Protein AF-A0A922LJK1-F1 (afdb_monomer_lite)

Sequence (500 aa):
MPRSARNVKSKTPRASIGVSDWESKLCDLNLNDEVWKMSLSILSPSLLAENEIISILAASIVNGQRQRFTVITYEDVLNQIFTQCKAKSQKDAPEFFEICNVAKNAIETVDELNPQTLSKVLKFMLNSIKTLDIKQQSLRKSIPKTNHMEDTKKKENPKDKKSGAKVIISQEPPVNKEKSKLYKRGEEALEEKYLGDEPDNGISRYILLVNFEKCGLLEELCRLKIDIHSIIRLHVNDQKQLQILITKQKAEKMWGSKGSEQDLEQMRSEEEALLLAEEQLRQYWRTTSILMRDHVYDRLGNIATLDYNVKTELLPDDLNGAENRASFGATMFNEISTILYDLIDFRRQWKNYLEHIKVIHLPICPPSLNENDPVSSNQLLKMSKLAIGLHPDNLDKPAIKSEDCGDILAEDFVDMRFYNEILQGLPIESTSVELILHAVLEQVIANENEILPQAALIDEKAKNEGYDPHISRNIANEVDKLFLTEEERASLSTTLVNFN

Organism: Schistosoma haematobium (NCBI:txid6185)

Radius of gyration: 35.89 Å; chains: 1; bounding box: 120×86×104 Å

Structure (mmCIF, N/CA/C/O backbone):
data_AF-A0A922LJK1-F1
#
_entry.id   AF-A0A922LJK1-F1
#
loop_
_atom_site.group_PDB
_atom_site.id
_atom_site.type_symbol
_atom_site.label_atom_id
_atom_site.label_alt_id
_atom_site.label_comp_id
_atom_site.label_asym_id
_atom_site.label_entity_id
_atom_site.label_seq_id
_atom_site.pdbx_PDB_ins_code
_atom_site.Cartn_x
_atom_site.Cartn_y
_atom_site.Cartn_z
_atom_site.occupancy
_atom_site.B_iso_or_equiv
_atom_site.auth_seq_id
_atom_site.auth_comp_id
_atom_site.auth_asym_id
_atom_site.auth_atom_id
_atom_site.pdbx_PDB_model_num
ATOM 1 N N . MET A 1 1 ? 43.404 -0.367 63.605 1.00 32.62 1 MET A N 1
ATOM 2 C CA . MET A 1 1 ? 43.866 -1.191 62.460 1.00 32.62 1 MET A CA 1
ATOM 3 C C . MET A 1 1 ? 44.202 -2.582 62.990 1.00 32.62 1 MET A C 1
ATOM 5 O O . MET A 1 1 ? 44.830 -2.587 64.042 1.00 32.62 1 MET A O 1
ATOM 9 N N . PRO A 1 2 ? 43.882 -3.722 62.336 1.00 39.09 2 PRO A N 1
ATOM 10 C CA . PRO A 1 2 ? 42.965 -4.009 61.210 1.00 39.09 2 PRO A CA 1
ATOM 11 C C . PRO A 1 2 ? 41.857 -5.057 61.569 1.00 39.09 2 PRO A C 1
ATOM 13 O O . PRO A 1 2 ? 42.003 -5.837 62.499 1.00 39.09 2 PRO A O 1
ATOM 16 N N . ARG A 1 3 ? 40.623 -4.916 61.051 1.00 31.98 3 ARG A N 1
ATOM 17 C CA . ARG A 1 3 ? 39.932 -5.687 59.975 1.00 31.98 3 ARG A CA 1
ATOM 18 C C . ARG A 1 3 ? 39.851 -7.225 60.115 1.00 31.98 3 ARG A C 1
ATOM 20 O O . ARG A 1 3 ? 40.804 -7.923 59.801 1.00 31.98 3 ARG A O 1
ATOM 27 N N . SER A 1 4 ? 38.634 -7.732 60.352 1.00 31.02 4 SER A N 1
ATOM 28 C CA . SER A 1 4 ? 38.062 -8.855 59.585 1.00 31.02 4 SER A CA 1
ATOM 29 C C . SER A 1 4 ? 36.528 -8.768 59.585 1.00 31.02 4 SER A C 1
ATOM 31 O O . SER A 1 4 ? 35.905 -8.586 60.630 1.00 31.02 4 SER A O 1
ATOM 33 N N . ALA A 1 5 ? 35.937 -8.797 58.392 1.00 32.31 5 ALA A N 1
ATOM 34 C CA . ALA A 1 5 ? 34.537 -8.496 58.109 1.00 32.31 5 ALA A CA 1
ATOM 35 C C . ALA A 1 5 ? 33.645 -9.747 58.215 1.00 32.31 5 ALA A C 1
ATOM 37 O O . ALA A 1 5 ? 33.977 -10.796 57.667 1.00 32.31 5 ALA A O 1
ATOM 38 N N . ARG A 1 6 ? 32.474 -9.626 58.859 1.00 33.56 6 ARG A N 1
ATOM 39 C CA . ARG A 1 6 ? 31.362 -10.583 58.718 1.00 33.56 6 ARG A CA 1
ATOM 40 C C . ARG A 1 6 ? 30.315 -10.009 57.770 1.00 33.56 6 ARG A C 1
ATOM 42 O O . ARG A 1 6 ? 29.841 -8.894 57.962 1.00 33.56 6 ARG A O 1
ATOM 49 N N . ASN A 1 7 ? 29.982 -10.808 56.760 1.00 29.25 7 ASN A N 1
ATOM 50 C CA . ASN A 1 7 ? 29.010 -10.525 55.711 1.00 29.25 7 ASN A CA 1
ATOM 51 C C . ASN A 1 7 ? 27.620 -10.185 56.268 1.00 29.25 7 ASN A C 1
ATOM 53 O O . ASN A 1 7 ? 27.007 -10.970 56.993 1.00 29.25 7 ASN A O 1
ATOM 57 N N . VAL A 1 8 ? 27.123 -9.024 55.852 1.00 31.61 8 VAL A N 1
ATOM 58 C CA . VAL A 1 8 ? 25.754 -8.546 56.028 1.00 31.61 8 VAL A CA 1
ATOM 59 C C . VAL A 1 8 ? 24.891 -9.198 54.946 1.00 31.61 8 VAL A C 1
ATOM 61 O O . VAL A 1 8 ? 25.096 -8.950 53.762 1.00 31.61 8 VAL A O 1
ATOM 64 N N . LYS A 1 9 ? 23.911 -10.025 55.330 1.00 32.22 9 LYS A N 1
ATOM 65 C CA . LYS A 1 9 ? 22.809 -10.395 54.428 1.00 32.22 9 LYS A CA 1
ATOM 66 C C . LYS A 1 9 ? 21.852 -9.206 54.349 1.00 32.22 9 LYS A C 1
ATOM 68 O O . LYS A 1 9 ? 20.960 -9.066 55.183 1.00 32.22 9 LYS A O 1
ATOM 73 N N . SER A 1 10 ? 22.068 -8.334 53.370 1.00 29.72 10 SER A N 1
ATOM 74 C CA . SER A 1 10 ? 21.082 -7.343 52.955 1.00 29.72 10 SER A CA 1
ATOM 75 C C . SER A 1 10 ? 19.898 -8.073 52.321 1.00 29.72 10 SER A C 1
ATOM 77 O O . SER A 1 10 ? 20.051 -8.894 51.418 1.00 29.72 10 SER A O 1
ATOM 79 N N . LYS A 1 11 ? 18.695 -7.798 52.832 1.00 33.03 11 LYS A N 1
ATOM 80 C CA . LYS A 1 11 ? 17.447 -8.143 52.152 1.00 33.03 11 LYS A CA 1
ATOM 81 C C . LYS A 1 11 ? 17.445 -7.393 50.823 1.00 33.03 11 LYS A C 1
ATOM 83 O O . LYS A 1 11 ? 17.335 -6.170 50.812 1.00 33.03 11 LYS A O 1
ATOM 88 N N . THR A 1 12 ? 17.595 -8.120 49.726 1.00 30.64 12 THR A N 1
ATOM 89 C CA . THR A 1 12 ? 17.305 -7.607 48.392 1.00 30.64 12 THR A CA 1
ATOM 90 C C . THR A 1 12 ? 15.842 -7.157 48.354 1.00 30.64 12 THR A C 1
ATOM 92 O O . THR A 1 12 ? 14.966 -7.891 48.831 1.00 30.64 12 THR A O 1
ATOM 95 N N . PRO A 1 13 ? 15.542 -5.959 47.825 1.00 31.19 13 PRO A N 1
ATOM 96 C CA . PRO A 1 13 ? 14.173 -5.583 47.530 1.00 31.19 13 PRO A CA 1
ATOM 97 C C . PRO A 1 13 ? 13.635 -6.603 46.535 1.00 31.19 13 PRO A C 1
ATOM 99 O O . PRO A 1 13 ? 14.263 -6.889 45.516 1.00 31.19 13 PRO A O 1
ATOM 102 N N . ARG A 1 14 ? 12.481 -7.180 46.862 1.00 28.55 14 ARG A N 1
ATOM 103 C CA . ARG A 1 14 ? 11.683 -7.972 45.936 1.00 28.55 14 ARG A CA 1
ATOM 104 C C . ARG A 1 14 ? 11.439 -7.090 44.713 1.00 28.55 14 ARG A C 1
ATOM 106 O O . ARG A 1 14 ? 10.716 -6.102 44.822 1.00 28.55 14 ARG A O 1
ATOM 113 N N . ALA A 1 15 ? 12.105 -7.416 43.605 1.00 33.34 15 ALA A N 1
ATOM 114 C CA . ALA A 1 15 ? 11.871 -6.780 42.323 1.00 33.34 15 ALA A CA 1
ATOM 115 C C . ALA A 1 15 ? 10.363 -6.786 42.060 1.00 33.34 15 ALA A C 1
ATOM 117 O O . ALA A 1 15 ? 9.672 -7.788 42.275 1.00 33.34 15 ALA A O 1
ATOM 118 N N . SER A 1 16 ? 9.873 -5.611 41.702 1.00 32.94 16 SER A N 1
ATOM 119 C CA . SER A 1 16 ? 8.497 -5.311 41.365 1.00 32.94 16 SER A CA 1
ATOM 120 C C . SER A 1 16 ? 7.923 -6.349 40.405 1.00 32.94 16 SER A C 1
ATOM 122 O O . SER A 1 16 ? 8.484 -6.650 39.355 1.00 32.94 16 SER A O 1
ATOM 124 N N . ILE A 1 17 ? 6.772 -6.878 40.797 1.00 36.59 17 ILE A N 1
ATOM 125 C CA . ILE A 1 17 ? 5.879 -7.666 39.962 1.00 36.59 17 ILE A CA 1
ATOM 126 C C . ILE A 1 17 ? 5.422 -6.784 38.787 1.00 36.59 17 ILE A C 1
ATOM 128 O O . ILE A 1 17 ? 4.757 -5.778 39.006 1.00 36.59 17 ILE A O 1
ATOM 132 N N . GLY A 1 18 ? 5.792 -7.193 37.569 1.00 39.88 18 GLY A N 1
ATOM 133 C CA . GLY A 1 18 ? 5.042 -6.982 36.328 1.00 39.88 18 GLY A CA 1
ATOM 134 C C . GLY A 1 18 ? 5.038 -5.580 35.719 1.00 39.88 18 GLY A C 1
ATOM 135 O O . GLY A 1 18 ? 4.002 -4.923 35.726 1.00 39.88 18 GLY A O 1
ATOM 136 N N . VAL A 1 19 ? 6.126 -5.176 35.055 1.00 49.06 19 VAL A N 1
ATOM 137 C CA . VAL A 1 19 ? 5.942 -4.368 33.838 1.00 49.06 19 VAL A CA 1
ATOM 138 C C . VAL A 1 19 ? 5.323 -5.323 32.821 1.00 49.06 19 VAL A C 1
ATOM 140 O O . VAL A 1 19 ? 5.896 -6.376 32.547 1.00 49.06 19 VAL A O 1
ATOM 143 N N . SER A 1 20 ? 4.099 -5.036 32.379 1.00 66.44 20 SER A N 1
ATOM 144 C CA . SER A 1 20 ? 3.395 -5.875 31.409 1.00 66.44 20 SER A CA 1
ATOM 145 C C . SER A 1 20 ? 4.253 -5.988 30.144 1.00 66.44 20 SER A C 1
ATOM 147 O O . SER A 1 20 ? 4.499 -4.994 29.471 1.00 66.44 20 SER A O 1
ATOM 149 N N . ASP A 1 21 ? 4.729 -7.197 29.843 1.00 87.38 21 ASP A N 1
ATOM 150 C CA . ASP A 1 21 ? 5.600 -7.527 28.702 1.00 87.38 21 ASP A CA 1
ATOM 151 C C . ASP A 1 21 ? 4.827 -7.570 27.364 1.00 87.38 21 ASP A C 1
ATOM 153 O O . ASP A 1 21 ? 5.158 -8.307 26.438 1.00 87.38 21 ASP A O 1
ATOM 157 N N . TRP A 1 22 ? 3.714 -6.835 27.281 1.00 91.88 22 TRP A N 1
ATOM 158 C CA . TRP A 1 22 ? 2.830 -6.816 26.116 1.00 91.88 22 TRP A CA 1
ATOM 159 C C . TRP A 1 22 ? 3.551 -6.279 24.877 1.00 91.88 22 TRP A C 1
ATOM 161 O O . TRP A 1 22 ? 3.305 -6.761 23.776 1.00 91.88 22 TRP A O 1
ATOM 171 N N . GLU A 1 23 ? 4.457 -5.315 25.054 1.00 92.44 23 GLU A N 1
ATOM 172 C CA . GLU A 1 23 ? 5.156 -4.660 23.952 1.00 92.44 23 GLU A CA 1
ATOM 173 C C . GLU A 1 23 ? 6.135 -5.614 23.264 1.00 92.44 23 GLU A C 1
ATOM 175 O O . GLU A 1 23 ? 6.090 -5.755 22.042 1.00 92.44 23 GLU A O 1
ATOM 180 N N . SER A 1 24 ? 6.963 -6.330 24.032 1.00 92.19 24 SER A N 1
ATOM 181 C CA . SER A 1 24 ? 7.873 -7.345 23.487 1.00 92.19 24 SER A CA 1
ATOM 182 C C . SER A 1 24 ? 7.086 -8.440 22.768 1.00 92.19 24 SER A C 1
ATOM 184 O O . SER A 1 24 ? 7.408 -8.800 21.639 1.00 92.19 24 SER A O 1
ATOM 186 N N . LYS A 1 25 ? 5.984 -8.903 23.373 1.00 94.25 25 LYS A N 1
ATOM 187 C CA . LYS A 1 25 ? 5.102 -9.913 22.771 1.00 94.25 25 LYS A CA 1
ATOM 188 C C . LYS A 1 25 ? 4.450 -9.440 21.474 1.00 94.25 25 LYS A C 1
ATOM 190 O O . LYS A 1 25 ? 4.375 -10.219 20.531 1.00 94.25 25 LYS A O 1
ATOM 195 N N . LEU A 1 26 ? 4.007 -8.184 21.398 1.00 94.25 26 LEU A N 1
ATOM 196 C CA . LEU A 1 26 ? 3.465 -7.605 20.168 1.00 94.25 26 LEU A CA 1
ATOM 197 C C . LEU A 1 26 ? 4.548 -7.514 19.083 1.00 94.25 26 LEU A C 1
ATOM 199 O O . LEU A 1 26 ? 4.294 -7.837 17.921 1.00 94.25 26 LEU A O 1
ATOM 203 N N . CYS A 1 27 ? 5.766 -7.115 19.449 1.00 92.88 27 CYS A N 1
ATOM 204 C CA . CYS A 1 27 ? 6.902 -7.077 18.531 1.00 92.88 27 CYS A CA 1
ATOM 205 C C . CYS A 1 27 ? 7.248 -8.476 17.993 1.00 92.88 27 CYS A C 1
ATOM 207 O O . CYS A 1 27 ? 7.445 -8.620 16.786 1.00 92.88 27 CYS A O 1
ATOM 209 N N . ASP A 1 28 ? 7.220 -9.506 18.839 1.00 93.00 28 ASP A N 1
ATOM 210 C CA . ASP A 1 28 ? 7.522 -10.894 18.464 1.00 93.00 28 ASP A CA 1
ATOM 211 C C . ASP A 1 28 ? 6.353 -11.643 17.809 1.00 93.00 28 ASP A C 1
ATOM 213 O O . ASP A 1 28 ? 6.555 -12.701 17.207 1.00 93.00 28 ASP A O 1
ATOM 217 N N . LEU A 1 29 ? 5.136 -11.096 17.876 1.00 93.75 29 LEU A N 1
ATOM 218 C CA . LEU A 1 29 ? 3.943 -11.700 17.293 1.00 93.75 29 LEU A CA 1
ATOM 219 C C . LEU A 1 29 ? 4.134 -11.946 15.791 1.00 93.75 29 LEU A C 1
ATOM 221 O O . LEU A 1 29 ? 4.374 -11.014 15.017 1.00 93.75 29 LEU A O 1
ATOM 225 N N . ASN A 1 30 ? 3.954 -13.196 15.369 1.00 92.62 30 ASN A N 1
ATOM 226 C CA . ASN A 1 30 ? 3.886 -13.546 13.959 1.00 92.62 30 ASN A CA 1
ATOM 227 C C . ASN A 1 30 ? 2.428 -13.512 13.476 1.00 92.62 30 ASN A C 1
ATOM 229 O O . ASN A 1 30 ? 1.572 -14.260 13.956 1.00 92.62 30 ASN A O 1
ATOM 233 N N . LEU A 1 31 ? 2.145 -12.633 12.516 1.00 92.56 31 LEU A N 1
ATOM 234 C CA . LEU A 1 31 ? 0.800 -12.469 11.971 1.00 92.56 31 LEU A CA 1
ATOM 235 C C . LEU A 1 31 ? 0.441 -13.606 11.004 1.00 92.56 31 LEU A C 1
ATOM 237 O O . LEU A 1 31 ? -0.699 -14.062 11.017 1.00 92.56 31 LEU A O 1
ATOM 241 N N . ASN A 1 32 ? 1.404 -14.108 10.228 1.00 90.31 32 ASN A N 1
ATOM 242 C CA . ASN A 1 32 ? 1.180 -15.158 9.235 1.00 90.31 32 ASN A CA 1
ATOM 243 C C . ASN A 1 32 ? 1.521 -16.541 9.808 1.00 90.31 32 ASN A C 1
ATOM 245 O O . ASN A 1 32 ? 2.634 -16.762 10.283 1.00 90.31 32 ASN A O 1
ATOM 249 N N . ASP A 1 33 ? 0.591 -17.489 9.720 1.00 88.62 33 ASP A N 1
ATOM 250 C CA . ASP A 1 33 ? 0.800 -18.889 10.105 1.00 88.62 33 ASP A CA 1
ATOM 251 C C . ASP A 1 33 ? 0.217 -19.861 9.059 1.00 88.62 33 ASP A C 1
ATOM 253 O O . ASP A 1 33 ? -0.078 -19.478 7.925 1.00 88.62 33 ASP A O 1
ATOM 257 N N . GLU A 1 34 ? 0.132 -21.151 9.389 1.00 85.25 34 GLU A N 1
ATOM 258 C CA . GLU A 1 34 ? -0.415 -22.170 8.484 1.00 85.25 34 GLU A CA 1
ATOM 259 C C . GLU A 1 34 ? -1.928 -22.032 8.265 1.00 85.25 34 GLU A C 1
ATOM 261 O O . GLU A 1 34 ? -2.438 -22.470 7.235 1.00 85.25 34 GLU A O 1
ATOM 266 N N . VAL A 1 35 ? -2.644 -21.423 9.214 1.00 87.12 35 VAL A N 1
ATOM 267 C CA . VAL A 1 35 ? -4.109 -21.327 9.228 1.00 87.12 35 VAL A CA 1
ATOM 268 C C . VAL A 1 35 ? -4.586 -20.003 8.638 1.00 87.12 35 VAL A C 1
ATOM 270 O O . VAL A 1 35 ? -5.621 -19.969 7.974 1.00 87.12 35 VAL A O 1
ATOM 273 N N . TRP A 1 36 ? -3.851 -18.918 8.877 1.00 93.25 36 TRP A N 1
ATOM 274 C CA . TRP A 1 36 ? -4.214 -17.575 8.457 1.00 93.25 36 TRP A CA 1
ATOM 275 C C . TRP A 1 36 ? -3.006 -16.819 7.901 1.00 93.25 36 TRP A C 1
ATOM 277 O O . TRP A 1 36 ? -1.965 -16.691 8.550 1.00 93.25 36 TRP A O 1
ATOM 287 N N . LYS A 1 37 ? -3.166 -16.286 6.688 1.00 94.25 37 LYS A N 1
ATOM 288 C CA . LYS A 1 37 ? -2.143 -15.505 5.979 1.00 94.25 37 LYS A CA 1
ATOM 289 C C . LYS A 1 37 ? -2.752 -14.248 5.383 1.00 94.25 37 LYS A C 1
ATOM 291 O O . LYS A 1 37 ? -3.834 -14.314 4.793 1.00 94.25 37 LYS A O 1
ATOM 296 N N . MET A 1 38 ? -2.038 -13.132 5.480 1.00 95.25 38 MET A N 1
ATOM 297 C CA . MET A 1 38 ? -2.411 -11.883 4.820 1.00 95.25 38 MET A CA 1
ATOM 298 C C . MET A 1 38 ? -1.538 -11.590 3.599 1.00 95.25 38 MET A C 1
ATOM 300 O O . MET A 1 38 ? -0.350 -11.908 3.588 1.00 95.25 38 MET A O 1
ATOM 304 N N . SER A 1 39 ? -2.120 -10.895 2.626 1.00 95.69 39 SER A N 1
ATOM 305 C CA . SER A 1 39 ? -1.394 -10.115 1.626 1.00 95.69 39 SER A CA 1
ATOM 306 C C . SER A 1 39 ? -1.524 -8.643 1.993 1.00 95.69 39 SER A C 1
ATOM 308 O O . SER A 1 39 ? -2.639 -8.128 2.011 1.00 95.69 39 SER A O 1
ATOM 310 N N . LEU A 1 40 ? -0.411 -7.980 2.295 1.00 97.06 40 LEU A N 1
ATOM 311 C CA . LEU A 1 40 ? -0.386 -6.562 2.655 1.00 97.06 40 LEU A CA 1
ATOM 312 C C . LEU A 1 40 ? 0.204 -5.742 1.509 1.00 97.06 40 LEU A C 1
ATOM 314 O O . LEU A 1 40 ? 1.344 -5.989 1.112 1.00 97.06 40 LEU A O 1
ATOM 318 N N . SER A 1 41 ? -0.541 -4.753 1.032 1.00 97.38 41 SER A N 1
ATOM 319 C CA . SER A 1 41 ? -0.114 -3.846 -0.031 1.00 97.38 41 SER A CA 1
ATOM 320 C C . SER A 1 41 ? -0.303 -2.397 0.395 1.00 97.38 41 SER A C 1
ATOM 322 O O . SER A 1 41 ? -1.281 -2.072 1.064 1.00 97.38 41 SER A O 1
ATOM 324 N N . ILE A 1 42 ? 0.627 -1.527 0.016 1.00 96.56 42 ILE A N 1
ATOM 325 C CA . ILE A 1 42 ? 0.504 -0.077 0.200 1.00 96.56 42 ILE A CA 1
ATOM 326 C C . ILE A 1 42 ? 0.080 0.514 -1.138 1.00 96.56 42 ILE A C 1
ATOM 328 O O . ILE A 1 42 ? 0.699 0.207 -2.150 1.00 96.56 42 ILE A O 1
ATOM 332 N N . LEU A 1 43 ? -0.966 1.329 -1.155 1.00 96.75 43 LEU A N 1
ATOM 333 C CA . LEU A 1 43 ? -1.415 2.052 -2.338 1.00 96.75 43 LEU A CA 1
ATOM 334 C C . LEU A 1 43 ? -1.259 3.549 -2.080 1.00 96.75 43 LEU A C 1
ATOM 336 O O . LEU A 1 43 ? -1.884 4.084 -1.164 1.00 96.75 43 LEU A O 1
ATOM 340 N N . SER A 1 44 ? -0.454 4.199 -2.914 1.00 95.56 44 SER A N 1
ATOM 341 C CA . SER A 1 44 ? -0.138 5.623 -2.804 1.00 95.56 44 SER A CA 1
ATOM 342 C C . SER A 1 44 ? -0.274 6.315 -4.160 1.00 95.56 44 SER A C 1
ATOM 344 O O . SER A 1 44 ? -0.033 5.689 -5.199 1.00 95.56 44 SER A O 1
ATOM 346 N N . PRO A 1 45 ? -0.667 7.597 -4.186 1.00 95.69 45 PRO A N 1
ATOM 347 C CA . PRO A 1 45 ? -0.822 8.339 -5.430 1.00 95.69 45 PRO A CA 1
ATOM 348 C C . PRO A 1 45 ? 0.540 8.716 -6.023 1.00 95.69 45 PRO A C 1
ATOM 350 O O . PRO A 1 45 ? 1.513 8.918 -5.296 1.00 95.69 45 PRO A O 1
ATOM 353 N N . SER A 1 46 ? 0.615 8.883 -7.338 1.00 93.56 46 SER A N 1
ATOM 354 C CA . SER A 1 46 ? 1.760 9.515 -7.998 1.00 93.56 46 SER A CA 1
ATOM 355 C C . SER A 1 46 ? 1.710 11.043 -7.874 1.00 93.56 46 SER A C 1
ATOM 357 O O . SER A 1 46 ? 2.750 11.688 -7.747 1.00 93.56 46 SER A O 1
ATOM 359 N N . LEU A 1 47 ? 0.500 11.612 -7.846 1.00 92.94 47 LEU A N 1
ATOM 360 C CA . LEU A 1 47 ? 0.215 13.040 -7.718 1.00 92.94 47 LEU A CA 1
ATOM 361 C C . LEU A 1 47 ? -0.885 13.291 -6.686 1.00 92.94 47 LEU A C 1
ATOM 363 O O . LEU A 1 47 ? -1.849 12.539 -6.588 1.00 92.94 47 LEU A O 1
ATOM 367 N N . LEU A 1 48 ? -0.806 14.407 -5.958 1.00 91.25 48 LEU A N 1
ATOM 368 C CA . LEU A 1 48 ? -1.710 14.689 -4.835 1.00 91.25 48 LEU A CA 1
ATOM 369 C C . LEU A 1 48 ? -3.205 14.678 -5.220 1.00 91.25 48 LEU A C 1
ATOM 371 O O . LEU A 1 48 ? -4.045 14.252 -4.427 1.00 91.25 48 LEU A O 1
ATOM 375 N N . ALA A 1 49 ? -3.529 15.099 -6.446 1.00 90.88 49 ALA A N 1
ATOM 376 C CA . ALA A 1 49 ? -4.884 15.091 -7.004 1.00 90.88 49 ALA A CA 1
ATOM 377 C C . ALA A 1 49 ? -5.526 13.690 -7.034 1.00 90.88 49 ALA A C 1
ATOM 379 O O . ALA A 1 49 ? -6.744 13.547 -6.932 1.00 90.88 49 ALA A O 1
ATOM 380 N N . GLU A 1 50 ? -4.714 12.642 -7.133 1.00 94.25 50 GLU A N 1
ATOM 381 C CA . GLU A 1 50 ? -5.166 11.262 -7.292 1.00 94.25 50 GLU A CA 1
ATOM 382 C C . GLU A 1 50 ? -5.659 10.635 -5.981 1.00 94.25 50 GLU A C 1
ATOM 384 O O . GLU A 1 50 ? -6.295 9.580 -6.001 1.00 94.25 50 GLU A O 1
ATOM 389 N N . ASN A 1 51 ? -5.462 11.308 -4.843 1.00 93.44 51 ASN A N 1
ATOM 390 C CA . ASN A 1 51 ? -6.053 10.904 -3.566 1.00 93.44 51 ASN A CA 1
ATOM 391 C C . ASN A 1 51 ? -7.582 10.802 -3.628 1.00 93.44 51 ASN A C 1
ATOM 393 O O . ASN A 1 51 ? -8.172 9.949 -2.966 1.00 93.44 51 ASN A O 1
ATOM 397 N N . GLU A 1 52 ? -8.237 11.627 -4.452 1.00 92.31 52 GLU A N 1
ATOM 398 C CA . GLU A 1 52 ? -9.687 11.537 -4.644 1.00 92.31 52 GLU A CA 1
ATOM 399 C C . GLU A 1 52 ? -10.090 10.233 -5.349 1.00 92.31 52 GLU A C 1
ATOM 401 O O . GLU A 1 52 ? -11.148 9.671 -5.078 1.00 92.31 52 GLU A O 1
ATOM 406 N N . ILE A 1 53 ? -9.227 9.697 -6.211 1.00 94.88 53 ILE A N 1
ATOM 407 C CA . ILE A 1 53 ? -9.450 8.412 -6.878 1.00 94.88 53 ILE A CA 1
ATOM 408 C C . ILE A 1 53 ? -9.229 7.260 -5.894 1.00 94.88 53 ILE A C 1
ATOM 410 O O . ILE A 1 53 ? -10.050 6.343 -5.814 1.00 94.88 53 ILE A O 1
ATOM 414 N N . ILE A 1 54 ? -8.177 7.342 -5.074 1.00 95.50 54 ILE A N 1
ATOM 415 C CA . ILE A 1 54 ? -7.920 6.377 -3.996 1.00 95.50 54 ILE A CA 1
ATOM 416 C C . ILE A 1 54 ? -9.090 6.345 -3.002 1.00 95.50 54 ILE A C 1
ATOM 418 O O . ILE A 1 54 ? -9.488 5.262 -2.569 1.00 95.50 54 ILE A O 1
ATOM 422 N N . SER A 1 55 ? -9.702 7.492 -2.684 1.00 94.44 55 SER A N 1
ATOM 423 C CA . SER A 1 55 ? -10.860 7.549 -1.781 1.00 94.44 55 SER A CA 1
ATOM 424 C C . SER A 1 55 ? -12.085 6.817 -2.351 1.00 94.44 55 SER A C 1
ATOM 426 O O . SER A 1 55 ? -12.772 6.095 -1.622 1.00 94.44 55 SER A O 1
ATOM 428 N N . ILE A 1 56 ? -12.329 6.919 -3.664 1.00 94.62 56 ILE A N 1
ATOM 429 C CA . ILE A 1 56 ? -13.399 6.182 -4.359 1.00 94.62 56 ILE A CA 1
ATOM 430 C C . ILE A 1 56 ? -13.140 4.670 -4.331 1.00 94.62 56 ILE A C 1
ATOM 432 O O . ILE A 1 56 ? -14.057 3.882 -4.064 1.00 94.62 56 ILE A O 1
ATOM 436 N N . LEU A 1 57 ? -11.896 4.253 -4.571 1.00 95.38 57 LEU A N 1
ATOM 437 C CA . LEU A 1 57 ? -11.507 2.849 -4.471 1.00 95.38 57 LEU A CA 1
ATOM 438 C C . LEU A 1 57 ? -11.702 2.317 -3.045 1.00 95.38 57 LEU A C 1
ATOM 440 O O . LEU A 1 57 ? -12.307 1.260 -2.864 1.00 95.38 57 LEU A O 1
ATOM 444 N N . ALA A 1 58 ? -11.218 3.045 -2.036 1.00 95.62 58 ALA A N 1
ATOM 445 C CA . ALA A 1 58 ? -11.346 2.659 -0.635 1.00 95.62 58 ALA A CA 1
ATOM 446 C C . ALA A 1 58 ? -12.821 2.470 -0.249 1.00 95.62 58 ALA A C 1
ATOM 448 O O . ALA A 1 58 ? -13.181 1.440 0.321 1.00 95.62 58 ALA A O 1
ATOM 449 N N . ALA A 1 59 ? -13.696 3.399 -0.652 1.00 93.94 59 ALA A N 1
ATOM 450 C CA . ALA A 1 59 ? -15.139 3.271 -0.456 1.00 93.94 59 ALA A CA 1
ATOM 451 C C . ALA A 1 59 ? -15.713 2.013 -1.135 1.00 93.94 59 ALA A C 1
ATOM 453 O O . ALA A 1 59 ? -16.550 1.322 -0.560 1.00 93.94 59 ALA A O 1
ATOM 454 N N . SER A 1 60 ? -15.227 1.665 -2.327 1.00 93.50 60 SER A N 1
ATOM 455 C CA . SER A 1 60 ? -15.677 0.475 -3.065 1.00 93.50 60 SER A CA 1
ATOM 456 C C . SER A 1 60 ? -15.259 -0.836 -2.397 1.00 93.50 60 SER A C 1
ATOM 458 O O . SER A 1 60 ? -16.028 -1.797 -2.392 1.00 93.50 60 SER A O 1
ATOM 460 N N . ILE A 1 61 ? -14.082 -0.863 -1.767 1.00 94.00 61 ILE A N 1
ATOM 461 C CA . ILE A 1 61 ? -13.636 -1.992 -0.941 1.00 94.00 61 ILE A CA 1
ATOM 462 C C . ILE A 1 61 ? -14.527 -2.126 0.301 1.00 94.00 61 ILE A C 1
ATOM 464 O O . ILE A 1 61 ? -14.967 -3.229 0.624 1.00 94.00 61 ILE A O 1
ATOM 468 N N . VAL A 1 62 ? -14.833 -1.010 0.973 1.00 91.81 62 VAL A N 1
ATOM 469 C CA . VAL A 1 62 ? -15.703 -0.981 2.164 1.00 91.81 62 VAL A CA 1
ATOM 470 C C . VAL A 1 62 ? -17.135 -1.412 1.840 1.00 91.81 62 VAL A C 1
ATOM 472 O O . VAL A 1 62 ? -17.750 -2.111 2.643 1.00 91.81 62 VAL A O 1
ATOM 475 N N . ASN A 1 63 ? -17.642 -1.079 0.648 1.00 88.38 63 ASN A N 1
ATOM 476 C CA . ASN A 1 63 ? -18.948 -1.541 0.165 1.00 88.38 63 ASN A CA 1
ATOM 477 C C . ASN A 1 63 ? -19.036 -3.076 0.052 1.00 88.38 63 ASN A C 1
ATOM 479 O O . ASN A 1 63 ? -20.134 -3.621 -0.002 1.00 88.38 63 ASN A O 1
ATOM 483 N N . GLY A 1 64 ? -17.903 -3.788 0.071 1.00 80.94 64 GLY A N 1
ATOM 484 C CA . GLY A 1 64 ? -17.878 -5.206 0.418 1.00 80.94 64 GLY A CA 1
ATOM 485 C C . GLY A 1 64 ? -18.244 -6.165 -0.712 1.00 80.94 64 GLY A C 1
ATOM 486 O O . GLY A 1 64 ? -18.737 -7.252 -0.433 1.00 80.94 64 GLY A O 1
ATOM 487 N N . GLN A 1 65 ? -17.959 -5.832 -1.976 1.00 83.19 65 GLN A N 1
ATOM 488 C CA . GLN A 1 65 ? -18.189 -6.748 -3.113 1.00 83.19 65 GLN A CA 1
ATOM 489 C C . GLN A 1 65 ? -17.387 -8.067 -3.014 1.00 83.19 65 GLN A C 1
ATOM 491 O O . GLN A 1 65 ? -17.772 -9.083 -3.601 1.00 83.19 65 GLN A O 1
ATOM 496 N N . ARG A 1 66 ? -16.288 -8.073 -2.243 1.00 88.00 66 ARG A N 1
ATOM 497 C CA . ARG A 1 66 ? -15.417 -9.231 -1.974 1.00 88.00 66 ARG A CA 1
ATOM 498 C C . ARG A 1 66 ? -15.195 -9.402 -0.470 1.00 88.00 66 ARG A C 1
ATOM 500 O O . ARG A 1 66 ? -15.056 -8.421 0.256 1.00 88.00 66 ARG A O 1
ATOM 507 N N . GLN A 1 67 ? -15.165 -10.645 0.012 1.00 87.06 67 GLN A N 1
ATOM 508 C CA . GLN A 1 67 ? -15.135 -10.955 1.450 1.00 87.06 67 GLN A CA 1
ATOM 509 C C . GLN A 1 67 ? -13.775 -10.744 2.091 1.00 87.06 67 GLN A C 1
ATOM 511 O O . GLN A 1 67 ? -13.713 -10.442 3.281 1.00 87.06 67 GLN A O 1
ATOM 516 N N . ARG A 1 68 ? -12.698 -10.990 1.344 1.00 91.19 68 ARG A N 1
ATOM 517 C CA . ARG A 1 68 ? -11.329 -11.080 1.854 1.00 91.19 68 ARG A CA 1
ATOM 518 C C . ARG A 1 68 ? -10.569 -9.771 1.743 1.00 91.19 68 ARG A C 1
ATOM 520 O O . ARG A 1 68 ? -9.409 -9.751 2.125 1.00 91.19 68 ARG A O 1
ATOM 527 N N . PHE A 1 69 ? -11.179 -8.691 1.272 1.00 95.38 69 PHE A N 1
ATOM 528 C CA . PHE A 1 69 ? -10.511 -7.395 1.191 1.00 95.38 69 PHE A CA 1
ATOM 529 C C . PHE A 1 69 ? -10.791 -6.541 2.417 1.00 95.38 69 PHE A C 1
ATOM 531 O O . PHE A 1 69 ? -11.858 -6.600 3.029 1.00 95.38 69 PHE A O 1
ATOM 538 N N . THR A 1 70 ? -9.799 -5.758 2.807 1.00 95.81 70 THR A N 1
ATOM 539 C CA . THR A 1 70 ? -9.915 -4.743 3.847 1.00 95.81 70 THR A CA 1
ATOM 540 C C . THR A 1 70 ? -9.009 -3.590 3.464 1.00 95.81 70 THR A C 1
ATOM 542 O O . THR A 1 70 ? -7.856 -3.799 3.097 1.00 95.81 70 THR A O 1
ATOM 545 N N . VAL A 1 71 ? -9.533 -2.375 3.538 1.00 97.12 71 VAL A N 1
ATOM 546 C CA . VAL A 1 71 ? -8.735 -1.158 3.426 1.00 97.12 71 VAL A CA 1
ATOM 547 C C . VAL A 1 71 ? -8.519 -0.603 4.829 1.00 97.12 71 VAL A C 1
ATOM 549 O O . VAL A 1 71 ? -9.410 -0.697 5.671 1.00 97.12 71 VAL A O 1
ATOM 552 N N . ILE A 1 72 ? -7.324 -0.090 5.093 1.00 97.25 72 ILE A N 1
ATOM 553 C CA . ILE A 1 72 ? -6.993 0.619 6.326 1.00 97.25 72 ILE A CA 1
ATOM 554 C C . ILE A 1 72 ? -6.464 1.984 5.909 1.00 97.25 72 ILE A C 1
ATOM 556 O O . ILE A 1 72 ? -5.475 2.070 5.181 1.00 97.25 72 ILE A O 1
ATOM 560 N N . THR A 1 73 ? -7.129 3.036 6.366 1.00 95.25 73 THR A N 1
ATOM 561 C CA . THR A 1 73 ? -6.686 4.427 6.232 1.00 95.25 73 THR A CA 1
ATOM 562 C C . THR A 1 73 ? -5.993 4.886 7.520 1.00 95.25 73 THR A C 1
ATOM 564 O O . THR A 1 73 ? -6.170 4.284 8.584 1.00 95.25 73 THR A O 1
ATOM 567 N N . TYR A 1 74 ? -5.237 5.985 7.471 1.00 91.56 74 TYR A N 1
ATOM 568 C CA . TYR A 1 74 ? -4.728 6.618 8.695 1.00 91.56 74 TYR A CA 1
ATOM 569 C C . TYR A 1 74 ? -5.866 7.047 9.645 1.00 91.56 74 TYR A C 1
ATOM 571 O O . TYR A 1 74 ? -5.752 6.906 10.862 1.00 91.56 74 TYR A O 1
ATOM 579 N N . GLU A 1 75 ? -7.006 7.484 9.103 1.00 91.88 75 GLU A N 1
ATOM 580 C CA . GLU A 1 75 ? -8.195 7.824 9.895 1.00 91.88 75 GLU A CA 1
ATOM 581 C C . GLU A 1 75 ? -8.756 6.610 10.646 1.00 91.88 75 GLU A C 1
ATOM 583 O O . GLU A 1 75 ? -9.123 6.727 11.816 1.00 91.88 75 GLU A O 1
ATOM 588 N N . ASP A 1 76 ? -8.759 5.423 10.031 1.00 94.12 76 ASP A N 1
ATOM 589 C CA . ASP A 1 76 ? -9.172 4.181 10.695 1.00 94.12 76 ASP A CA 1
ATOM 590 C C . ASP A 1 76 ? -8.259 3.840 11.874 1.00 94.12 76 ASP A C 1
ATOM 592 O O . ASP A 1 76 ? -8.734 3.380 12.915 1.00 94.12 76 ASP A O 1
ATOM 596 N N . VAL A 1 77 ? -6.955 4.105 11.744 1.00 94.31 77 VAL A N 1
ATOM 597 C CA . VAL A 1 77 ? -5.988 3.926 12.835 1.00 94.31 77 VAL A CA 1
ATOM 598 C C . VAL A 1 77 ? -6.323 4.849 14.004 1.00 94.31 77 VAL A C 1
ATOM 600 O O . VAL A 1 77 ? -6.415 4.391 15.147 1.00 94.31 77 VAL A O 1
ATOM 603 N N . LEU A 1 78 ? -6.560 6.134 13.731 1.00 92.56 78 LEU A N 1
ATOM 604 C CA . LEU A 1 78 ? -6.952 7.102 14.757 1.00 92.56 78 LEU A CA 1
ATOM 605 C C . LEU A 1 78 ? -8.276 6.699 15.420 1.00 92.56 78 LEU A C 1
ATOM 607 O O . LEU A 1 78 ? -8.367 6.629 16.650 1.00 92.56 78 LEU A O 1
ATOM 611 N N . ASN A 1 79 ? -9.287 6.361 14.621 1.00 92.69 79 ASN A N 1
ATOM 612 C CA . ASN A 1 79 ? -10.590 5.911 15.102 1.00 92.69 79 ASN A CA 1
ATOM 613 C C . ASN A 1 79 ? -10.468 4.671 15.991 1.00 92.69 79 ASN A C 1
ATOM 615 O O . ASN A 1 79 ? -11.102 4.605 17.051 1.00 92.69 79 ASN A O 1
ATOM 619 N N . GLN A 1 80 ? -9.619 3.715 15.610 1.00 91.44 80 GLN A N 1
ATOM 620 C CA . GLN A 1 80 ? -9.345 2.530 16.410 1.00 91.44 80 GLN A CA 1
ATOM 621 C C . GLN A 1 80 ? -8.707 2.901 17.753 1.00 91.44 80 GLN A C 1
ATOM 623 O O . GLN A 1 80 ? -9.185 2.440 18.790 1.00 91.44 80 GLN A O 1
ATOM 628 N N . ILE A 1 81 ? -7.685 3.764 17.764 1.00 92.31 81 ILE A N 1
ATOM 629 C CA . ILE A 1 81 ? -7.025 4.228 18.995 1.00 92.31 81 ILE A CA 1
ATOM 630 C C . ILE A 1 81 ? -8.056 4.826 19.961 1.00 92.31 81 ILE A C 1
ATOM 632 O O . ILE A 1 81 ? -8.184 4.380 21.105 1.00 92.31 81 ILE A O 1
ATOM 636 N N . PHE A 1 82 ? -8.853 5.790 19.494 1.00 90.12 82 PHE A N 1
ATOM 637 C CA . PHE A 1 82 ? -9.828 6.467 20.347 1.00 90.12 82 PHE A CA 1
ATOM 638 C C . PHE A 1 82 ? -10.979 5.557 20.788 1.00 90.12 82 PHE A C 1
ATOM 640 O O . PHE A 1 82 ? -11.498 5.730 21.894 1.00 90.12 82 PHE A O 1
ATOM 647 N N . THR A 1 83 ? -11.384 4.590 19.963 1.00 89.25 83 THR A N 1
ATOM 648 C CA . THR A 1 83 ? -12.444 3.631 20.307 1.00 89.25 83 THR A CA 1
ATOM 649 C C . THR A 1 83 ? -11.991 2.681 21.411 1.00 89.25 83 THR A C 1
ATOM 651 O O . THR A 1 83 ? -12.710 2.509 22.398 1.00 89.25 83 THR A O 1
ATOM 654 N N . GLN A 1 84 ? -10.779 2.127 21.305 1.00 86.19 84 GLN A N 1
ATOM 655 C CA . GLN A 1 84 ? -10.241 1.211 22.315 1.00 86.19 84 GLN A CA 1
ATOM 656 C C . GLN A 1 84 ? -10.001 1.912 23.659 1.00 86.19 84 GLN A C 1
ATOM 658 O O . GLN A 1 84 ? -10.320 1.357 24.708 1.00 86.19 84 GLN A O 1
ATOM 663 N N . CYS A 1 85 ? -9.555 3.172 23.652 1.00 83.00 85 CYS A N 1
ATOM 664 C CA . CYS A 1 85 ? -9.380 3.952 24.882 1.00 83.00 85 CYS A CA 1
ATOM 665 C C . CYS A 1 85 ? -10.702 4.343 25.576 1.00 83.00 85 CYS A C 1
ATOM 667 O O . CYS A 1 85 ? -10.691 4.694 26.756 1.00 83.00 85 CYS A O 1
ATOM 669 N N . LYS A 1 86 ? -11.844 4.322 24.870 1.00 80.00 86 LYS A N 1
ATOM 670 C CA . LYS A 1 86 ? -13.174 4.630 25.438 1.00 80.00 86 LYS A CA 1
ATOM 671 C C . LYS A 1 86 ? -13.867 3.406 26.050 1.00 80.00 86 LYS A C 1
ATOM 673 O O . LYS A 1 86 ? -14.831 3.573 26.805 1.00 80.00 86 LYS A O 1
ATOM 678 N N . ALA A 1 87 ? -13.421 2.190 25.733 1.00 72.25 87 ALA A N 1
ATOM 679 C CA . ALA A 1 87 ? -14.036 0.961 26.220 1.00 72.25 87 ALA A CA 1
ATOM 680 C C . ALA A 1 87 ? -13.847 0.816 27.743 1.00 72.25 87 ALA A C 1
ATOM 682 O O . ALA A 1 87 ? -12.735 0.734 28.255 1.00 72.25 87 ALA A O 1
ATOM 683 N N . LYS A 1 88 ? -14.958 0.792 28.493 1.00 54.81 88 LYS A N 1
ATOM 684 C CA . LYS A 1 88 ? -14.952 0.839 29.970 1.00 54.81 88 LYS A CA 1
ATOM 685 C C . LYS A 1 88 ? -14.567 -0.482 30.651 1.00 54.81 88 LYS A C 1
ATOM 687 O O . LYS A 1 88 ? -14.323 -0.483 31.855 1.00 54.81 88 LYS A O 1
ATOM 692 N N . SER A 1 89 ? -14.536 -1.603 29.929 1.00 59.84 89 SER A N 1
ATOM 693 C CA . SER A 1 89 ? -14.261 -2.931 30.492 1.00 59.84 89 SER A CA 1
ATOM 694 C C . SER A 1 89 ? -13.009 -3.562 29.886 1.00 59.84 89 SER A C 1
ATOM 696 O O . SER A 1 89 ? -13.038 -4.055 28.764 1.00 59.84 89 SER A O 1
ATOM 698 N N . GLN A 1 90 ? -11.941 -3.657 30.680 1.00 63.78 90 GLN A N 1
ATOM 699 C CA . GLN A 1 90 ? -10.704 -4.363 30.310 1.00 63.78 90 GLN A CA 1
ATOM 700 C C . GLN A 1 90 ? -10.885 -5.882 30.116 1.00 63.78 90 GLN A C 1
ATOM 702 O O . GLN A 1 90 ? -9.997 -6.536 29.587 1.00 63.78 90 GLN A O 1
ATOM 707 N N . LYS A 1 91 ? -12.018 -6.462 30.546 1.00 62.06 91 LYS A N 1
ATOM 708 C CA . LYS A 1 91 ? -12.271 -7.911 30.449 1.00 62.06 91 LYS A CA 1
ATOM 709 C C . LYS A 1 91 ? -12.509 -8.418 29.024 1.00 62.06 91 LYS A C 1
ATOM 711 O O . LYS A 1 91 ? -12.212 -9.577 28.772 1.00 62.06 91 LYS A O 1
ATOM 716 N N . ASP A 1 92 ? -13.008 -7.563 28.134 1.00 69.25 92 ASP A N 1
ATOM 717 C CA . ASP A 1 92 ? -13.298 -7.906 26.733 1.00 69.25 92 ASP A CA 1
ATOM 718 C C . ASP A 1 92 ? -12.383 -7.145 25.757 1.00 69.25 92 ASP A C 1
ATOM 720 O O . ASP A 1 92 ? -12.666 -7.062 24.562 1.00 69.25 92 ASP A O 1
ATOM 724 N N . ALA A 1 93 ? -11.302 -6.543 26.265 1.00 77.19 93 ALA A N 1
ATOM 725 C CA . ALA A 1 93 ? -10.380 -5.777 25.442 1.00 77.19 93 ALA A CA 1
ATOM 726 C C . ALA A 1 93 ? -9.567 -6.714 24.525 1.00 77.19 93 ALA A C 1
ATOM 728 O O . ALA A 1 93 ? -9.137 -7.781 24.979 1.00 77.19 93 ALA A O 1
ATOM 729 N N . PRO A 1 94 ? -9.339 -6.339 23.252 1.00 85.69 94 PRO A N 1
ATOM 730 C CA . PRO A 1 94 ? -8.475 -7.103 22.360 1.00 85.69 94 PRO A CA 1
ATOM 731 C C . PRO A 1 94 ? -7.052 -7.235 22.917 1.00 85.69 94 PRO A C 1
ATOM 733 O O . PRO A 1 94 ? -6.568 -6.371 23.649 1.00 85.69 94 PRO A O 1
ATOM 736 N N . GLU A 1 95 ? -6.364 -8.313 22.548 1.00 88.56 95 GLU A N 1
ATOM 737 C CA . GLU A 1 95 ? -4.974 -8.530 22.952 1.00 88.56 95 GLU A CA 1
ATOM 738 C C . GLU A 1 95 ? -4.080 -7.373 22.470 1.00 88.56 95 GLU A C 1
ATOM 740 O O . GLU A 1 95 ? -4.170 -6.969 21.311 1.00 88.56 95 GLU A O 1
ATOM 745 N N . PHE A 1 96 ? -3.216 -6.862 23.354 1.00 92.44 96 PHE A N 1
ATOM 746 C CA . PHE A 1 96 ? -2.306 -5.729 23.124 1.00 92.44 96 PHE A CA 1
ATOM 747 C C . PHE A 1 96 ? -2.968 -4.345 22.992 1.00 92.44 96 PHE A C 1
ATOM 749 O O . PHE A 1 96 ? -2.332 -3.421 22.483 1.00 92.44 96 PHE A O 1
ATOM 756 N N . PHE A 1 97 ? -4.210 -4.155 23.459 1.00 90.94 97 PHE A N 1
ATOM 757 C CA . PHE A 1 97 ? -4.895 -2.850 23.419 1.00 90.94 97 PHE A CA 1
ATOM 758 C C . PHE A 1 97 ? -4.133 -1.716 24.135 1.00 90.94 97 PHE A C 1
ATOM 760 O O . PHE A 1 97 ? -4.411 -0.539 23.902 1.00 90.94 97 PHE A O 1
ATOM 767 N N . GLU A 1 98 ? -3.167 -2.039 25.001 1.00 92.31 98 GLU A N 1
ATOM 768 C CA . GLU A 1 98 ? -2.323 -1.077 25.707 1.00 92.31 98 GLU A CA 1
ATOM 769 C C . GLU A 1 98 ? -1.584 -0.123 24.757 1.00 92.31 98 GLU A C 1
ATOM 771 O O . GLU A 1 98 ? -1.405 1.047 25.107 1.00 92.31 98 GLU A O 1
ATOM 776 N N . ILE A 1 99 ? -1.239 -0.568 23.538 1.00 94.00 99 ILE A N 1
ATOM 777 C CA . ILE A 1 99 ? -0.618 0.293 22.520 1.00 94.00 99 ILE A CA 1
ATOM 778 C C . ILE A 1 99 ? -1.500 1.491 22.160 1.00 94.00 99 ILE A C 1
ATOM 780 O O . ILE A 1 99 ? -0.979 2.578 21.921 1.00 94.00 99 ILE A O 1
ATOM 784 N N . CYS A 1 100 ? -2.829 1.337 22.181 1.00 92.38 100 CYS A N 1
ATOM 785 C CA . CYS A 1 100 ? -3.751 2.436 21.903 1.00 92.38 100 CYS A CA 1
ATOM 786 C C . CYS A 1 100 ? -3.652 3.526 22.974 1.00 92.38 100 CYS A C 1
ATOM 788 O O . CYS A 1 100 ? -3.712 4.704 22.642 1.00 92.38 100 CYS A O 1
ATOM 790 N N . ASN A 1 101 ? -3.426 3.170 24.243 1.00 90.94 101 ASN A N 1
ATOM 791 C CA . ASN A 1 101 ? -3.235 4.168 25.301 1.00 90.94 101 ASN A CA 1
ATOM 792 C C . ASN A 1 101 ? -1.919 4.935 25.118 1.00 90.94 101 ASN A C 1
ATOM 794 O O . ASN A 1 101 ? -1.890 6.150 25.293 1.00 90.94 101 ASN A O 1
ATOM 798 N N . VAL A 1 102 ? -0.843 4.239 24.730 1.00 91.94 102 VAL A N 1
ATOM 799 C CA . VAL A 1 102 ? 0.451 4.871 24.418 1.00 91.94 102 VAL A CA 1
ATOM 800 C C . VAL A 1 102 ? 0.308 5.823 23.230 1.00 91.94 102 VAL A C 1
ATOM 802 O O . VAL A 1 102 ? 0.717 6.978 23.316 1.00 91.94 102 VAL A O 1
ATOM 805 N N . ALA A 1 103 ? -0.331 5.362 22.153 1.00 93.25 103 ALA A N 1
ATOM 806 C CA . ALA A 1 103 ? -0.565 6.148 20.948 1.00 93.25 103 ALA A CA 1
ATOM 807 C C . ALA A 1 103 ? -1.452 7.370 21.221 1.00 93.25 103 ALA A C 1
ATOM 809 O O . ALA A 1 103 ? -1.129 8.471 20.788 1.00 93.25 103 ALA A O 1
ATOM 810 N N . LYS A 1 104 ? -2.523 7.208 22.004 1.00 92.56 104 LYS A N 1
ATOM 811 C CA . LYS A 1 104 ? -3.394 8.314 22.409 1.00 92.56 104 LYS A CA 1
ATOM 812 C C . LYS A 1 104 ? -2.622 9.391 23.173 1.00 92.56 104 LYS A C 1
ATOM 814 O O . LYS A 1 104 ? -2.758 10.566 22.855 1.00 92.56 104 LYS A O 1
ATOM 819 N N . ASN A 1 105 ? -1.791 8.997 24.137 1.00 90.06 105 ASN A N 1
ATOM 820 C CA . ASN A 1 105 ? -0.978 9.951 24.893 1.00 90.06 105 ASN A CA 1
ATOM 821 C C . ASN A 1 105 ? 0.031 10.681 23.989 1.00 90.06 105 ASN A C 1
ATOM 823 O O . ASN A 1 105 ? 0.292 11.863 24.197 1.00 90.06 105 ASN A O 1
ATOM 827 N N . ALA A 1 106 ? 0.592 9.999 22.985 1.00 90.44 106 ALA A N 1
ATOM 828 C CA . ALA A 1 106 ? 1.488 10.623 22.011 1.00 90.44 106 ALA A CA 1
ATOM 829 C C . ALA A 1 106 ? 0.750 11.673 21.165 1.00 90.44 106 ALA A C 1
ATOM 831 O O . ALA A 1 106 ? 1.239 12.791 21.029 1.00 90.44 106 ALA A O 1
ATOM 832 N N . ILE A 1 107 ? -0.462 11.357 20.697 1.00 90.50 107 ILE A N 1
ATOM 833 C CA . ILE A 1 107 ? -1.308 12.303 19.953 1.00 90.50 107 ILE A CA 1
ATOM 834 C C . ILE A 1 107 ? -1.657 13.514 20.829 1.00 90.50 107 ILE A C 1
ATOM 836 O O . ILE A 1 107 ? -1.482 14.645 20.403 1.00 90.50 107 ILE A O 1
ATOM 840 N N . GLU A 1 108 ? -2.078 13.309 22.082 1.00 89.19 108 GLU A N 1
ATOM 841 C CA . GLU A 1 108 ? -2.456 14.412 22.985 1.00 89.19 108 GLU A CA 1
ATOM 842 C C . GLU A 1 108 ? -1.275 15.317 23.399 1.00 89.19 108 GLU A C 1
ATOM 844 O O . GLU A 1 108 ? -1.503 16.421 23.890 1.00 89.19 108 GLU A O 1
ATOM 849 N N . THR A 1 109 ? -0.025 14.864 23.234 1.00 87.31 109 THR A N 1
ATOM 850 C CA . THR A 1 109 ? 1.181 15.617 23.639 1.00 87.31 109 THR A CA 1
ATOM 851 C C . THR A 1 109 ? 1.939 16.252 22.477 1.00 87.31 109 THR A C 1
ATOM 853 O O . THR A 1 109 ? 2.430 17.368 22.633 1.00 87.31 109 THR A O 1
ATOM 856 N N . VAL A 1 110 ? 2.066 15.550 21.347 1.00 82.12 110 VAL A N 1
ATOM 857 C CA . VAL A 1 110 ? 2.909 15.938 20.198 1.00 82.12 110 VAL A CA 1
ATOM 858 C C . VAL A 1 110 ? 2.079 16.207 18.934 1.00 82.12 110 VAL A C 1
ATOM 860 O O . VAL A 1 110 ? 2.624 16.704 17.959 1.00 82.12 110 VAL A O 1
ATOM 863 N N . ASP A 1 111 ? 0.774 15.913 18.944 1.00 80.44 111 ASP A N 1
ATOM 864 C CA . ASP A 1 111 ? -0.150 16.037 17.797 1.00 80.44 111 ASP A CA 1
ATOM 865 C C . ASP A 1 111 ? 0.234 15.194 16.561 1.00 80.44 111 ASP A C 1
ATOM 867 O O . ASP A 1 111 ? -0.366 15.300 15.496 1.00 80.44 111 ASP A O 1
ATOM 871 N N . GLU A 1 112 ? 1.203 14.282 16.704 1.00 81.44 112 GLU A N 1
ATOM 872 C CA . GLU A 1 112 ? 1.650 13.395 15.632 1.00 81.44 112 GLU A CA 1
ATOM 873 C C . GLU A 1 112 ? 2.094 12.026 16.171 1.00 81.44 112 GLU A C 1
ATOM 875 O O . GLU A 1 112 ? 2.731 11.903 17.223 1.00 81.44 112 GLU A O 1
ATOM 880 N N . LEU A 1 113 ? 1.758 10.963 15.433 1.00 87.38 113 LEU A N 1
ATOM 881 C CA . LEU A 1 113 ? 2.219 9.610 15.730 1.00 87.38 113 LEU A CA 1
ATOM 882 C C . LEU A 1 113 ? 3.563 9.353 15.061 1.00 87.38 113 LEU A C 1
ATOM 884 O O . LEU A 1 113 ? 3.660 9.295 13.838 1.00 87.38 113 LEU A O 1
ATOM 888 N N . ASN A 1 114 ? 4.589 9.085 15.869 1.00 90.50 114 ASN A N 1
ATOM 889 C CA . ASN A 1 114 ? 5.865 8.649 15.317 1.00 90.50 114 ASN A CA 1
ATOM 890 C C . ASN A 1 114 ? 5.731 7.290 14.579 1.00 90.50 114 ASN A C 1
ATOM 892 O O . ASN A 1 114 ? 4.891 6.455 14.953 1.00 90.50 114 ASN A O 1
ATOM 896 N N . PRO A 1 115 ? 6.594 7.015 13.580 1.00 92.12 115 PRO A N 1
ATOM 897 C CA . PRO A 1 115 ? 6.515 5.799 12.758 1.00 92.12 115 PRO A CA 1
ATOM 898 C C . PRO A 1 115 ? 6.563 4.491 13.571 1.00 92.12 115 PRO A C 1
ATOM 900 O O . PRO A 1 115 ? 5.916 3.493 13.244 1.00 92.12 115 PRO A O 1
ATOM 903 N N . GLN A 1 116 ? 7.292 4.498 14.691 1.00 93.06 116 GLN A N 1
ATOM 904 C CA . GLN A 1 116 ? 7.459 3.336 15.571 1.00 93.06 116 GLN A CA 1
ATOM 905 C C . GLN A 1 116 ? 6.182 2.976 16.330 1.00 93.06 116 GLN A C 1
ATOM 907 O O . GLN A 1 116 ? 5.861 1.804 16.511 1.00 93.06 116 GLN A O 1
ATOM 912 N N . THR A 1 117 ? 5.455 3.980 16.810 1.00 93.62 117 THR A N 1
ATOM 913 C CA . THR A 1 117 ? 4.190 3.780 17.519 1.00 93.62 117 THR A CA 1
ATOM 914 C C . THR A 1 117 ? 3.111 3.405 16.518 1.00 93.62 117 THR A C 1
ATOM 916 O O . THR A 1 117 ? 2.369 2.453 16.753 1.00 93.62 117 THR A O 1
ATOM 919 N N . LEU A 1 118 ? 3.078 4.078 15.366 1.00 94.94 118 LEU A N 1
ATOM 920 C CA . LEU A 1 118 ? 2.128 3.790 14.299 1.00 94.94 118 LEU A CA 1
ATOM 921 C C . LEU A 1 118 ? 2.239 2.347 13.790 1.00 94.94 118 LEU A C 1
ATOM 923 O O . LEU A 1 118 ? 1.233 1.646 13.707 1.00 94.94 118 LEU A O 1
ATOM 927 N N . SER A 1 119 ? 3.453 1.872 13.506 1.00 95.44 119 SER A N 1
ATOM 928 C CA . SER A 1 119 ? 3.685 0.495 13.048 1.00 95.44 119 SER A CA 1
ATOM 929 C C . SER A 1 119 ? 3.244 -0.553 14.080 1.00 95.44 119 SER A C 1
ATOM 931 O O . SER A 1 119 ? 2.652 -1.569 13.710 1.00 95.44 119 SER A O 1
ATOM 933 N N . LYS A 1 120 ? 3.431 -0.291 15.383 1.00 95.88 120 LYS A N 1
ATOM 934 C CA . LYS A 1 120 ? 2.909 -1.145 16.468 1.00 95.88 120 LYS A CA 1
ATOM 935 C C . LYS A 1 120 ? 1.379 -1.129 16.534 1.00 95.88 120 LYS A C 1
ATOM 937 O O . LYS A 1 120 ? 0.776 -2.189 16.696 1.00 95.88 120 LYS A O 1
ATOM 942 N N . VAL A 1 121 ? 0.740 0.035 16.375 1.00 96.12 121 VAL A N 1
ATOM 943 C CA . VAL A 1 121 ? -0.731 0.130 16.319 1.00 96.12 121 VAL A CA 1
ATOM 944 C C . VAL A 1 121 ? -1.273 -0.633 15.109 1.00 96.12 121 VAL A C 1
ATOM 946 O O . VAL A 1 121 ? -2.224 -1.400 15.250 1.00 96.12 121 VAL A O 1
ATOM 949 N N . LEU A 1 122 ? -0.640 -0.503 13.942 1.00 96.75 122 LEU A N 1
ATOM 950 C CA . LEU A 1 122 ? -1.002 -1.280 12.757 1.00 96.75 122 LEU A CA 1
ATOM 951 C C . LEU A 1 122 ? -0.849 -2.779 13.013 1.00 96.75 122 LEU A C 1
ATOM 953 O O . LEU A 1 122 ? -1.772 -3.537 12.731 1.00 96.75 122 LEU A O 1
ATOM 957 N N . LYS A 1 123 ? 0.252 -3.221 13.632 1.00 96.50 123 LYS A N 1
ATOM 958 C CA . LYS A 1 123 ? 0.434 -4.629 14.017 1.00 96.50 123 LYS A CA 1
ATOM 959 C C . LYS A 1 123 ? -0.700 -5.141 14.913 1.00 96.50 123 LYS A C 1
ATOM 961 O O . LYS A 1 123 ? -1.212 -6.238 14.693 1.00 96.50 123 LYS A O 1
ATOM 966 N N . PHE A 1 124 ? -1.131 -4.331 15.878 1.00 96.19 124 PHE A N 1
ATOM 967 C CA . PHE A 1 124 ? -2.289 -4.613 16.729 1.00 96.19 124 PHE A CA 1
ATOM 968 C C . PHE A 1 124 ? -3.606 -4.703 15.933 1.00 96.19 124 PHE A C 1
ATOM 970 O O . PHE A 1 124 ? -4.394 -5.633 16.138 1.00 96.19 124 PHE A O 1
ATOM 977 N N . MET A 1 125 ? -3.843 -3.786 14.992 1.00 95.88 125 MET A N 1
ATOM 978 C CA . MET A 1 125 ? -5.023 -3.816 14.117 1.00 95.88 125 MET A CA 1
ATOM 979 C C . MET A 1 125 ? -5.047 -5.068 13.241 1.00 95.88 125 MET A C 1
ATOM 981 O O . MET A 1 125 ? -6.067 -5.752 13.167 1.00 95.88 125 MET A O 1
ATOM 985 N N . LEU A 1 126 ? -3.910 -5.423 12.644 1.00 96.75 126 LEU A N 1
ATOM 986 C CA . LEU A 1 126 ? -3.758 -6.633 11.841 1.00 96.75 126 LEU A CA 1
ATOM 987 C C . LEU A 1 126 ? -4.018 -7.901 12.672 1.00 96.75 126 LEU A C 1
ATOM 989 O O . LEU A 1 126 ? -4.705 -8.811 12.206 1.00 96.75 126 LEU A O 1
ATOM 993 N N . ASN A 1 127 ? -3.546 -7.950 13.924 1.00 95.38 127 ASN A N 1
ATOM 994 C CA . ASN A 1 127 ? -3.851 -9.054 14.841 1.00 95.38 127 ASN A CA 1
ATOM 995 C C . ASN A 1 127 ? -5.346 -9.130 15.196 1.00 95.38 127 ASN A C 1
ATOM 997 O O . ASN A 1 127 ? -5.923 -10.217 15.298 1.00 95.38 127 ASN A O 1
ATOM 1001 N N . SER A 1 128 ? -5.993 -7.974 15.355 1.00 93.94 128 SER A N 1
ATOM 1002 C CA . SER A 1 128 ? -7.433 -7.894 15.612 1.00 93.94 128 SER A CA 1
ATOM 1003 C C . SER A 1 128 ? -8.239 -8.452 14.434 1.00 93.94 128 SER A C 1
ATOM 1005 O O . SER A 1 128 ? -9.161 -9.242 14.647 1.00 93.94 128 SER A O 1
ATOM 1007 N N . ILE A 1 129 ? -7.847 -8.118 13.197 1.00 94.62 129 ILE A N 1
ATOM 1008 C CA . ILE A 1 129 ? -8.440 -8.673 11.968 1.00 94.62 129 ILE A CA 1
ATOM 1009 C C . ILE A 1 129 ? -8.245 -10.192 11.926 1.00 94.62 129 ILE A C 1
ATOM 1011 O O . ILE A 1 129 ? -9.221 -10.928 11.793 1.00 94.62 129 ILE A O 1
ATOM 1015 N N . LYS A 1 130 ? -7.016 -10.681 12.134 1.00 94.94 130 LYS A N 1
ATOM 1016 C CA . LYS A 1 130 ? -6.715 -12.121 12.192 1.00 94.94 130 LYS A CA 1
ATOM 1017 C C . LYS A 1 130 ? -7.607 -12.863 13.191 1.00 94.94 130 LYS A C 1
ATOM 1019 O O . LYS A 1 130 ? -8.206 -13.887 12.863 1.00 94.94 130 LYS A O 1
ATOM 1024 N N . THR A 1 131 ? -7.718 -12.345 14.411 1.00 92.94 131 THR A N 1
ATOM 1025 C CA . THR A 1 131 ? -8.510 -12.971 15.482 1.00 92.94 131 THR A CA 1
ATOM 1026 C C . THR A 1 131 ? -9.996 -13.020 15.124 1.00 92.94 131 THR A C 1
ATOM 1028 O O . THR A 1 131 ? -10.668 -14.033 15.351 1.00 92.94 131 THR A O 1
ATOM 1031 N N . LEU A 1 132 ? -10.513 -11.942 14.532 1.00 91.56 132 LEU A N 1
ATOM 1032 C CA . LEU A 1 132 ? -11.892 -11.857 14.064 1.00 91.56 132 LEU A CA 1
ATOM 1033 C C . LEU A 1 132 ? -12.166 -12.862 12.937 1.00 91.56 132 LEU A C 1
ATOM 1035 O O . LEU A 1 132 ? -13.182 -13.559 12.985 1.00 91.56 132 LEU A O 1
ATOM 1039 N N . ASP A 1 133 ? -11.243 -13.011 11.992 1.00 91.69 133 ASP A N 1
ATOM 1040 C CA . ASP A 1 133 ? -11.363 -13.947 10.870 1.00 91.69 133 ASP A CA 1
ATOM 1041 C C . ASP A 1 133 ? -11.397 -15.394 11.338 1.00 91.69 133 ASP A C 1
ATOM 1043 O O . ASP A 1 133 ? -12.296 -16.150 10.966 1.00 91.69 133 ASP A O 1
ATOM 1047 N N . ILE A 1 134 ? -10.459 -15.776 12.206 1.00 90.75 134 ILE A N 1
ATOM 1048 C CA . ILE A 1 134 ? -10.391 -17.129 12.770 1.00 90.75 134 ILE A CA 1
ATOM 1049 C C . ILE A 1 134 ? -11.687 -17.447 13.526 1.00 90.75 134 ILE A C 1
ATOM 1051 O O . ILE A 1 134 ? -12.268 -18.527 13.360 1.00 90.75 134 ILE A O 1
ATOM 1055 N N . LYS A 1 135 ? -12.199 -16.487 14.309 1.00 89.69 135 LYS A N 1
ATOM 1056 C CA . LYS A 1 135 ? -13.479 -16.632 15.007 1.00 89.69 135 LYS A CA 1
ATOM 1057 C C . LYS A 1 135 ? -14.620 -16.837 14.012 1.00 89.69 135 LYS A C 1
ATOM 1059 O O . LYS A 1 135 ? -15.361 -17.809 14.148 1.00 89.69 135 LYS A O 1
ATOM 1064 N N . GLN A 1 136 ? -14.741 -16.002 12.981 1.00 86.75 136 GLN A N 1
ATOM 1065 C CA . GLN A 1 136 ? -15.783 -16.140 11.957 1.00 86.75 136 GLN A CA 1
ATOM 1066 C C . GLN A 1 136 ? -15.699 -17.473 11.200 1.00 86.75 136 GLN A C 1
ATOM 1068 O O . GLN A 1 136 ? -16.725 -18.116 10.973 1.00 86.75 136 GLN A O 1
ATOM 1073 N N . GLN A 1 137 ? -14.497 -17.933 10.851 1.00 83.62 137 GLN A N 1
ATOM 1074 C CA . GLN A 1 137 ? -14.294 -19.232 10.208 1.00 83.62 137 GLN A CA 1
ATOM 1075 C C . GLN A 1 137 ? -14.742 -20.392 11.107 1.00 83.62 137 GLN A C 1
ATOM 1077 O O . GLN A 1 137 ? -15.365 -21.337 10.618 1.00 83.62 137 GLN A O 1
ATOM 1082 N N . SER A 1 138 ? -14.477 -20.318 12.417 1.00 84.12 138 SER A N 1
ATOM 1083 C CA . SER A 1 138 ? -14.927 -21.337 13.374 1.00 84.12 138 SER A CA 1
ATOM 1084 C C . SER A 1 138 ? -16.458 -21.414 13.460 1.00 84.12 138 SER A C 1
ATOM 1086 O O . SER A 1 138 ? -17.013 -22.512 13.441 1.00 84.12 138 SER A O 1
ATOM 1088 N N . LEU A 1 139 ? -17.144 -20.261 13.436 1.00 83.69 139 LEU A N 1
ATOM 1089 C CA . LEU A 1 139 ? -18.608 -20.187 13.418 1.00 83.69 139 LEU A CA 1
ATOM 1090 C C . LEU A 1 139 ? -19.200 -20.718 12.105 1.00 83.69 139 LEU A C 1
ATOM 1092 O O . LEU A 1 139 ? -20.237 -21.371 12.117 1.00 83.69 139 LEU A O 1
ATOM 1096 N N . ARG A 1 140 ? -18.553 -20.477 10.958 1.00 79.00 140 ARG A N 1
ATOM 1097 C CA . ARG A 1 140 ? -19.016 -21.014 9.664 1.00 79.00 140 ARG A CA 1
ATOM 1098 C C . ARG A 1 140 ? -18.892 -22.539 9.594 1.00 79.00 140 ARG A C 1
ATOM 1100 O O . ARG A 1 140 ? -19.739 -23.188 8.988 1.00 79.00 140 ARG A O 1
ATOM 1107 N N . LYS A 1 141 ? -17.860 -23.121 10.217 1.00 74.19 141 LYS A N 1
ATOM 1108 C CA . LYS A 1 141 ? -17.640 -24.579 10.258 1.00 74.19 141 LYS A CA 1
ATOM 1109 C C . LYS A 1 141 ? -18.616 -25.315 11.186 1.00 74.19 141 LYS A C 1
ATOM 1111 O O . LYS A 1 141 ? -18.833 -26.505 10.984 1.00 74.19 141 LYS A O 1
ATOM 1116 N N . SER A 1 142 ? -19.206 -24.640 12.176 1.00 67.75 142 SER A N 1
ATOM 1117 C CA . SER A 1 142 ? -20.154 -25.246 13.124 1.00 67.75 142 SER A CA 1
ATOM 1118 C C . SER A 1 142 ? -21.611 -25.263 12.642 1.00 67.75 142 SER A C 1
ATOM 1120 O O . SER A 1 142 ? -22.448 -25.898 13.282 1.00 67.75 142 SER A O 1
ATOM 1122 N N . ILE A 1 143 ? -21.925 -24.626 11.508 1.00 54.31 143 ILE A N 1
ATOM 1123 C CA . ILE A 1 143 ? -23.253 -24.691 10.882 1.00 54.31 143 ILE A CA 1
ATOM 1124 C C . ILE A 1 143 ? -23.315 -25.962 10.013 1.00 54.31 143 ILE A C 1
ATOM 1126 O O . ILE A 1 143 ? -22.569 -26.063 9.034 1.00 54.31 143 ILE A O 1
ATOM 1130 N N . PRO A 1 144 ? -24.176 -26.952 10.326 1.00 43.66 144 PRO A N 1
ATOM 1131 C CA . PRO A 1 144 ? -24.276 -28.166 9.528 1.00 43.66 144 PRO A CA 1
ATOM 1132 C C . PRO A 1 144 ? -24.791 -27.828 8.124 1.00 43.66 144 PRO A C 1
ATOM 1134 O O . PRO A 1 144 ? -25.898 -27.312 7.962 1.00 43.66 144 PRO A O 1
ATOM 1137 N N . LYS A 1 145 ? -23.980 -28.134 7.104 1.00 41.31 145 LYS A N 1
ATOM 1138 C CA . LYS A 1 145 ? -24.375 -28.064 5.692 1.00 41.31 145 LYS A CA 1
ATOM 1139 C C . LYS A 1 145 ? -25.556 -29.018 5.484 1.00 41.31 145 LYS A C 1
ATOM 1141 O O . LYS A 1 145 ? -25.377 -30.232 5.473 1.00 41.31 145 LYS A O 1
ATOM 1146 N N . THR A 1 146 ? -26.770 -28.485 5.372 1.00 35.53 146 THR A N 1
ATOM 1147 C CA . THR A 1 146 ? -27.935 -29.268 4.954 1.00 35.53 146 THR A CA 1
ATOM 1148 C C . THR A 1 146 ? -27.785 -29.549 3.464 1.00 35.53 146 THR A C 1
ATOM 1150 O O . THR A 1 146 ? -27.711 -28.637 2.647 1.00 35.53 146 THR A O 1
ATOM 1153 N N . ASN A 1 147 ? -27.641 -30.831 3.137 1.00 33.69 147 ASN A N 1
ATOM 1154 C CA . ASN A 1 147 ? -27.487 -31.337 1.780 1.00 33.69 147 ASN A CA 1
ATOM 1155 C C . ASN A 1 147 ? -28.641 -30.864 0.884 1.00 33.69 147 ASN A C 1
ATOM 1157 O O . ASN A 1 147 ? -29.809 -31.053 1.224 1.00 33.69 147 ASN A O 1
ATOM 1161 N N . HIS A 1 148 ? -28.309 -30.312 -0.283 1.00 33.22 148 HIS A N 1
ATOM 1162 C CA . HIS A 1 148 ? -29.250 -30.159 -1.386 1.00 33.22 148 HIS A CA 1
ATOM 1163 C C . HIS A 1 148 ? -29.627 -31.554 -1.908 1.00 33.22 148 HIS A C 1
ATOM 1165 O O . HIS A 1 148 ? -28.828 -32.202 -2.581 1.00 33.22 148 HIS A O 1
ATOM 1171 N N . MET A 1 149 ? -30.837 -32.013 -1.581 1.00 33.50 149 MET A N 1
ATOM 1172 C CA . MET A 1 149 ? -31.556 -32.999 -2.386 1.00 33.50 149 MET A CA 1
ATOM 1173 C C . MET A 1 149 ? -32.498 -32.274 -3.346 1.00 33.50 149 MET A C 1
ATOM 1175 O O . MET A 1 149 ? -33.036 -31.210 -3.047 1.00 33.50 149 MET A O 1
ATOM 1179 N N . GLU A 1 150 ? -32.611 -32.891 -4.512 1.00 32.12 150 GLU A N 1
ATOM 1180 C CA . GLU A 1 150 ? -33.352 -32.534 -5.711 1.00 32.12 150 GLU A CA 1
ATOM 1181 C C . GLU A 1 150 ? -34.803 -32.116 -5.450 1.00 32.12 150 GLU A C 1
ATOM 1183 O O . GLU A 1 150 ? -35.525 -32.761 -4.693 1.00 32.12 150 GLU A O 1
ATOM 1188 N N . ASP A 1 151 ? -35.256 -31.096 -6.181 1.00 28.42 151 ASP A N 1
ATOM 1189 C CA . ASP A 1 151 ? -36.662 -30.718 -6.252 1.00 28.42 151 ASP A CA 1
ATOM 1190 C C . ASP A 1 151 ? -37.154 -30.868 -7.697 1.00 28.42 151 ASP A C 1
ATOM 1192 O O . ASP A 1 151 ? -36.809 -30.086 -8.577 1.00 28.42 151 ASP A O 1
ATOM 1196 N N . THR A 1 152 ? -37.984 -31.880 -7.957 1.00 29.30 152 THR A N 1
ATOM 1197 C CA . THR A 1 152 ? -39.061 -31.795 -8.957 1.00 29.30 152 THR A CA 1
ATOM 1198 C C . THR A 1 152 ? -40.165 -32.803 -8.632 1.00 29.30 152 THR A C 1
ATOM 1200 O O . THR A 1 152 ? -40.066 -33.977 -8.977 1.00 29.30 152 THR A O 1
ATOM 1203 N N . LYS A 1 153 ? -41.283 -32.326 -8.060 1.00 29.34 153 LYS A N 1
ATOM 1204 C CA . LYS A 1 153 ? -42.634 -32.428 -8.667 1.00 29.34 153 LYS A CA 1
ATOM 1205 C C . LYS A 1 153 ? -43.758 -31.932 -7.737 1.00 29.34 153 LYS A C 1
ATOM 1207 O O . LYS A 1 153 ? -44.026 -32.487 -6.683 1.00 29.34 153 LYS A O 1
ATOM 1212 N N . LYS A 1 154 ? -44.451 -30.907 -8.251 1.00 29.66 154 LYS A N 1
ATOM 1213 C CA . LYS A 1 154 ? -45.864 -30.488 -8.098 1.00 29.66 154 LYS A CA 1
ATOM 1214 C C . LYS A 1 154 ? -46.789 -31.364 -7.220 1.00 29.66 154 LYS A C 1
ATOM 1216 O O . LYS A 1 154 ? -46.998 -32.520 -7.574 1.00 29.66 154 LYS A O 1
ATOM 1221 N N . LYS A 1 155 ? -47.558 -30.731 -6.310 1.00 26.48 155 LYS A N 1
ATOM 1222 C CA . LYS A 1 155 ? -49.034 -30.551 -6.427 1.00 26.48 155 LYS A CA 1
ATOM 1223 C C . LYS A 1 155 ? -49.717 -29.885 -5.208 1.00 26.48 155 LYS A C 1
ATOM 1225 O O . LYS A 1 155 ? -49.435 -30.225 -4.073 1.00 26.48 155 LYS A O 1
ATOM 1230 N N . GLU A 1 156 ? -50.665 -29.001 -5.547 1.00 25.31 156 GLU A N 1
ATOM 1231 C CA . GLU A 1 156 ? -51.991 -28.717 -4.943 1.00 25.31 156 GLU A CA 1
ATOM 1232 C C . GLU A 1 156 ? -52.159 -28.326 -3.450 1.00 25.31 156 GLU A C 1
ATOM 1234 O O . GLU A 1 156 ? -51.887 -29.083 -2.528 1.00 25.31 156 GLU A O 1
ATOM 1239 N N . ASN A 1 157 ? -52.771 -27.145 -3.245 1.00 26.77 157 ASN A N 1
ATOM 1240 C CA . ASN A 1 157 ? -53.489 -26.715 -2.028 1.00 26.77 157 ASN A CA 1
ATOM 1241 C C . ASN A 1 157 ? -54.814 -27.498 -1.862 1.00 26.77 157 ASN A C 1
ATOM 1243 O O . ASN A 1 157 ? -55.399 -27.873 -2.881 1.00 26.77 157 ASN A O 1
ATOM 1247 N N . PRO A 1 158 ? -55.377 -27.640 -0.635 1.00 32.00 158 PRO A N 1
ATOM 1248 C CA . PRO A 1 158 ? -56.425 -26.688 -0.205 1.00 32.00 158 PRO A CA 1
ATOM 1249 C C . PRO A 1 158 ? -56.563 -26.395 1.322 1.00 32.00 158 PRO A C 1
ATOM 1251 O O . PRO A 1 158 ? -56.487 -27.279 2.163 1.00 32.00 158 PRO A O 1
ATOM 1254 N N . LYS A 1 159 ? -56.855 -25.113 1.613 1.00 26.98 159 LYS A N 1
ATOM 1255 C CA . LYS A 1 159 ? -57.821 -24.484 2.561 1.00 26.98 159 LYS A CA 1
ATOM 1256 C C . LYS A 1 159 ? -58.113 -25.001 4.000 1.00 26.98 159 LYS A C 1
ATOM 1258 O O . LYS A 1 159 ? -58.631 -26.089 4.201 1.00 26.98 159 LYS A O 1
ATOM 1263 N N . ASP A 1 160 ? -58.020 -24.023 4.923 1.00 27.80 160 ASP A N 1
ATOM 1264 C CA . ASP A 1 160 ? -58.944 -23.599 6.011 1.00 27.80 160 ASP A CA 1
ATOM 1265 C C . ASP A 1 160 ? -59.309 -24.510 7.214 1.00 27.80 160 ASP A C 1
ATOM 1267 O O . ASP A 1 160 ? -60.067 -25.464 7.061 1.00 27.80 160 ASP A O 1
ATOM 1271 N N . LYS A 1 161 ? -58.985 -24.062 8.456 1.00 28.27 161 LYS A N 1
ATOM 1272 C CA . LYS A 1 161 ? -59.954 -23.600 9.505 1.00 28.27 161 LYS A CA 1
ATOM 1273 C C . LYS A 1 161 ? -59.361 -23.384 10.928 1.00 28.27 161 LYS A C 1
ATOM 1275 O O . LYS A 1 161 ? -58.901 -24.312 11.571 1.00 28.27 161 LYS A O 1
ATOM 1280 N N . LYS A 1 162 ? -59.516 -22.137 11.410 1.00 25.95 162 LYS A N 1
ATOM 1281 C CA . LYS A 1 162 ? -60.074 -21.617 12.695 1.00 25.95 162 LYS A CA 1
ATOM 1282 C C . LYS A 1 162 ? -59.784 -22.225 14.098 1.00 25.95 162 LYS A C 1
ATOM 1284 O O . LYS A 1 162 ? -60.045 -23.389 14.362 1.00 25.95 162 LYS A O 1
ATOM 1289 N N . SER A 1 163 ? -59.621 -21.262 15.032 1.00 24.22 163 SER A N 1
ATOM 1290 C CA . SER A 1 163 ? -59.925 -21.227 16.493 1.00 24.22 163 SER A CA 1
ATOM 1291 C C . SER A 1 163 ? -58.921 -21.905 17.441 1.00 24.22 163 SER A C 1
ATOM 1293 O O . SER A 1 163 ? -58.487 -23.005 17.162 1.00 24.22 163 SER A O 1
ATOM 1295 N N . GLY A 1 164 ? -58.471 -21.356 18.576 1.00 21.69 164 GLY A N 1
ATOM 1296 C CA . GLY A 1 164 ? -58.796 -20.147 19.344 1.00 21.69 164 GLY A CA 1
ATOM 1297 C C . GLY A 1 164 ? -59.001 -20.511 20.827 1.00 21.69 164 GLY A C 1
ATOM 1298 O O . GLY A 1 164 ? -59.959 -21.216 21.092 1.00 21.69 164 GLY A O 1
ATOM 1299 N N . ALA A 1 165 ? -58.150 -20.051 21.767 1.00 25.81 165 ALA A N 1
ATOM 1300 C CA . ALA A 1 165 ? -58.473 -19.766 23.190 1.00 25.81 165 ALA A CA 1
ATOM 1301 C C . ALA A 1 165 ? -57.222 -19.401 24.032 1.00 25.81 165 ALA A C 1
ATOM 1303 O O . ALA A 1 165 ? -56.139 -19.937 23.825 1.00 25.81 165 ALA A O 1
ATOM 1304 N N . LYS A 1 166 ? -57.412 -18.471 24.982 1.00 25.84 166 LYS A N 1
ATOM 1305 C CA . LYS A 1 166 ? -56.443 -17.832 25.900 1.00 25.84 166 LYS A CA 1
ATOM 1306 C C . LYS A 1 166 ? -56.204 -18.643 27.188 1.00 25.84 166 LYS A C 1
ATOM 1308 O O . LYS A 1 166 ? -57.188 -19.129 27.728 1.00 25.84 166 LYS A O 1
ATOM 1313 N N . VAL A 1 167 ? -54.993 -18.588 27.771 1.00 26.77 167 VAL A N 1
ATOM 1314 C CA . VAL A 1 167 ? -54.729 -18.594 29.238 1.00 26.77 167 VAL A CA 1
ATOM 1315 C C . VAL A 1 167 ? -53.496 -17.710 29.545 1.00 26.77 167 VAL A C 1
ATOM 1317 O O . VAL A 1 167 ? -52.669 -17.465 28.672 1.00 26.77 167 VAL A O 1
ATOM 1320 N N . ILE A 1 168 ? -53.449 -17.165 30.762 1.00 26.77 168 ILE A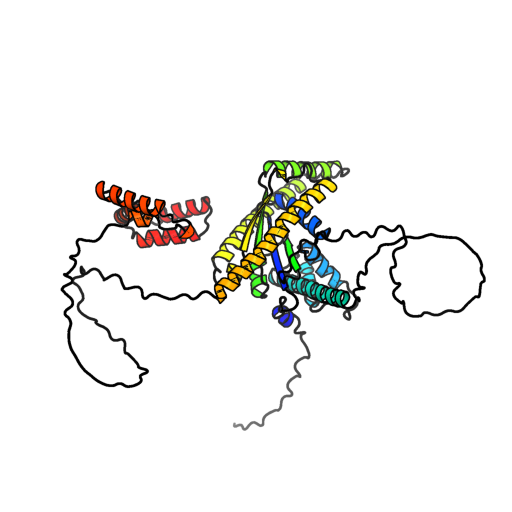 N 1
ATOM 1321 C CA . ILE A 1 168 ? -52.804 -15.938 31.256 1.00 26.77 168 ILE A CA 1
ATOM 1322 C C . ILE A 1 168 ? -51.750 -16.260 32.360 1.00 26.77 168 ILE A C 1
ATOM 1324 O O . ILE A 1 168 ? -52.027 -17.105 33.201 1.00 26.77 168 ILE A O 1
ATOM 1328 N N . ILE A 1 169 ? -50.632 -15.498 32.373 1.00 25.23 169 ILE A N 1
ATOM 1329 C CA . ILE A 1 169 ? -49.688 -15.111 33.475 1.00 25.23 169 ILE A CA 1
ATOM 1330 C C . ILE A 1 169 ? -48.667 -16.129 34.063 1.00 25.23 169 ILE A C 1
ATOM 1332 O O . ILE A 1 169 ? -49.039 -17.075 34.747 1.00 25.23 169 ILE A O 1
ATOM 1336 N N . SER A 1 170 ? -47.356 -15.845 33.885 1.00 26.17 170 SER A N 1
ATOM 1337 C CA . SER A 1 170 ? -46.400 -15.426 34.953 1.00 26.17 170 SER A CA 1
ATOM 1338 C C . SER A 1 170 ? -44.946 -15.248 34.448 1.00 26.17 170 SER A C 1
ATOM 1340 O O . SER A 1 170 ? -44.463 -16.029 33.635 1.00 26.17 170 SER A O 1
ATOM 1342 N N . GLN A 1 171 ? -44.294 -14.185 34.938 1.00 26.20 171 GLN A N 1
ATOM 1343 C CA . GLN A 1 171 ? -42.892 -13.724 34.775 1.00 26.20 171 GLN A CA 1
ATOM 1344 C C . GLN A 1 171 ? -41.900 -14.740 35.410 1.00 26.20 171 GLN A C 1
ATOM 1346 O O . GLN A 1 171 ? -42.313 -15.445 36.322 1.00 26.20 171 GLN A O 1
ATOM 1351 N N . GLU A 1 172 ? -40.647 -14.991 34.991 1.00 23.23 172 GLU A N 1
ATOM 1352 C CA . GLU A 1 172 ? -39.447 -14.160 34.712 1.00 23.23 172 GLU A CA 1
ATOM 1353 C C . GLU A 1 172 ? -38.402 -14.996 33.883 1.00 23.23 172 GLU A C 1
ATOM 1355 O O . GLU A 1 172 ? -38.682 -16.154 33.565 1.00 23.23 172 GLU A O 1
ATOM 1360 N N . PRO A 1 173 ? -37.248 -14.453 33.426 1.00 27.86 173 PRO A N 1
ATOM 1361 C CA . PRO A 1 173 ? -36.761 -14.600 32.054 1.00 27.86 173 PRO A CA 1
ATOM 1362 C C . PRO A 1 173 ? -35.968 -15.896 31.784 1.00 27.86 173 PRO A C 1
ATOM 1364 O O . PRO A 1 173 ? -35.012 -16.200 32.497 1.00 27.86 173 PRO A O 1
ATOM 1367 N N . PRO A 1 174 ? -36.240 -16.611 30.677 1.00 26.22 174 PRO A N 1
ATOM 1368 C CA . PRO A 1 174 ? -35.332 -17.627 30.174 1.00 26.22 174 PRO A CA 1
ATOM 1369 C C . PRO A 1 174 ? -34.603 -17.124 28.923 1.00 26.22 174 PRO A C 1
ATOM 1371 O O . PRO A 1 174 ? -35.225 -16.780 27.922 1.00 26.22 174 PRO A O 1
ATOM 1374 N N . VAL A 1 175 ? -33.269 -17.113 29.012 1.00 33.94 175 VAL A N 1
ATOM 137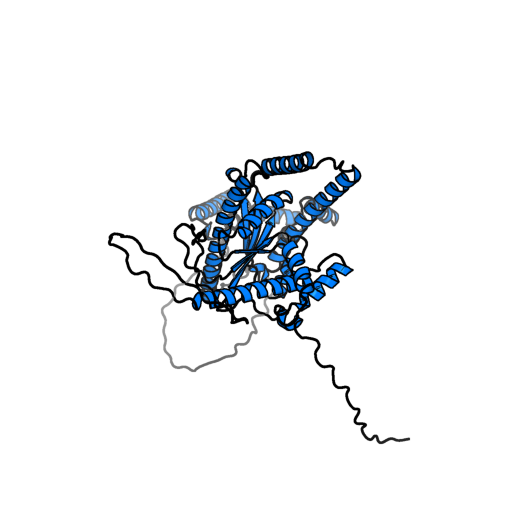5 C CA . VAL A 1 175 ? -32.309 -17.506 27.964 1.00 33.94 175 VAL A CA 1
ATOM 1376 C C . VAL A 1 175 ? -32.810 -17.263 26.535 1.00 33.94 175 VAL A C 1
ATOM 1378 O O . VAL A 1 175 ? -33.580 -18.066 26.004 1.00 33.94 175 VAL A O 1
ATOM 1381 N N . ASN A 1 176 ? -32.339 -16.183 25.899 1.00 27.75 176 ASN A N 1
ATOM 1382 C CA . ASN A 1 176 ? -32.580 -15.920 24.480 1.00 27.75 176 ASN A CA 1
ATOM 1383 C C . ASN A 1 176 ? -32.039 -17.084 23.637 1.00 27.75 176 ASN A C 1
ATOM 1385 O O . ASN A 1 176 ? -30.871 -17.128 23.265 1.00 27.75 176 ASN A O 1
ATOM 1389 N N . LYS A 1 177 ? -32.929 -18.034 23.353 1.00 31.33 177 LYS A N 1
ATOM 1390 C CA . LYS A 1 177 ? -32.791 -19.031 22.304 1.00 31.33 177 LYS A CA 1
ATOM 1391 C C . LYS A 1 177 ? -32.815 -18.284 20.978 1.00 31.33 177 LYS A C 1
ATOM 1393 O O . LYS A 1 177 ? -33.786 -17.589 20.669 1.00 31.33 177 LYS A O 1
ATOM 1398 N N . GLU A 1 178 ? -31.729 -18.417 20.232 1.00 35.50 178 GLU A N 1
ATOM 1399 C CA . GLU A 1 178 ? -31.599 -17.948 18.860 1.00 35.50 178 GLU A CA 1
ATOM 1400 C C . GLU A 1 178 ? -32.828 -18.371 18.052 1.00 35.50 178 GLU A C 1
ATOM 1402 O O . GLU A 1 178 ? -33.174 -19.551 17.944 1.00 35.50 178 GLU A O 1
ATOM 1407 N N . LYS A 1 179 ? -33.533 -17.380 17.506 1.00 29.55 179 LYS A N 1
ATOM 1408 C CA . LYS A 1 179 ? -34.604 -17.627 16.550 1.00 29.55 179 LYS A CA 1
ATOM 1409 C C . LYS A 1 179 ? -33.946 -17.990 15.225 1.00 29.55 179 LYS A C 1
ATOM 1411 O O . LYS A 1 179 ? -33.325 -17.140 14.592 1.00 29.55 179 LYS A O 1
ATOM 1416 N N . SER A 1 180 ? -34.107 -19.251 14.831 1.00 43.16 180 SER A N 1
ATOM 1417 C CA . SER A 1 180 ? -33.950 -19.721 13.455 1.00 43.16 180 SER A CA 1
ATOM 1418 C C . SER A 1 180 ? -34.582 -18.710 12.491 1.00 43.16 180 SER A C 1
ATOM 1420 O O . SER A 1 180 ? -35.785 -18.440 12.561 1.00 43.16 180 SER A O 1
ATOM 1422 N N . LYS A 1 181 ? -33.758 -18.111 11.626 1.00 39.72 181 LYS A N 1
ATOM 1423 C CA . LYS A 1 181 ? -34.205 -17.230 10.545 1.00 39.72 181 LYS A CA 1
ATOM 1424 C C . LYS A 1 181 ? -34.660 -18.091 9.366 1.00 39.72 181 LYS A C 1
ATOM 1426 O O . LYS A 1 181 ? -33.952 -18.240 8.379 1.00 39.72 181 LYS A O 1
ATOM 1431 N N . LEU A 1 182 ? -35.848 -18.675 9.482 1.00 40.12 182 LEU A N 1
ATOM 1432 C CA . LEU A 1 182 ? -36.623 -19.058 8.305 1.00 40.12 182 LEU A CA 1
ATOM 1433 C C . LEU A 1 182 ? -37.183 -17.770 7.691 1.00 40.12 182 LEU A C 1
ATOM 1435 O O . LEU A 1 182 ? -38.018 -17.106 8.310 1.00 40.12 182 LEU A O 1
ATOM 1439 N N . TYR A 1 183 ? -36.692 -17.411 6.504 1.00 47.75 183 TYR A N 1
ATOM 1440 C CA . TYR A 1 183 ? -37.199 -16.287 5.717 1.00 47.75 183 TYR A CA 1
ATOM 1441 C C . TYR A 1 183 ? -38.701 -16.453 5.465 1.00 47.75 183 TYR A C 1
ATOM 1443 O O . TYR A 1 183 ? -39.179 -17.544 5.132 1.00 47.75 183 TYR A O 1
ATOM 1451 N N . LYS A 1 184 ? -39.474 -15.376 5.635 1.00 52.81 184 LYS A N 1
ATOM 1452 C CA . LYS A 1 184 ? -40.894 -15.389 5.264 1.00 52.81 184 LYS A CA 1
ATOM 1453 C C . LYS A 1 184 ? -40.994 -15.345 3.740 1.00 52.81 184 LYS A C 1
ATOM 1455 O O . LYS A 1 184 ? -40.271 -14.601 3.090 1.00 52.81 184 LYS A O 1
ATOM 1460 N N . ARG A 1 185 ? -41.906 -16.136 3.163 1.00 33.06 185 ARG A N 1
ATOM 1461 C CA . ARG A 1 185 ? -42.177 -16.171 1.715 1.00 33.06 185 ARG A CA 1
ATOM 1462 C C . ARG A 1 185 ? -42.483 -14.744 1.219 1.00 33.06 185 ARG A C 1
ATOM 1464 O O . ARG A 1 185 ? -43.567 -14.240 1.501 1.00 33.06 185 ARG A O 1
ATOM 1471 N N . GLY A 1 186 ? -41.527 -14.122 0.525 1.00 48.91 186 GLY A N 1
ATOM 1472 C CA . GLY A 1 186 ? -41.610 -12.743 0.022 1.00 48.91 186 GLY A CA 1
ATOM 1473 C C . GLY A 1 186 ? -40.554 -11.760 0.557 1.00 48.91 186 GLY A C 1
ATOM 1474 O O . GLY A 1 186 ? -40.526 -10.635 0.079 1.00 48.91 186 GLY A O 1
ATOM 1475 N N . GLU A 1 187 ? -39.686 -12.147 1.500 1.00 35.56 187 GLU A N 1
ATOM 1476 C CA . GLU A 1 187 ? -38.413 -11.441 1.719 1.00 35.56 187 GLU A CA 1
ATOM 1477 C C . GLU A 1 187 ? -37.412 -11.940 0.674 1.00 35.56 187 GLU A C 1
ATOM 1479 O O . GLU A 1 187 ? -36.974 -13.091 0.736 1.00 35.56 187 GLU A O 1
ATOM 1484 N N . GLU A 1 188 ? -37.067 -11.094 -0.299 1.00 34.16 188 GLU A N 1
ATOM 1485 C CA . GLU A 1 188 ? -35.834 -11.285 -1.058 1.00 34.16 188 GLU A CA 1
ATOM 1486 C C . GLU A 1 188 ? -34.691 -11.254 -0.048 1.00 34.16 188 GLU A C 1
ATOM 1488 O O . GLU A 1 188 ? -34.465 -10.260 0.647 1.00 34.16 188 GLU A O 1
ATOM 1493 N N . ALA A 1 189 ? -34.001 -12.384 0.093 1.00 35.69 189 ALA A N 1
ATOM 1494 C CA . ALA A 1 189 ? -32.699 -12.363 0.715 1.00 35.69 189 ALA A CA 1
ATOM 1495 C C . ALA A 1 189 ? -31.881 -11.325 -0.060 1.00 35.69 189 ALA A C 1
ATOM 1497 O O . ALA A 1 189 ? -31.734 -11.458 -1.274 1.00 35.69 189 ALA A O 1
ATOM 1498 N N . LEU A 1 190 ? -31.354 -10.308 0.627 1.00 40.38 190 LEU A N 1
ATOM 1499 C CA . LEU A 1 190 ? -30.194 -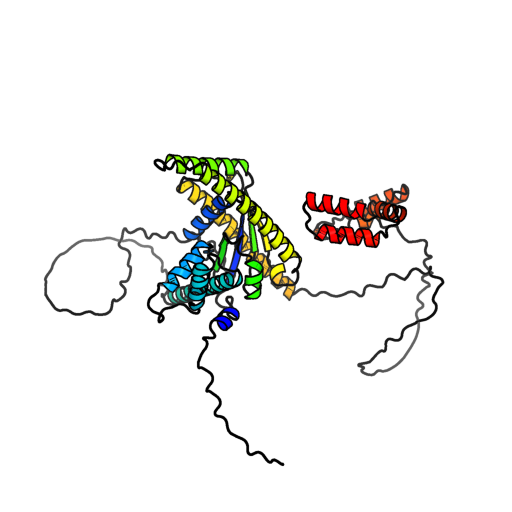9.556 0.150 1.00 40.38 190 LEU A CA 1
ATOM 1500 C C . LEU A 1 190 ? -29.012 -10.537 0.098 1.00 40.38 190 LEU A C 1
ATOM 1502 O O . LEU A 1 190 ? -28.088 -10.488 0.903 1.00 40.38 190 LEU A O 1
ATOM 1506 N N . GLU A 1 191 ? -29.086 -11.507 -0.810 1.00 45.50 191 GLU A N 1
ATOM 1507 C CA . GLU A 1 191 ? -27.930 -12.175 -1.362 1.00 45.50 191 GLU A CA 1
ATOM 1508 C C . GLU A 1 191 ? -27.346 -11.219 -2.401 1.00 45.50 191 GLU A C 1
ATOM 1510 O O . GLU A 1 191 ? -27.350 -11.500 -3.594 1.00 45.50 191 GLU A O 1
ATOM 1515 N N . GLU A 1 192 ? -26.742 -10.120 -1.947 1.00 47.81 192 GLU A N 1
ATOM 1516 C CA . GLU A 1 192 ? -25.539 -9.662 -2.641 1.00 47.81 192 GLU A CA 1
ATOM 1517 C C . GLU A 1 192 ? -24.432 -10.641 -2.247 1.00 47.81 192 GLU A C 1
ATOM 1519 O O . GLU A 1 192 ? -23.578 -10.414 -1.389 1.00 47.81 192 GLU A O 1
ATOM 1524 N N . LYS A 1 193 ? -24.564 -11.849 -2.799 1.00 62.28 193 LYS A N 1
ATOM 1525 C CA . LYS A 1 193 ? -23.591 -12.919 -2.697 1.00 62.28 193 LYS A CA 1
ATOM 1526 C C . LYS A 1 193 ? -22.367 -12.366 -3.408 1.00 62.28 193 LYS A C 1
ATOM 1528 O O . LYS A 1 193 ? -22.408 -12.163 -4.615 1.00 62.28 193 LYS A O 1
ATOM 1533 N N . TYR A 1 194 ? -21.345 -12.040 -2.626 1.00 74.69 194 TYR A N 1
ATOM 1534 C CA . TYR A 1 194 ? -20.009 -11.653 -3.075 1.00 74.69 194 TYR A CA 1
ATOM 1535 C C . TYR A 1 194 ? -19.624 -12.290 -4.415 1.00 74.69 194 TYR A C 1
ATOM 1537 O O . TYR A 1 194 ? -19.975 -13.447 -4.653 1.00 74.69 194 TYR A O 1
ATOM 1545 N N . LEU A 1 195 ? -18.840 -11.575 -5.229 1.00 75.62 195 LEU A N 1
ATOM 1546 C CA . LEU A 1 195 ? -18.535 -11.924 -6.628 1.00 75.62 195 LEU A CA 1
ATOM 1547 C C . LEU A 1 195 ? -18.052 -13.374 -6.848 1.00 75.62 195 LEU A C 1
ATOM 1549 O O . LEU A 1 195 ? -18.234 -13.918 -7.933 1.00 75.62 195 LEU A O 1
ATOM 1553 N N . GLY A 1 196 ? -17.493 -14.028 -5.822 1.00 76.50 196 GLY A N 1
ATOM 1554 C CA . GLY A 1 196 ? -17.147 -15.455 -5.852 1.00 76.50 196 GLY A CA 1
ATOM 1555 C C . GLY A 1 196 ? -15.926 -15.775 -6.718 1.00 76.50 196 GLY A C 1
ATOM 1556 O O . GLY A 1 196 ? -15.635 -16.944 -6.950 1.00 76.50 196 GLY A O 1
ATOM 1557 N N . ASP A 1 197 ? -15.220 -14.741 -7.165 1.00 85.12 197 ASP A N 1
ATOM 1558 C CA . ASP A 1 197 ? -14.005 -14.768 -7.975 1.00 85.12 197 ASP A CA 1
ATOM 1559 C C . ASP A 1 197 ? -12.720 -14.899 -7.136 1.00 85.12 197 ASP A C 1
ATOM 1561 O O . ASP A 1 197 ? -11.635 -15.072 -7.685 1.00 85.12 197 ASP A O 1
ATOM 1565 N N . GLU A 1 198 ? -12.826 -14.831 -5.805 1.00 86.12 198 GLU A N 1
ATOM 1566 C CA . GLU A 1 198 ? -11.675 -14.894 -4.903 1.00 86.12 198 GLU A CA 1
ATOM 1567 C C . GLU A 1 198 ? -10.946 -16.250 -4.996 1.00 86.12 198 GLU A C 1
ATOM 1569 O O . GLU A 1 198 ? -11.538 -17.292 -4.684 1.00 86.12 198 GLU A O 1
ATOM 1574 N N . PRO A 1 199 ? -9.642 -16.265 -5.334 1.00 87.50 199 PRO A N 1
ATOM 1575 C CA . PRO A 1 199 ? -8.903 -17.503 -5.522 1.00 87.50 199 PRO A CA 1
ATOM 1576 C C . PRO A 1 199 ? -8.653 -18.235 -4.198 1.00 87.50 199 PRO A C 1
ATOM 1578 O O . PRO A 1 199 ? -8.510 -17.641 -3.121 1.00 87.50 199 PRO A O 1
ATOM 1581 N N . ASP A 1 200 ? -8.513 -19.558 -4.281 1.00 85.56 200 ASP A N 1
ATOM 1582 C CA . ASP A 1 200 ? -8.033 -20.388 -3.173 1.00 85.56 200 ASP A CA 1
ATOM 1583 C C . ASP A 1 200 ? -6.502 -20.519 -3.216 1.00 85.56 200 ASP A C 1
ATOM 1585 O O . ASP A 1 200 ? -5.932 -21.570 -3.500 1.00 85.56 200 ASP A O 1
ATOM 1589 N N . ASN A 1 201 ? -5.811 -19.397 -3.010 1.00 84.94 201 ASN A N 1
ATOM 1590 C CA . ASN A 1 201 ? -4.346 -19.312 -3.042 1.00 84.94 201 ASN A CA 1
ATOM 1591 C C . ASN A 1 201 ? -3.701 -19.318 -1.642 1.00 84.94 201 ASN A C 1
ATOM 1593 O O . ASN A 1 201 ? -2.511 -19.037 -1.502 1.00 84.94 201 ASN A O 1
ATOM 1597 N N . GLY A 1 202 ? -4.477 -19.642 -0.604 1.00 87.06 202 GLY A N 1
ATOM 1598 C CA . GLY A 1 202 ? -4.024 -19.668 0.787 1.00 87.06 202 GLY A CA 1
ATOM 1599 C C . GLY A 1 202 ? -3.994 -18.303 1.485 1.00 87.06 202 GLY A C 1
ATOM 1600 O O . GLY A 1 202 ? -3.654 -18.251 2.667 1.00 87.06 202 GLY A O 1
ATOM 1601 N N . ILE A 1 203 ? -4.365 -17.209 0.808 1.00 93.38 203 ILE A N 1
ATOM 1602 C CA . ILE A 1 203 ? -4.530 -15.895 1.441 1.00 93.38 203 ILE A CA 1
ATOM 1603 C C . ILE A 1 203 ? -5.914 -15.802 2.082 1.00 93.38 203 ILE A C 1
ATOM 1605 O O . ILE A 1 203 ? -6.952 -15.944 1.429 1.00 93.38 203 ILE A O 1
ATOM 1609 N N . SER A 1 204 ? -5.914 -15.541 3.387 1.00 93.44 204 SER A N 1
ATOM 1610 C CA . SER A 1 204 ? -7.123 -15.323 4.180 1.00 93.44 204 SER A CA 1
ATOM 1611 C C . SER A 1 204 ? -7.641 -13.894 4.048 1.00 93.44 204 SER A C 1
ATOM 1613 O O . SER A 1 204 ? -8.854 -13.695 4.026 1.00 93.44 204 SER A O 1
ATOM 1615 N N . ARG A 1 205 ? -6.735 -12.912 3.941 1.00 94.69 205 ARG A N 1
ATOM 1616 C CA . ARG A 1 205 ? -7.086 -11.490 3.884 1.00 94.69 205 ARG A CA 1
ATOM 1617 C C . ARG A 1 205 ? -6.125 -10.686 3.000 1.00 94.69 205 ARG A C 1
ATOM 1619 O O . ARG A 1 205 ? -4.916 -10.757 3.186 1.00 94.69 205 ARG A O 1
ATOM 1626 N N . TYR A 1 206 ? -6.662 -9.904 2.072 1.00 96.38 206 TYR A N 1
ATOM 1627 C CA . TYR A 1 206 ? -5.956 -8.873 1.314 1.00 96.38 206 TYR A CA 1
ATOM 1628 C C . TYR A 1 206 ? -6.181 -7.532 2.003 1.00 96.38 206 TYR A C 1
ATOM 1630 O O . TYR A 1 206 ? -7.323 -7.126 2.219 1.00 96.38 206 TYR A O 1
ATOM 1638 N N . ILE A 1 207 ? -5.099 -6.868 2.385 1.00 97.56 207 ILE A N 1
ATOM 1639 C CA . ILE A 1 207 ? -5.129 -5.635 3.161 1.00 97.56 207 ILE A CA 1
ATOM 1640 C C . ILE A 1 207 ? -4.433 -4.549 2.353 1.00 97.56 207 ILE A C 1
ATOM 1642 O O . ILE A 1 207 ? -3.262 -4.697 2.008 1.00 97.56 207 ILE A O 1
ATOM 1646 N N . LEU A 1 208 ? -5.158 -3.471 2.062 1.00 97.50 208 LEU A N 1
ATOM 1647 C CA . LEU A 1 208 ? -4.617 -2.282 1.412 1.00 97.50 208 LEU A CA 1
ATOM 1648 C C . LEU A 1 208 ? -4.447 -1.175 2.449 1.00 97.50 208 LEU A C 1
ATOM 1650 O O . LEU A 1 208 ? -5.419 -0.757 3.076 1.00 97.50 208 LEU A O 1
ATOM 1654 N N . LEU A 1 209 ? -3.218 -0.700 2.613 1.00 97.25 209 LEU A N 1
ATOM 1655 C CA . LEU A 1 209 ? -2.919 0.519 3.355 1.00 97.25 209 LEU A CA 1
ATOM 1656 C C . LEU A 1 209 ? -2.967 1.697 2.384 1.00 97.25 209 LEU A C 1
ATOM 1658 O O . LEU A 1 209 ? -2.286 1.663 1.361 1.00 97.25 209 LEU A O 1
ATOM 1662 N N . VAL A 1 210 ? -3.748 2.724 2.708 1.00 95.31 210 VAL A N 1
ATOM 1663 C CA . VAL A 1 210 ? -3.871 3.949 1.902 1.00 95.31 210 VAL A CA 1
ATOM 1664 C C . VAL A 1 210 ? -3.642 5.183 2.773 1.00 95.31 210 VAL A C 1
ATOM 1666 O O . VAL A 1 210 ? -3.998 5.176 3.954 1.00 95.31 210 VAL A O 1
ATOM 1669 N N . ASN A 1 211 ? -3.087 6.246 2.190 1.00 89.12 211 ASN A N 1
ATOM 1670 C CA . ASN A 1 211 ? -2.832 7.536 2.845 1.00 89.12 211 ASN A CA 1
ATOM 1671 C C . ASN A 1 211 ? -1.802 7.465 3.998 1.00 89.12 211 ASN A C 1
ATOM 1673 O O . ASN A 1 211 ? -2.039 7.996 5.086 1.00 89.12 211 ASN A O 1
ATOM 1677 N N . PHE A 1 212 ? -0.671 6.780 3.784 1.00 91.31 212 PHE A N 1
ATOM 1678 C CA . PHE A 1 212 ? 0.422 6.625 4.769 1.00 91.31 212 PHE A CA 1
ATOM 1679 C C . PHE A 1 212 ? 1.749 7.274 4.328 1.00 91.31 212 PHE A C 1
ATOM 1681 O O . PHE A 1 212 ? 2.805 6.996 4.901 1.00 91.31 212 PHE A O 1
ATOM 1688 N N . GLU A 1 213 ? 1.724 8.148 3.323 1.00 89.00 213 GLU A N 1
ATOM 1689 C CA . GLU A 1 213 ? 2.915 8.712 2.667 1.00 89.00 213 GLU A CA 1
ATOM 1690 C C . GLU A 1 213 ? 3.774 9.537 3.638 1.00 89.00 213 GLU A C 1
ATOM 1692 O O . GLU A 1 213 ? 5.000 9.546 3.551 1.00 89.00 213 GLU A O 1
ATOM 1697 N N . LYS A 1 214 ? 3.144 10.185 4.625 1.00 82.62 214 LYS A N 1
ATOM 1698 C CA . LYS A 1 214 ? 3.827 11.032 5.619 1.00 82.62 214 LYS A CA 1
ATOM 1699 C C . LYS A 1 214 ? 4.459 10.246 6.768 1.00 82.62 214 LYS A C 1
ATOM 1701 O O . LYS A 1 214 ? 5.173 10.810 7.587 1.00 82.62 214 LYS A O 1
ATOM 1706 N N . CYS A 1 215 ? 4.196 8.946 6.857 1.00 81.50 215 CYS A N 1
ATOM 1707 C CA . CYS A 1 215 ? 4.408 8.201 8.089 1.00 81.50 215 CYS A CA 1
ATOM 1708 C C . CYS A 1 215 ? 5.753 7.469 8.185 1.00 81.50 215 CYS A C 1
ATOM 1710 O O . CYS A 1 215 ? 5.986 6.815 9.198 1.00 81.50 215 CYS A O 1
ATOM 1712 N N . GLY A 1 216 ? 6.603 7.490 7.148 1.00 84.25 216 GLY A N 1
ATOM 1713 C CA . GLY A 1 216 ? 7.902 6.789 7.164 1.00 84.25 216 GLY A CA 1
ATOM 1714 C C . GLY A 1 216 ? 7.788 5.301 7.529 1.00 84.25 216 GLY A C 1
ATOM 1715 O O . GLY A 1 216 ? 8.619 4.753 8.247 1.00 84.25 216 GLY A O 1
ATOM 1716 N N . LEU A 1 217 ? 6.695 4.660 7.108 1.00 90.00 217 LEU A N 1
ATOM 1717 C CA . LEU A 1 217 ? 6.211 3.420 7.714 1.00 90.00 217 LEU A CA 1
ATOM 1718 C C . LEU A 1 217 ? 6.975 2.162 7.255 1.00 90.00 217 LEU A C 1
ATOM 1720 O O . LEU A 1 217 ? 6.971 1.146 7.952 1.00 90.00 217 LEU A O 1
ATOM 1724 N N . LEU A 1 218 ? 7.620 2.215 6.087 1.00 91.12 218 LEU A N 1
ATOM 1725 C CA . LEU A 1 218 ? 8.120 1.032 5.383 1.00 91.12 218 LEU A CA 1
ATOM 1726 C C . LEU A 1 218 ? 9.187 0.258 6.176 1.00 91.12 218 LEU A C 1
ATOM 1728 O O . LEU A 1 218 ? 9.029 -0.939 6.419 1.00 91.12 218 LEU A O 1
ATOM 1732 N N . GLU A 1 219 ? 10.233 0.949 6.636 1.00 90.31 219 GLU A N 1
ATOM 1733 C CA . GLU A 1 219 ? 11.315 0.354 7.436 1.00 90.31 219 GLU A CA 1
ATOM 1734 C C . GLU A 1 219 ? 10.790 -0.255 8.735 1.00 90.31 219 GLU A C 1
ATOM 1736 O O . GLU A 1 219 ? 11.170 -1.357 9.131 1.00 90.31 219 GLU A O 1
ATOM 1741 N N . GLU A 1 220 ? 9.877 0.460 9.388 1.00 92.81 220 GLU A N 1
ATOM 1742 C CA . GLU A 1 220 ? 9.330 0.096 10.687 1.00 92.81 220 GLU A CA 1
ATOM 1743 C C . GLU A 1 220 ? 8.446 -1.152 10.616 1.00 92.81 220 GLU A C 1
ATOM 1745 O O . GLU A 1 220 ? 8.543 -2.038 11.471 1.00 92.81 220 GLU A O 1
ATOM 1750 N N . LEU A 1 221 ? 7.643 -1.294 9.558 1.00 93.69 221 LEU A N 1
ATOM 1751 C CA . LEU A 1 221 ? 6.895 -2.527 9.303 1.00 93.69 221 LEU A CA 1
ATOM 1752 C C . LEU A 1 221 ? 7.834 -3.718 9.067 1.00 93.69 221 LEU A C 1
ATOM 1754 O O . LEU A 1 221 ? 7.625 -4.787 9.653 1.00 93.69 221 LEU A O 1
ATOM 1758 N N . CYS A 1 222 ? 8.899 -3.537 8.280 1.00 91.31 222 CYS A N 1
ATOM 1759 C CA . CYS A 1 222 ? 9.904 -4.580 8.074 1.00 91.31 222 CYS A CA 1
ATOM 1760 C C . CYS A 1 222 ? 10.629 -4.946 9.378 1.00 91.31 222 CYS A C 1
ATOM 1762 O O . CYS A 1 222 ? 10.823 -6.135 9.657 1.00 91.31 222 CYS A O 1
ATOM 1764 N N . ARG A 1 223 ? 10.959 -3.955 10.217 1.00 91.19 223 ARG A N 1
ATOM 1765 C CA . ARG A 1 223 ? 11.562 -4.145 11.547 1.00 91.19 223 ARG A CA 1
ATOM 1766 C C . ARG A 1 223 ? 10.665 -4.971 12.469 1.00 91.19 223 ARG A C 1
ATOM 1768 O O . ARG A 1 223 ? 11.155 -5.849 13.177 1.00 91.19 223 ARG A O 1
ATOM 1775 N N . LEU A 1 224 ? 9.349 -4.758 12.409 1.00 93.88 224 LEU A N 1
ATOM 1776 C CA . LEU A 1 224 ? 8.346 -5.546 13.135 1.00 93.88 224 LEU A CA 1
ATOM 1777 C C . LEU A 1 224 ? 8.023 -6.906 12.487 1.00 93.88 224 LEU A C 1
ATOM 1779 O O . LEU A 1 224 ? 7.086 -7.581 12.931 1.00 93.88 224 LEU A O 1
ATOM 1783 N N . LYS A 1 225 ? 8.794 -7.329 11.474 1.00 92.12 225 LYS A N 1
ATOM 1784 C CA . LYS A 1 225 ? 8.620 -8.584 10.722 1.00 92.12 225 LYS A CA 1
ATOM 1785 C C . LYS A 1 225 ? 7.236 -8.701 10.067 1.00 92.12 225 LYS A C 1
ATOM 1787 O O . LYS A 1 225 ? 6.691 -9.799 9.969 1.00 92.12 225 LYS A O 1
ATOM 1792 N N . ILE A 1 226 ? 6.660 -7.578 9.640 1.00 94.12 226 ILE A N 1
ATOM 1793 C CA . ILE A 1 226 ? 5.428 -7.553 8.850 1.00 94.12 226 ILE A CA 1
ATOM 1794 C C . ILE A 1 226 ? 5.821 -7.618 7.374 1.00 94.12 226 ILE A C 1
ATOM 1796 O O . ILE A 1 226 ? 6.541 -6.755 6.875 1.00 94.12 226 ILE A O 1
ATOM 1800 N N . ASP A 1 227 ? 5.359 -8.656 6.678 1.00 90.94 227 ASP A N 1
ATOM 1801 C CA . ASP A 1 227 ? 5.674 -8.859 5.266 1.00 90.94 227 ASP A CA 1
ATOM 1802 C C . ASP A 1 227 ? 4.772 -7.999 4.376 1.00 90.94 227 ASP A C 1
ATOM 1804 O O . ASP A 1 227 ? 3.595 -8.303 4.159 1.00 90.94 227 ASP A O 1
ATOM 1808 N N . ILE A 1 228 ? 5.350 -6.943 3.813 1.00 94.06 228 ILE A N 1
ATOM 1809 C CA . ILE A 1 228 ? 4.725 -6.149 2.757 1.00 94.06 228 ILE A CA 1
ATOM 1810 C C . ILE A 1 228 ? 4.947 -6.885 1.435 1.00 94.06 228 ILE A C 1
ATOM 1812 O O . ILE A 1 228 ? 6.031 -7.398 1.162 1.00 94.06 228 ILE A O 1
ATOM 1816 N N . HIS A 1 229 ? 3.888 -7.028 0.648 1.00 94.25 229 HIS A N 1
ATOM 1817 C CA . HIS A 1 229 ? 3.903 -7.787 -0.599 1.00 94.25 229 HIS A CA 1
ATOM 1818 C C . HIS A 1 229 ? 4.088 -6.871 -1.803 1.00 94.25 229 HIS A C 1
ATOM 1820 O O . HIS A 1 229 ? 4.832 -7.222 -2.717 1.00 94.25 229 HIS A O 1
ATOM 1826 N N . SER A 1 230 ? 3.458 -5.697 -1.786 1.00 95.62 230 SER A N 1
ATOM 1827 C CA . SER A 1 230 ? 3.640 -4.702 -2.837 1.00 95.62 230 SER A CA 1
ATOM 1828 C C . SER A 1 230 ? 3.437 -3.268 -2.373 1.00 95.62 230 SER A C 1
ATOM 1830 O O . SER A 1 230 ? 2.724 -2.999 -1.405 1.00 95.62 230 SER A O 1
ATOM 1832 N N . ILE A 1 231 ? 4.046 -2.354 -3.121 1.00 95.62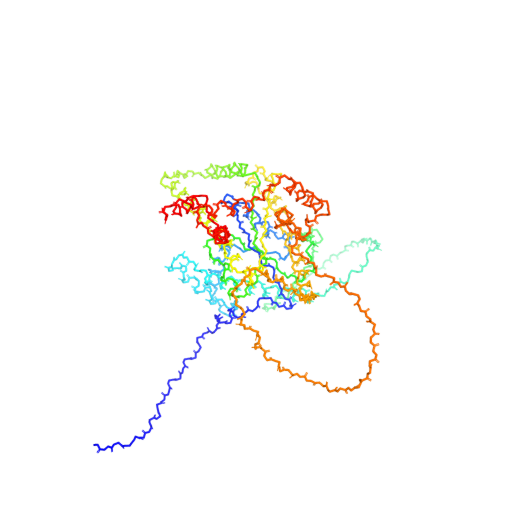 231 ILE A N 1
ATOM 1833 C CA . ILE A 1 231 ? 3.709 -0.935 -3.154 1.00 95.62 231 ILE A CA 1
ATOM 1834 C C . ILE A 1 231 ? 3.137 -0.662 -4.542 1.00 95.62 231 ILE A C 1
ATOM 1836 O O . ILE A 1 231 ? 3.768 -0.975 -5.550 1.00 95.62 231 ILE A O 1
ATOM 1840 N N . ILE A 1 232 ? 1.929 -0.119 -4.585 1.00 96.88 232 ILE A N 1
ATOM 1841 C CA . ILE A 1 232 ? 1.199 0.210 -5.801 1.00 96.88 232 ILE A CA 1
ATOM 1842 C C . ILE A 1 232 ? 1.178 1.729 -5.912 1.00 96.88 232 ILE A C 1
ATOM 1844 O O . ILE A 1 232 ? 0.612 2.412 -5.057 1.00 96.88 232 ILE A O 1
ATOM 1848 N N . ARG A 1 233 ? 1.791 2.255 -6.965 1.00 96.06 233 ARG A N 1
ATOM 1849 C CA . ARG A 1 233 ? 1.686 3.658 -7.341 1.00 96.06 233 ARG A CA 1
ATOM 1850 C C . ARG A 1 233 ? 0.494 3.816 -8.272 1.00 96.06 233 ARG A C 1
ATOM 1852 O O . ARG A 1 233 ? 0.464 3.226 -9.350 1.00 96.06 233 ARG A O 1
ATOM 1859 N N . LEU A 1 234 ? -0.501 4.583 -7.846 1.00 96.50 234 LEU A N 1
ATOM 1860 C CA . LEU A 1 234 ? -1.628 4.941 -8.698 1.00 96.50 234 LEU A CA 1
ATOM 1861 C C . LEU A 1 234 ? -1.228 6.113 -9.586 1.00 96.50 234 LEU A C 1
ATOM 1863 O O . LEU A 1 234 ? -0.659 7.077 -9.090 1.00 96.50 234 LEU A O 1
ATOM 1867 N N . HIS A 1 235 ? -1.539 6.031 -10.873 1.00 95.56 235 HIS A N 1
ATOM 1868 C CA . HIS A 1 235 ? -1.344 7.122 -11.816 1.00 95.56 235 HIS A CA 1
ATOM 1869 C C . HIS A 1 235 ? -2.555 7.232 -12.746 1.00 95.56 235 HIS A C 1
ATOM 1871 O O . HIS A 1 235 ? -3.045 6.234 -13.269 1.00 95.56 235 HIS A O 1
ATOM 1877 N N . VAL A 1 236 ? -3.062 8.439 -12.963 1.00 95.31 236 VAL A N 1
ATOM 1878 C CA . VAL A 1 236 ? -4.170 8.708 -13.883 1.00 95.31 236 VAL A CA 1
ATOM 1879 C C . VAL A 1 236 ? -3.621 9.192 -15.221 1.00 95.31 236 VAL A C 1
ATOM 1881 O O . VAL A 1 236 ? -2.895 10.177 -15.291 1.00 95.31 236 VAL A O 1
ATOM 1884 N N . ASN A 1 237 ? -3.986 8.531 -16.320 1.00 93.62 237 ASN A N 1
ATOM 1885 C CA . ASN A 1 237 ? -3.421 8.878 -17.627 1.00 93.62 237 ASN A CA 1
ATOM 1886 C C . ASN A 1 237 ? -3.821 10.290 -18.092 1.00 93.62 237 ASN A C 1
ATOM 1888 O O . ASN A 1 237 ? -2.987 11.020 -18.625 1.00 93.62 237 ASN A O 1
ATOM 1892 N N . ASP A 1 238 ? -5.079 10.692 -17.877 1.00 92.50 238 ASP A N 1
ATOM 1893 C CA . ASP A 1 238 ? -5.550 12.045 -18.197 1.00 92.50 238 ASP A CA 1
ATOM 1894 C C . ASP A 1 238 ? -5.602 12.939 -16.954 1.00 92.50 238 ASP A C 1
ATOM 1896 O O . ASP A 1 238 ? -6.645 13.177 -16.339 1.00 92.50 238 ASP A O 1
ATOM 1900 N N . GLN A 1 239 ? -4.433 13.469 -16.601 1.00 91.19 239 GLN A N 1
ATOM 1901 C CA . GLN A 1 239 ? -4.276 14.401 -15.486 1.00 91.19 239 GLN A CA 1
ATOM 1902 C C . GLN A 1 239 ? -5.077 15.696 -15.677 1.00 91.19 239 GLN A C 1
ATOM 1904 O O . GLN A 1 239 ? -5.534 16.294 -14.705 1.00 91.19 239 GLN A O 1
ATOM 1909 N N . LYS A 1 240 ? -5.282 16.147 -16.922 1.00 90.88 240 LYS A N 1
ATOM 1910 C CA . LYS A 1 240 ? -6.024 17.387 -17.192 1.00 90.88 240 LYS A CA 1
ATOM 1911 C C . LYS A 1 240 ? -7.504 17.195 -16.898 1.00 90.88 240 LYS A C 1
ATOM 1913 O O . LYS A 1 240 ? -8.106 18.037 -16.235 1.00 90.88 240 LYS A O 1
ATOM 1918 N N . GLN A 1 241 ? -8.072 16.084 -17.358 1.00 91.00 241 GLN A N 1
ATOM 1919 C CA . GLN A 1 241 ? -9.455 15.732 -17.070 1.00 91.00 241 GLN A CA 1
ATOM 1920 C C . GLN A 1 241 ? -9.675 15.549 -15.566 1.00 91.00 241 GLN A C 1
ATOM 1922 O O . GLN A 1 241 ? -10.638 16.098 -15.031 1.00 91.00 241 GLN A O 1
ATOM 1927 N N . LEU A 1 242 ? -8.759 14.870 -14.867 1.00 92.31 242 LEU A N 1
ATOM 1928 C CA . LEU A 1 242 ? -8.830 14.724 -13.412 1.00 92.31 242 LEU A CA 1
ATOM 1929 C C . LEU A 1 242 ? -8.882 16.084 -12.700 1.00 92.31 242 LEU A C 1
ATOM 1931 O O . LEU A 1 242 ? -9.742 16.301 -11.847 1.00 92.31 242 LEU A O 1
ATOM 1935 N N . GLN A 1 243 ? -8.011 17.021 -13.080 1.00 90.69 243 GLN A N 1
ATOM 1936 C CA . GLN A 1 243 ? -8.003 18.361 -12.489 1.00 90.69 243 GLN A CA 1
ATOM 1937 C C . GLN A 1 243 ? -9.320 19.105 -12.736 1.00 90.69 243 GLN A C 1
ATOM 1939 O O . GLN A 1 243 ? -9.882 19.675 -11.804 1.00 90.69 243 GLN A O 1
ATOM 1944 N N . ILE A 1 244 ? -9.872 19.035 -13.954 1.00 90.62 244 ILE A N 1
ATOM 1945 C CA . ILE A 1 244 ? -11.180 19.630 -14.278 1.00 90.62 244 ILE A CA 1
ATOM 1946 C C . ILE A 1 244 ? -12.283 19.048 -13.382 1.00 90.62 244 ILE A C 1
ATOM 1948 O O . ILE A 1 244 ? -13.098 19.799 -12.836 1.00 90.62 244 ILE A O 1
ATOM 1952 N N . LEU A 1 245 ? -12.303 17.725 -13.198 1.00 91.19 245 LEU A N 1
ATOM 1953 C CA . LEU A 1 245 ? -13.285 17.041 -12.356 1.00 91.19 245 LEU A CA 1
ATOM 1954 C C . LEU A 1 245 ? -13.166 17.449 -10.880 1.00 91.19 245 LEU A C 1
ATOM 1956 O O . LEU A 1 245 ? -14.184 17.703 -10.233 1.00 91.19 245 LEU A O 1
ATOM 1960 N N . ILE A 1 246 ? -11.943 17.573 -10.357 1.00 90.50 246 ILE A N 1
ATOM 1961 C CA . ILE A 1 246 ? -11.688 18.029 -8.983 1.00 90.50 246 ILE A CA 1
ATOM 1962 C C . ILE A 1 246 ? -12.117 19.489 -8.810 1.00 90.50 246 ILE A C 1
ATOM 1964 O O . ILE A 1 246 ? -12.779 19.827 -7.827 1.00 90.50 246 ILE A O 1
ATOM 1968 N N . THR A 1 247 ? -11.793 20.371 -9.761 1.00 89.50 247 THR A N 1
ATOM 1969 C CA . THR A 1 247 ? -12.232 21.773 -9.722 1.00 89.50 247 THR A CA 1
ATOM 1970 C C . THR A 1 247 ? -13.755 21.873 -9.738 1.00 89.50 247 THR A C 1
ATOM 1972 O O . THR A 1 247 ? -14.322 22.616 -8.936 1.00 89.50 247 THR A O 1
ATOM 1975 N N . LYS A 1 248 ? -14.433 21.090 -10.587 1.00 88.56 248 LYS A N 1
ATOM 1976 C CA . LYS A 1 248 ? -15.900 21.015 -10.626 1.00 88.56 248 LYS A CA 1
ATOM 1977 C C . LYS A 1 248 ? -16.470 20.530 -9.290 1.00 88.56 248 LYS A C 1
ATOM 1979 O O . LYS A 1 248 ? -17.372 21.164 -8.748 1.00 88.56 248 LYS A O 1
ATOM 1984 N N . GLN A 1 249 ? -15.893 19.474 -8.713 1.00 88.00 249 GLN A N 1
ATOM 1985 C CA . GLN A 1 249 ? -16.282 18.967 -7.397 1.00 88.00 249 GLN A CA 1
ATOM 1986 C C . GLN A 1 249 ? -16.154 20.043 -6.307 1.00 88.00 249 GLN A C 1
ATOM 1988 O O . GLN A 1 249 ? -17.068 20.204 -5.494 1.00 88.00 249 GLN A O 1
ATOM 1993 N N . LYS A 1 250 ? -15.041 20.786 -6.284 1.00 85.31 250 LYS A N 1
ATOM 1994 C CA . LYS A 1 250 ? -14.813 21.884 -5.331 1.00 85.31 250 LYS A CA 1
ATOM 1995 C C . LYS A 1 250 ? -15.820 23.022 -5.528 1.00 85.31 250 LYS A C 1
ATOM 1997 O O . LYS A 1 250 ? -16.406 23.478 -4.549 1.00 85.31 250 LYS A O 1
ATOM 2002 N N . ALA A 1 251 ? -16.069 23.440 -6.770 1.00 84.75 251 ALA A N 1
ATOM 2003 C CA . ALA A 1 251 ? -17.027 24.499 -7.087 1.00 84.75 251 ALA A CA 1
ATOM 2004 C C . ALA A 1 251 ? -18.458 24.144 -6.646 1.00 84.75 251 ALA A C 1
ATOM 2006 O O . ALA A 1 251 ? -19.137 24.968 -6.036 1.00 84.75 251 ALA A O 1
ATOM 2007 N N . GLU A 1 252 ? -18.898 22.904 -6.878 1.00 83.31 252 GLU A N 1
ATOM 2008 C CA . GLU A 1 252 ? -20.219 22.425 -6.451 1.00 83.31 252 GLU A CA 1
ATOM 2009 C C . GLU A 1 252 ? -20.350 22.366 -4.919 1.00 83.31 252 GLU A C 1
ATOM 2011 O O . GLU A 1 252 ? -21.373 22.788 -4.373 1.00 83.31 252 GLU A O 1
ATOM 2016 N N . LYS A 1 253 ? -19.299 21.928 -4.205 1.00 81.56 253 LYS A N 1
ATOM 2017 C CA . LYS A 1 253 ? -19.253 21.970 -2.730 1.00 81.56 253 LYS A CA 1
ATOM 2018 C C . LYS A 1 253 ? -19.324 23.408 -2.198 1.00 81.56 253 LYS A C 1
ATOM 2020 O O . LYS A 1 253 ? -20.024 23.653 -1.216 1.00 81.56 253 LYS A O 1
ATOM 2025 N N . MET A 1 254 ? -18.660 24.358 -2.861 1.00 77.12 254 MET A N 1
ATOM 2026 C CA . MET A 1 254 ? -18.699 25.776 -2.485 1.00 77.12 254 MET A CA 1
ATOM 2027 C C . MET A 1 254 ? -20.060 26.430 -2.750 1.00 77.12 254 MET A C 1
ATOM 2029 O O . MET A 1 254 ? -20.545 27.174 -1.906 1.00 77.12 254 MET A O 1
ATOM 2033 N N . TRP A 1 255 ? -20.715 26.136 -3.876 1.00 68.25 255 TRP A N 1
ATOM 2034 C CA . TRP A 1 255 ? -22.041 26.690 -4.190 1.00 68.25 255 TRP A CA 1
ATOM 2035 C C . TRP A 1 255 ? -23.169 26.091 -3.335 1.00 68.25 255 TRP A C 1
ATOM 2037 O O . TRP A 1 255 ? -24.153 26.775 -3.050 1.00 68.25 255 TRP A O 1
ATOM 2047 N N . GLY A 1 256 ? -23.039 24.830 -2.909 1.00 60.66 256 GLY A N 1
ATOM 2048 C CA . GLY A 1 256 ? -23.986 24.174 -1.999 1.00 60.66 256 GLY A CA 1
ATOM 2049 C C . GLY A 1 256 ? -23.862 24.617 -0.535 1.00 60.66 256 GLY A C 1
ATOM 2050 O O . GLY A 1 256 ? -24.817 24.478 0.234 1.00 60.66 256 GLY A O 1
ATOM 2051 N N . SER A 1 257 ? -22.714 25.180 -0.146 1.00 60.06 257 SER A N 1
ATOM 2052 C CA . SER A 1 257 ? -22.486 25.744 1.184 1.00 60.06 257 SER A CA 1
ATOM 2053 C C . SER A 1 257 ? -22.995 27.187 1.225 1.00 60.06 257 SER A C 1
ATOM 2055 O O . SER A 1 257 ? -22.428 28.085 0.605 1.00 60.06 257 SER A O 1
ATOM 2057 N N . LYS A 1 258 ? -24.100 27.441 1.937 1.00 47.88 258 LYS A N 1
ATOM 2058 C CA . LYS A 1 258 ? -24.608 28.805 2.149 1.00 47.88 258 LYS A CA 1
ATOM 2059 C C . LYS A 1 258 ? -23.579 29.632 2.934 1.00 47.88 258 LYS A C 1
ATOM 2061 O O . LYS A 1 258 ? -23.590 29.615 4.158 1.00 47.88 258 LYS A O 1
ATOM 2066 N N . GLY A 1 259 ? -22.761 30.400 2.217 1.00 50.16 259 GLY A N 1
ATOM 2067 C CA . GLY A 1 259 ? -22.092 31.597 2.724 1.00 50.16 259 GLY A CA 1
ATOM 2068 C C . GLY A 1 259 ? -20.954 31.371 3.717 1.00 50.16 259 GLY A C 1
ATOM 2069 O O . GLY A 1 259 ? -20.984 31.944 4.801 1.00 50.16 259 GLY A O 1
ATOM 2070 N N . SER A 1 260 ? -19.924 30.614 3.341 1.00 53.59 260 SER A N 1
ATOM 2071 C CA . SER A 1 260 ? -18.586 30.858 3.891 1.00 53.59 260 SER A CA 1
ATOM 2072 C C . SER A 1 260 ? -17.802 31.675 2.867 1.00 53.59 260 SER A C 1
ATOM 2074 O O . SER A 1 260 ? -17.323 31.117 1.881 1.00 53.59 260 SER A O 1
ATOM 2076 N N . GLU A 1 261 ? -17.701 32.993 3.060 1.00 57.19 261 GLU A N 1
ATOM 2077 C CA . GLU A 1 261 ? -16.596 33.750 2.461 1.00 57.19 261 GLU A CA 1
ATOM 2078 C C . GLU A 1 261 ? -15.311 33.112 3.000 1.00 57.19 261 GLU A C 1
ATOM 2080 O O . GLU A 1 261 ? -14.988 33.274 4.175 1.00 57.19 261 GLU A O 1
ATOM 2085 N N . GLN A 1 262 ? -14.638 32.293 2.184 1.00 61.62 262 GLN A N 1
ATOM 2086 C CA . GLN A 1 262 ? -13.276 31.876 2.495 1.00 61.62 262 GLN A CA 1
ATOM 2087 C C . GLN A 1 262 ? -12.432 33.147 2.519 1.00 61.62 262 GLN A C 1
ATOM 2089 O O . GLN A 1 262 ? -12.356 33.868 1.521 1.00 61.62 262 GLN A O 1
ATOM 2094 N N . ASP A 1 263 ? -11.846 33.440 3.674 1.00 75.69 263 ASP A N 1
ATOM 2095 C CA . ASP A 1 263 ? -10.961 34.585 3.830 1.00 75.69 263 ASP A CA 1
ATOM 2096 C C . ASP A 1 263 ? -9.749 34.438 2.889 1.00 75.69 263 ASP A C 1
ATOM 2098 O O . ASP A 1 263 ? -9.276 33.327 2.626 1.00 75.69 263 ASP A O 1
ATOM 2102 N N . LEU A 1 264 ? -9.220 35.554 2.381 1.00 75.62 264 LEU A N 1
ATOM 2103 C CA . LEU A 1 264 ? -8.030 35.564 1.517 1.00 75.62 264 LEU A CA 1
ATOM 2104 C C . LEU A 1 264 ? -6.828 34.908 2.213 1.00 75.62 264 LEU A C 1
ATOM 2106 O O . LEU A 1 264 ? -5.979 34.302 1.559 1.00 75.62 264 LEU A O 1
ATOM 2110 N N . GLU A 1 265 ? -6.760 35.024 3.539 1.00 81.62 265 GLU A N 1
ATOM 2111 C CA . GLU A 1 265 ? -5.735 34.391 4.368 1.00 81.62 265 GLU A CA 1
ATOM 2112 C C . GLU A 1 265 ? -5.918 32.867 4.455 1.00 81.62 265 GLU A C 1
ATOM 2114 O O . GLU A 1 265 ? -4.941 32.122 4.371 1.00 81.62 265 GLU A O 1
ATOM 2119 N N . GLN A 1 266 ? -7.164 32.388 4.503 1.00 81.75 266 GLN A N 1
ATOM 2120 C CA . GLN A 1 266 ? -7.470 30.960 4.497 1.00 81.75 266 GLN A CA 1
ATOM 2121 C C . GLN A 1 266 ? -7.133 30.315 3.145 1.00 81.75 266 GLN A C 1
ATOM 2123 O O . GLN A 1 266 ? -6.519 29.252 3.123 1.00 81.75 266 GLN A O 1
ATOM 2128 N N . MET A 1 267 ? -7.452 30.972 2.024 1.00 79.94 267 MET A N 1
ATOM 2129 C CA . MET A 1 267 ? -7.085 30.462 0.694 1.00 79.94 267 MET A CA 1
ATOM 2130 C C . MET A 1 267 ? -5.567 30.349 0.515 1.00 79.94 267 MET A C 1
ATOM 2132 O O . MET A 1 267 ? -5.088 29.354 -0.023 1.00 79.94 267 MET A O 1
ATOM 2136 N N . ARG A 1 268 ? -4.805 31.338 1.003 1.00 84.25 268 ARG A N 1
ATOM 2137 C CA . ARG A 1 268 ? -3.337 31.289 0.976 1.00 84.25 268 ARG A CA 1
ATOM 2138 C C . ARG A 1 268 ? -2.806 30.123 1.809 1.00 84.25 268 ARG A C 1
ATOM 2140 O O . ARG A 1 268 ? -1.950 29.384 1.340 1.00 84.25 268 ARG A O 1
ATOM 2147 N N . SER A 1 269 ? -3.330 29.940 3.021 1.00 87.12 269 SER A N 1
ATOM 2148 C CA . SER A 1 269 ? -2.917 28.838 3.895 1.00 87.12 269 SER A CA 1
ATOM 2149 C C . SER A 1 269 ? -3.247 27.465 3.293 1.00 87.12 269 SER A C 1
ATOM 2151 O O . SER A 1 269 ? -2.433 26.547 3.383 1.00 87.12 269 SER A O 1
ATOM 2153 N N . GLU A 1 270 ? -4.402 27.323 2.636 1.00 86.00 270 GLU A N 1
ATOM 2154 C CA . GLU A 1 270 ? -4.779 26.104 1.912 1.00 86.00 270 GLU A CA 1
ATOM 2155 C C . GLU A 1 270 ? -3.830 25.826 0.732 1.00 86.00 270 GLU A C 1
ATOM 2157 O O . GLU A 1 270 ? -3.403 24.687 0.548 1.00 86.00 270 GLU A O 1
ATOM 2162 N N . GLU A 1 271 ? -3.455 26.849 -0.042 1.00 86.69 271 GLU A N 1
ATOM 2163 C CA . GLU A 1 271 ? -2.494 26.727 -1.147 1.00 86.69 271 GLU A CA 1
ATOM 2164 C C . GLU A 1 271 ? -1.092 26.332 -0.653 1.00 86.69 271 GLU A C 1
ATOM 2166 O O . GLU A 1 271 ? -0.484 25.403 -1.186 1.00 86.69 271 GLU A O 1
ATOM 2171 N N . GLU A 1 272 ? -0.602 26.966 0.414 1.00 90.38 272 GLU A N 1
ATOM 2172 C CA . GLU A 1 272 ? 0.677 26.621 1.047 1.00 90.38 272 GLU A CA 1
ATOM 2173 C C . GLU A 1 272 ? 0.679 25.179 1.583 1.00 90.38 272 GLU A C 1
ATOM 2175 O O . GLU A 1 272 ? 1.654 24.443 1.400 1.00 90.38 272 GLU A O 1
ATOM 2180 N N . ALA A 1 273 ? -0.425 24.735 2.193 1.00 89.88 273 ALA A N 1
ATOM 2181 C CA . ALA A 1 273 ? -0.575 23.363 2.671 1.00 89.88 273 ALA A CA 1
ATOM 2182 C C . ALA A 1 273 ? -0.589 22.338 1.523 1.00 89.88 273 ALA A C 1
ATOM 2184 O O . ALA A 1 273 ? -0.045 21.241 1.677 1.00 89.88 273 ALA A O 1
ATOM 2185 N N . LEU A 1 274 ? -1.179 22.685 0.372 1.00 88.94 274 LEU A N 1
ATOM 2186 C CA . LEU A 1 274 ? -1.157 21.845 -0.827 1.00 88.94 274 LEU A CA 1
ATOM 2187 C C . LEU A 1 274 ? 0.259 21.714 -1.393 1.00 88.94 274 LEU A C 1
ATOM 2189 O O . LEU A 1 274 ? 0.697 20.593 -1.639 1.00 88.94 274 LEU A O 1
ATOM 2193 N N . LEU A 1 275 ? 0.994 22.822 -1.529 1.00 91.19 275 LEU A N 1
ATOM 2194 C CA . LEU A 1 275 ? 2.383 22.798 -1.999 1.00 91.19 275 LEU A CA 1
ATOM 2195 C C . LEU A 1 275 ? 3.279 21.966 -1.074 1.00 91.19 275 LEU A C 1
ATOM 2197 O O . LEU A 1 275 ? 4.064 21.140 -1.541 1.00 91.19 275 LEU A O 1
ATOM 2201 N N . LEU A 1 276 ? 3.120 22.118 0.245 1.00 92.19 276 LEU A N 1
ATOM 2202 C CA . LEU A 1 276 ? 3.842 21.300 1.218 1.00 92.19 276 LEU A CA 1
ATOM 2203 C C . LEU A 1 276 ? 3.491 19.811 1.080 1.00 92.19 276 LEU A C 1
ATOM 2205 O O . LEU A 1 276 ? 4.373 18.960 1.168 1.00 92.19 276 LEU A O 1
ATOM 2209 N N . ALA A 1 277 ? 2.217 19.481 0.864 1.00 91.12 277 ALA A N 1
ATOM 2210 C CA . ALA A 1 277 ? 1.781 18.101 0.680 1.00 91.12 277 ALA A CA 1
ATOM 2211 C C . ALA A 1 277 ? 2.315 17.482 -0.624 1.00 91.12 277 ALA A C 1
ATOM 2213 O O . ALA A 1 277 ? 2.665 16.301 -0.632 1.00 91.12 277 ALA A O 1
ATOM 2214 N N . GLU A 1 278 ? 2.419 18.258 -1.705 1.00 91.88 278 GLU A N 1
ATOM 2215 C CA . GLU A 1 278 ? 3.046 17.816 -2.956 1.00 91.88 278 GLU A CA 1
ATOM 2216 C C . GLU A 1 278 ? 4.539 17.533 -2.777 1.00 91.88 278 GLU A C 1
ATOM 2218 O O . GLU A 1 278 ? 5.024 16.492 -3.226 1.00 91.88 278 GLU A O 1
ATOM 2223 N N . GLU A 1 279 ? 5.262 18.411 -2.079 1.00 92.06 279 GLU A N 1
ATOM 2224 C CA . GLU A 1 279 ? 6.681 18.201 -1.786 1.00 92.06 279 GLU A CA 1
ATOM 2225 C C . GLU A 1 279 ? 6.895 16.973 -0.893 1.00 92.06 279 GLU A C 1
ATOM 2227 O O . GLU A 1 279 ? 7.747 16.129 -1.169 1.00 92.06 279 GLU A O 1
ATOM 2232 N N . GLN A 1 280 ? 6.054 16.795 0.129 1.00 91.56 280 GLN A N 1
ATOM 2233 C CA . GLN A 1 280 ? 6.073 15.598 0.972 1.00 91.56 280 GLN A CA 1
ATOM 2234 C C . GLN A 1 280 ? 5.843 14.316 0.162 1.00 91.56 280 GLN A C 1
ATOM 2236 O O . GLN A 1 280 ? 6.520 13.317 0.402 1.00 91.56 280 GLN A O 1
ATOM 2241 N N . LEU A 1 281 ? 4.929 14.335 -0.815 1.00 93.56 281 LEU A N 1
ATOM 2242 C CA . LEU A 1 281 ? 4.682 13.189 -1.690 1.00 93.56 281 LEU A CA 1
ATOM 2243 C C . LEU A 1 281 ? 5.891 12.885 -2.590 1.00 93.56 281 LEU A C 1
ATOM 2245 O O . LEU A 1 281 ? 6.269 11.721 -2.749 1.00 93.56 281 LEU A O 1
ATOM 2249 N N . ARG A 1 282 ? 6.537 13.917 -3.149 1.00 91.81 282 ARG A N 1
ATOM 2250 C CA . ARG A 1 282 ? 7.779 13.760 -3.928 1.00 91.81 282 ARG A CA 1
ATOM 2251 C C . ARG A 1 282 ? 8.888 13.157 -3.072 1.00 91.81 282 ARG A C 1
ATOM 2253 O O . ARG A 1 282 ? 9.528 12.185 -3.483 1.00 91.81 282 ARG A O 1
ATOM 2260 N N . GLN A 1 283 ? 9.067 13.682 -1.863 1.00 91.69 283 GLN A N 1
ATOM 2261 C CA . GLN A 1 283 ? 10.063 13.192 -0.921 1.00 91.69 283 GLN A CA 1
ATOM 2262 C C . GLN A 1 283 ? 9.774 11.753 -0.476 1.00 91.69 283 GLN A C 1
ATOM 2264 O O . GLN A 1 283 ? 10.708 10.957 -0.349 1.00 91.69 283 GLN A O 1
ATOM 2269 N N . TYR A 1 284 ? 8.502 11.385 -0.297 1.00 93.00 284 TYR A N 1
ATOM 2270 C CA . TYR A 1 284 ? 8.081 10.015 0.002 1.00 93.00 284 TYR A CA 1
ATOM 2271 C C . TYR A 1 284 ? 8.529 9.033 -1.087 1.00 93.00 284 TYR A C 1
ATOM 2273 O O . TYR A 1 284 ? 9.183 8.033 -0.777 1.00 93.00 284 TYR A O 1
ATOM 2281 N N . TRP A 1 285 ? 8.245 9.325 -2.361 1.00 92.75 285 TRP A N 1
ATOM 2282 C CA . TRP A 1 285 ? 8.639 8.448 -3.468 1.00 92.75 285 TRP A CA 1
ATOM 2283 C C . TRP A 1 285 ? 10.155 8.386 -3.655 1.00 92.75 285 TRP A C 1
ATOM 2285 O O . TRP A 1 285 ? 10.691 7.302 -3.901 1.00 92.75 285 TRP A O 1
ATOM 2295 N N . ARG A 1 286 ? 10.862 9.512 -3.477 1.00 90.38 286 ARG A N 1
ATOM 2296 C CA . ARG A 1 286 ? 12.333 9.559 -3.509 1.00 90.38 286 ARG A CA 1
ATOM 2297 C C . ARG A 1 286 ? 12.933 8.672 -2.418 1.00 90.38 286 ARG A C 1
ATOM 2299 O O . ARG A 1 286 ? 13.734 7.789 -2.716 1.00 90.38 286 ARG A O 1
ATOM 2306 N N . THR A 1 287 ? 12.491 8.862 -1.175 1.00 90.50 287 THR A N 1
ATOM 2307 C CA . THR A 1 287 ? 12.967 8.100 -0.010 1.00 90.50 287 THR A CA 1
ATOM 2308 C C . THR A 1 287 ? 12.660 6.613 -0.164 1.00 90.50 287 THR A C 1
ATOM 2310 O O . THR A 1 287 ? 13.546 5.785 0.018 1.00 90.50 287 THR A O 1
ATOM 2313 N N . THR A 1 288 ? 11.439 6.266 -0.578 1.00 90.19 288 THR A N 1
ATOM 2314 C CA . THR A 1 288 ? 11.020 4.874 -0.802 1.00 90.19 288 THR A CA 1
ATOM 2315 C C . THR A 1 288 ? 11.864 4.197 -1.881 1.00 90.19 288 THR A C 1
ATOM 2317 O O . THR A 1 288 ? 12.301 3.066 -1.692 1.00 90.19 288 THR A O 1
ATOM 2320 N N . SER A 1 289 ? 12.147 4.886 -2.990 1.00 88.19 289 SER A N 1
ATOM 2321 C CA . SER A 1 289 ? 12.948 4.331 -4.091 1.00 88.19 289 SER A CA 1
ATOM 2322 C C . SER A 1 289 ? 14.399 4.069 -3.678 1.00 88.19 289 SER A C 1
ATOM 2324 O O . SER A 1 289 ? 14.949 3.017 -4.004 1.00 88.19 289 SER A O 1
ATOM 2326 N N . ILE A 1 290 ? 15.006 4.997 -2.929 1.00 87.81 290 ILE A N 1
ATOM 2327 C CA . ILE A 1 290 ? 16.362 4.839 -2.380 1.00 87.81 290 ILE A CA 1
ATOM 2328 C C . ILE A 1 290 ? 16.391 3.669 -1.396 1.00 87.81 290 ILE A C 1
ATOM 2330 O O . ILE A 1 290 ? 17.198 2.756 -1.545 1.00 87.81 290 ILE A O 1
ATOM 2334 N N . LEU A 1 291 ? 15.456 3.653 -0.447 1.00 88.00 291 LEU A N 1
ATOM 2335 C CA . LEU A 1 291 ? 15.362 2.628 0.585 1.00 88.00 291 LEU A CA 1
ATOM 2336 C C . LEU A 1 291 ? 15.221 1.218 -0.001 1.00 88.00 291 LEU A C 1
ATOM 2338 O O . LEU A 1 291 ? 15.907 0.284 0.405 1.00 88.00 291 LEU A O 1
ATOM 2342 N N . MET A 1 292 ? 14.339 1.062 -0.985 1.00 86.38 292 MET A N 1
ATOM 2343 C CA . MET A 1 292 ? 14.111 -0.207 -1.670 1.00 86.38 292 MET A CA 1
ATOM 2344 C C . MET A 1 292 ? 15.350 -0.694 -2.428 1.00 86.38 292 MET A C 1
ATOM 2346 O O . MET A 1 292 ? 15.654 -1.887 -2.418 1.00 86.38 292 MET A O 1
ATOM 2350 N N . ARG A 1 293 ? 16.084 0.224 -3.065 1.00 83.06 293 ARG A N 1
ATOM 2351 C CA . ARG A 1 293 ? 17.306 -0.094 -3.807 1.00 83.06 293 ARG A CA 1
ATOM 2352 C C . ARG A 1 293 ? 18.470 -0.441 -2.884 1.00 83.06 293 ARG A C 1
ATOM 2354 O O . ARG A 1 293 ? 19.218 -1.361 -3.189 1.00 83.06 293 ARG A O 1
ATOM 2361 N N . ASP A 1 294 ? 18.642 0.271 -1.777 1.00 85.12 294 ASP A N 1
ATOM 2362 C CA . ASP A 1 294 ? 19.794 0.068 -0.892 1.00 85.12 294 ASP A CA 1
ATOM 2363 C C . ASP A 1 294 ? 19.680 -1.253 -0.097 1.00 85.12 294 ASP A C 1
ATOM 2365 O O . ASP A 1 294 ? 20.681 -1.795 0.371 1.00 85.12 294 ASP A O 1
ATOM 2369 N N . HIS A 1 295 ? 18.476 -1.835 -0.030 1.00 84.38 295 HIS A N 1
ATOM 2370 C CA . HIS A 1 295 ? 18.158 -3.057 0.714 1.00 84.38 295 HIS A CA 1
ATOM 2371 C C . HIS A 1 295 ? 17.713 -4.238 -0.174 1.00 84.38 295 HIS A C 1
ATOM 2373 O O . HIS A 1 295 ? 16.768 -4.959 0.164 1.00 84.38 295 HIS A O 1
ATOM 2379 N N . VAL A 1 296 ? 18.416 -4.483 -1.291 1.00 79.94 296 VAL A N 1
ATOM 2380 C CA . VAL A 1 296 ? 18.081 -5.538 -2.284 1.00 79.94 296 VAL A CA 1
ATOM 2381 C C . VAL A 1 296 ? 17.957 -6.940 -1.675 1.00 79.94 296 VAL A C 1
ATOM 2383 O O . VAL A 1 296 ? 17.088 -7.715 -2.067 1.00 79.94 296 VAL A O 1
ATOM 2386 N N . TYR A 1 297 ? 18.821 -7.283 -0.718 1.00 78.94 297 TYR A N 1
ATOM 2387 C CA . TYR A 1 297 ? 18.885 -8.635 -0.146 1.00 78.94 297 TYR A CA 1
ATOM 2388 C C . TYR A 1 297 ? 18.066 -8.804 1.144 1.00 78.94 297 TYR A C 1
ATOM 2390 O O . TYR A 1 297 ? 17.983 -9.912 1.677 1.00 78.94 297 TYR A O 1
ATOM 2398 N N . ASP A 1 298 ? 17.439 -7.731 1.633 1.00 84.44 298 ASP A N 1
ATOM 2399 C CA . ASP A 1 298 ? 16.649 -7.740 2.864 1.00 84.44 298 ASP A CA 1
ATOM 2400 C C . ASP A 1 298 ? 15.145 -7.933 2.578 1.00 84.44 298 ASP A C 1
ATOM 2402 O O . ASP A 1 298 ? 14.702 -8.209 1.460 1.00 84.44 298 ASP A O 1
ATOM 2406 N N . ARG A 1 299 ? 14.302 -7.790 3.610 1.00 84.88 299 ARG A N 1
ATOM 2407 C CA . ARG A 1 299 ? 12.834 -7.831 3.453 1.00 84.88 299 ARG A CA 1
ATOM 2408 C C . ARG A 1 299 ? 12.307 -6.729 2.534 1.00 84.88 299 ARG A C 1
ATOM 2410 O O . ARG A 1 299 ? 11.307 -6.964 1.865 1.00 84.88 299 ARG A O 1
ATOM 2417 N N . LEU A 1 300 ? 12.978 -5.578 2.500 1.00 86.62 300 LEU A N 1
ATOM 2418 C CA . LEU A 1 300 ? 12.619 -4.450 1.642 1.00 86.62 300 LEU A CA 1
ATOM 2419 C C . LEU A 1 300 ? 12.778 -4.814 0.161 1.00 86.62 300 LEU A C 1
ATOM 2421 O O . LEU A 1 300 ? 11.821 -4.676 -0.586 1.00 86.62 300 LEU A O 1
ATOM 2425 N N . GLY A 1 301 ? 13.895 -5.423 -0.248 1.00 83.81 301 GLY A N 1
ATOM 2426 C CA . GLY A 1 301 ? 14.098 -5.876 -1.631 1.00 83.81 301 GLY A CA 1
ATOM 2427 C C . GLY A 1 301 ? 13.132 -6.968 -2.116 1.00 83.81 301 GLY A C 1
ATOM 2428 O O . GLY A 1 301 ? 13.065 -7.249 -3.308 1.00 83.81 301 GLY A O 1
ATOM 2429 N N . ASN A 1 302 ? 12.343 -7.568 -1.218 1.00 86.88 302 ASN A N 1
ATOM 2430 C CA . ASN A 1 302 ? 11.312 -8.552 -1.558 1.00 86.88 302 ASN A CA 1
ATOM 2431 C C . ASN A 1 302 ? 9.916 -7.943 -1.800 1.00 86.88 302 ASN A C 1
ATOM 2433 O O . ASN A 1 302 ? 8.952 -8.697 -1.975 1.00 86.88 302 ASN A O 1
ATOM 2437 N N . ILE A 1 303 ? 9.777 -6.615 -1.763 1.00 92.31 303 ILE A N 1
ATOM 2438 C CA . ILE A 1 303 ? 8.507 -5.920 -1.998 1.00 92.31 303 ILE A CA 1
ATOM 2439 C C . ILE A 1 303 ? 8.380 -5.608 -3.493 1.00 92.31 303 ILE A C 1
ATOM 2441 O O . ILE A 1 303 ? 9.274 -5.011 -4.086 1.00 92.31 303 ILE A O 1
ATOM 2445 N N . ALA A 1 304 ? 7.261 -5.995 -4.108 1.00 92.75 304 ALA A N 1
ATOM 2446 C CA . ALA A 1 304 ? 7.011 -5.697 -5.515 1.00 92.75 304 ALA A CA 1
ATOM 2447 C C . ALA A 1 304 ? 6.546 -4.246 -5.707 1.00 92.75 304 ALA A C 1
ATOM 2449 O O . ALA A 1 304 ? 5.605 -3.800 -5.049 1.00 92.75 304 ALA A O 1
ATOM 2450 N N . THR A 1 305 ? 7.156 -3.531 -6.645 1.00 93.38 305 THR A N 1
ATOM 2451 C CA . THR A 1 305 ? 6.730 -2.184 -7.046 1.00 93.38 305 THR A CA 1
ATOM 2452 C C . THR A 1 305 ? 5.824 -2.294 -8.265 1.00 93.38 305 THR A C 1
ATOM 2454 O O . THR A 1 305 ? 6.220 -2.869 -9.277 1.00 93.38 305 THR A O 1
ATOM 2457 N N . LEU A 1 306 ? 4.600 -1.782 -8.167 1.00 95.12 306 LEU A N 1
ATOM 2458 C CA . LEU A 1 306 ? 3.582 -1.885 -9.211 1.00 95.12 306 LEU A CA 1
ATOM 2459 C C . LEU A 1 306 ? 3.077 -0.496 -9.590 1.00 95.12 306 LEU A C 1
ATOM 2461 O O . LEU A 1 306 ? 2.850 0.335 -8.716 1.00 95.12 306 LEU A O 1
ATOM 2465 N N . ASP A 1 307 ? 2.831 -0.281 -10.878 1.00 94.38 307 ASP A N 1
ATOM 2466 C CA . ASP A 1 307 ? 2.181 0.923 -11.391 1.00 94.38 307 ASP A CA 1
ATOM 2467 C C . ASP A 1 307 ? 0.760 0.583 -11.843 1.00 94.38 307 ASP A C 1
ATOM 2469 O O . ASP A 1 307 ? 0.561 -0.222 -12.756 1.00 94.38 307 ASP A O 1
ATOM 2473 N N . TYR A 1 308 ? -0.235 1.195 -11.204 1.00 96.12 308 TYR A N 1
ATOM 2474 C CA . TYR A 1 308 ? -1.634 1.074 -11.596 1.00 96.12 308 TYR A CA 1
ATOM 2475 C C . TYR A 1 308 ? -2.074 2.329 -12.347 1.00 96.12 308 TYR A C 1
ATOM 2477 O O . TYR A 1 308 ? -2.285 3.386 -11.753 1.00 96.12 308 TYR A O 1
ATOM 2485 N N . ASN A 1 309 ? -2.207 2.190 -13.667 1.00 95.44 309 ASN A N 1
ATOM 2486 C CA . ASN A 1 309 ? -2.567 3.282 -14.562 1.00 95.44 309 ASN A CA 1
ATOM 2487 C C . ASN A 1 309 ? -4.075 3.299 -14.835 1.00 95.44 309 ASN A C 1
ATOM 2489 O O . ASN A 1 309 ? -4.593 2.442 -15.555 1.00 95.44 309 ASN A O 1
ATOM 2493 N N . VAL A 1 310 ? -4.773 4.304 -14.309 1.00 94.50 310 VAL A N 1
ATOM 2494 C CA . VAL A 1 310 ? -6.196 4.528 -14.575 1.00 94.50 310 VAL A CA 1
ATOM 2495 C C . VAL A 1 310 ? -6.347 5.101 -15.981 1.00 94.50 310 VAL A C 1
ATOM 2497 O O . VAL A 1 310 ? -5.891 6.208 -16.287 1.00 94.50 310 VAL A O 1
ATOM 2500 N N . LYS A 1 311 ? -6.994 4.325 -16.853 1.00 92.25 311 LYS A N 1
ATOM 2501 C CA . LYS A 1 311 ? -7.274 4.719 -18.236 1.00 92.25 311 LYS A CA 1
ATOM 2502 C C . LYS A 1 311 ? -8.269 5.877 -18.274 1.00 92.25 311 LYS A C 1
ATOM 2504 O O . LYS A 1 311 ? -9.210 5.915 -17.489 1.00 92.25 311 LYS A O 1
ATOM 2509 N N . THR A 1 312 ? -8.112 6.763 -19.254 1.00 89.12 312 THR A N 1
ATOM 2510 C CA . THR A 1 312 ? -9.009 7.908 -19.483 1.00 89.12 312 THR A CA 1
ATOM 2511 C C . THR A 1 312 ? -10.467 7.480 -19.653 1.00 89.12 312 THR A C 1
ATOM 2513 O O . THR A 1 312 ? -11.364 8.122 -19.127 1.00 89.12 312 THR A O 1
ATOM 2516 N N . GLU A 1 313 ? -10.697 6.349 -20.322 1.00 88.81 313 GLU A N 1
ATOM 2517 C CA . GLU A 1 313 ? -12.027 5.764 -20.556 1.00 88.81 313 GLU A CA 1
ATOM 2518 C C . GLU A 1 313 ? -12.751 5.347 -19.269 1.00 88.81 313 GLU A C 1
ATOM 2520 O O . GLU A 1 313 ? -13.973 5.234 -19.265 1.00 88.81 313 GLU A O 1
ATOM 2525 N N . LEU A 1 314 ? -12.002 5.087 -18.193 1.00 88.19 314 LEU A N 1
ATOM 2526 C CA . LEU A 1 314 ? -12.567 4.697 -16.906 1.00 88.19 314 LEU A CA 1
ATOM 2527 C C . LEU A 1 314 ? -12.949 5.910 -16.057 1.00 88.19 314 LEU A C 1
ATOM 2529 O O . LEU A 1 314 ? -13.717 5.745 -15.114 1.00 88.19 314 LEU A O 1
ATOM 2533 N N . LEU A 1 315 ? -12.423 7.106 -16.347 1.00 89.12 315 LEU A N 1
ATOM 2534 C CA . LEU A 1 315 ? -12.715 8.286 -15.538 1.00 89.12 315 LEU A CA 1
ATOM 2535 C C . LEU A 1 315 ? -14.214 8.618 -15.596 1.00 89.12 315 LEU A C 1
ATOM 2537 O O . LEU A 1 315 ? -14.784 8.676 -16.686 1.00 89.12 315 LEU A O 1
ATOM 2541 N N . PRO A 1 316 ? -14.862 8.863 -14.444 1.00 89.31 316 PRO A N 1
ATOM 2542 C CA . PRO A 1 316 ? -16.275 9.207 -14.423 1.00 89.31 316 PRO A CA 1
ATOM 2543 C C . PRO A 1 316 ? -16.506 10.627 -14.963 1.00 89.31 316 PRO A C 1
ATOM 2545 O O . PRO A 1 316 ? -15.654 11.507 -14.827 1.00 89.31 316 PRO A O 1
ATOM 2548 N N . ASP A 1 317 ? -17.700 10.874 -15.505 1.00 85.31 317 ASP A N 1
ATOM 2549 C CA . ASP A 1 317 ? -18.116 12.204 -15.984 1.00 85.31 317 ASP A CA 1
ATOM 2550 C C . ASP A 1 317 ? -18.199 13.246 -14.852 1.00 85.31 317 ASP A C 1
ATOM 2552 O O . ASP A 1 317 ? -18.080 14.460 -15.067 1.00 85.31 317 ASP A O 1
ATOM 2556 N N . ASP A 1 318 ? -18.435 12.783 -13.625 1.00 85.38 318 ASP A N 1
ATOM 2557 C CA . ASP A 1 318 ? -18.461 13.593 -12.422 1.00 85.38 318 ASP A CA 1
ATOM 2558 C C . ASP A 1 318 ? -17.957 12.821 -11.193 1.00 85.38 318 ASP A C 1
ATOM 2560 O O . ASP A 1 318 ? -18.138 11.615 -11.041 1.00 85.38 318 ASP A O 1
ATOM 2564 N N . LEU A 1 319 ? -17.329 13.549 -10.269 1.00 85.50 319 LEU A N 1
ATOM 2565 C CA . LEU A 1 319 ? -16.872 12.997 -8.992 1.00 85.50 319 LEU A CA 1
ATOM 2566 C C . LEU A 1 319 ? -17.901 13.195 -7.870 1.00 85.50 319 LEU A C 1
ATOM 2568 O O . LEU A 1 319 ? -17.584 12.907 -6.725 1.00 85.50 319 LEU A O 1
ATOM 2572 N N . ASN A 1 320 ? -19.110 13.691 -8.140 1.00 82.88 320 ASN A N 1
ATOM 2573 C CA . ASN A 1 320 ? -20.135 13.919 -7.109 1.00 82.88 320 ASN A CA 1
ATOM 2574 C C . ASN A 1 320 ? -21.313 12.939 -7.193 1.00 82.88 320 ASN A C 1
ATOM 2576 O O . ASN A 1 320 ? -21.926 12.643 -6.165 1.00 82.88 320 ASN A O 1
ATOM 2580 N N . GLY A 1 321 ? -21.600 12.382 -8.370 1.00 84.50 321 GLY A N 1
ATOM 2581 C CA . GLY A 1 321 ? -22.607 11.347 -8.560 1.00 84.50 321 GLY A CA 1
ATOM 2582 C C . GLY A 1 321 ? -22.278 10.068 -7.790 1.00 84.50 321 GLY A C 1
ATOM 2583 O O . GLY A 1 321 ? -21.272 9.410 -8.049 1.00 84.50 321 GLY A O 1
ATOM 2584 N N . ALA A 1 322 ? -23.145 9.685 -6.849 1.00 86.38 322 ALA A N 1
ATOM 2585 C CA . ALA A 1 322 ? -22.952 8.484 -6.034 1.00 86.38 322 ALA A CA 1
ATOM 2586 C C . ALA A 1 322 ? -22.883 7.200 -6.884 1.00 86.38 322 ALA A C 1
ATOM 2588 O O . ALA A 1 322 ? -22.046 6.339 -6.626 1.00 86.38 322 ALA A O 1
ATOM 2589 N N . GLU A 1 323 ? -23.725 7.095 -7.916 1.00 87.50 323 GLU A N 1
ATOM 2590 C CA . GLU A 1 323 ? -23.763 5.945 -8.827 1.00 87.50 323 GLU A CA 1
ATOM 2591 C C . GLU A 1 323 ? -22.512 5.873 -9.713 1.00 87.50 323 GLU A C 1
ATOM 2593 O O . GLU A 1 323 ? -21.872 4.825 -9.790 1.00 87.50 323 GLU A O 1
ATOM 2598 N N . ASN A 1 324 ? -22.098 7.003 -10.297 1.00 87.19 324 ASN A N 1
ATOM 2599 C CA . ASN A 1 324 ? -20.900 7.082 -11.136 1.00 87.19 324 ASN A CA 1
ATOM 2600 C C . ASN A 1 324 ? -19.633 6.748 -10.339 1.00 87.19 324 ASN A C 1
ATOM 2602 O O . ASN A 1 324 ? -18.827 5.930 -10.784 1.00 87.19 324 ASN A O 1
ATOM 2606 N N . ARG A 1 325 ? -19.494 7.288 -9.118 1.00 89.94 325 ARG A N 1
ATOM 2607 C CA . ARG A 1 325 ? -18.397 6.936 -8.198 1.00 89.94 325 ARG A CA 1
ATOM 2608 C C . ARG A 1 325 ? -18.403 5.449 -7.848 1.00 89.94 325 ARG A C 1
ATOM 2610 O O . ARG A 1 325 ? -17.343 4.831 -7.849 1.00 89.94 325 ARG A O 1
ATOM 2617 N N . ALA A 1 326 ? -19.569 4.876 -7.545 1.00 90.56 326 ALA A N 1
ATOM 2618 C CA . ALA A 1 326 ? -19.682 3.467 -7.175 1.00 90.56 326 ALA A CA 1
ATOM 2619 C C . ALA A 1 326 ? -19.324 2.532 -8.342 1.00 90.56 326 ALA A C 1
ATOM 2621 O O . ALA A 1 326 ? -18.580 1.575 -8.145 1.00 90.56 326 ALA A O 1
ATOM 2622 N N . SER A 1 327 ? -19.801 2.826 -9.555 1.00 91.62 327 SER A N 1
ATOM 2623 C CA . SER A 1 327 ? -19.490 2.053 -10.766 1.00 91.62 327 SER A CA 1
ATOM 2624 C C . SER A 1 327 ? -18.004 2.133 -11.138 1.00 91.62 327 SER A C 1
ATOM 2626 O O . SER A 1 327 ? -17.344 1.111 -11.355 1.00 91.62 327 SER A O 1
ATOM 2628 N N . PHE A 1 328 ? -17.444 3.346 -11.129 1.00 93.88 328 PHE A N 1
ATOM 2629 C CA . PHE A 1 328 ? -16.022 3.579 -11.375 1.00 93.88 328 PHE A CA 1
ATOM 2630 C C . PHE A 1 328 ? -15.145 2.856 -10.347 1.00 93.88 328 PHE A C 1
ATOM 2632 O O . PHE A 1 328 ? -14.240 2.098 -10.703 1.00 93.88 328 PHE A O 1
ATOM 2639 N N . GLY A 1 329 ? -15.454 3.024 -9.062 1.00 94.06 329 GLY A N 1
ATOM 2640 C CA . GLY A 1 329 ? -14.713 2.391 -7.984 1.00 94.06 329 GLY A CA 1
ATOM 2641 C C . GLY A 1 329 ? -14.831 0.863 -7.970 1.00 94.06 329 GLY A C 1
ATOM 2642 O O . GLY A 1 329 ? -13.837 0.190 -7.704 1.00 94.06 329 GLY A O 1
ATOM 2643 N N . ALA A 1 330 ? -15.985 0.297 -8.342 1.00 93.00 330 ALA A N 1
ATOM 2644 C CA . ALA A 1 330 ? -16.144 -1.146 -8.534 1.00 93.00 330 ALA A CA 1
ATOM 2645 C C . ALA A 1 330 ? -15.254 -1.675 -9.671 1.00 93.00 330 ALA A C 1
ATOM 2647 O O . ALA A 1 330 ? -14.640 -2.735 -9.541 1.00 93.00 330 ALA A O 1
ATOM 2648 N N . THR A 1 331 ? -15.138 -0.920 -10.765 1.00 94.19 331 THR A N 1
ATOM 2649 C CA . THR A 1 331 ? -14.276 -1.287 -11.896 1.00 94.19 331 THR A CA 1
ATOM 2650 C C . THR A 1 331 ? -12.804 -1.283 -11.492 1.00 94.19 331 THR A C 1
ATOM 2652 O O . THR A 1 331 ? -12.121 -2.288 -11.688 1.00 94.19 331 THR A O 1
ATOM 2655 N N . MET A 1 332 ? -12.335 -0.223 -10.824 1.00 94.81 332 MET A N 1
ATOM 2656 C CA . MET A 1 332 ? -10.972 -0.189 -10.280 1.00 94.81 332 MET A CA 1
ATOM 2657 C C . MET A 1 332 ? -10.727 -1.310 -9.269 1.00 94.81 332 MET A C 1
ATOM 2659 O O . MET A 1 332 ? -9.664 -1.930 -9.259 1.00 94.81 332 MET A O 1
ATOM 2663 N N . PHE A 1 333 ? -11.717 -1.603 -8.420 1.00 95.44 333 PHE A N 1
ATOM 2664 C CA . PHE A 1 333 ? -11.591 -2.670 -7.440 1.00 95.44 333 PHE A CA 1
ATOM 2665 C C . PHE A 1 333 ? -11.421 -4.037 -8.113 1.00 95.44 333 PHE A C 1
ATOM 2667 O O . PHE A 1 333 ? -10.632 -4.851 -7.632 1.00 95.44 333 PHE A O 1
ATOM 2674 N N . ASN A 1 334 ? -12.090 -4.288 -9.240 1.00 94.06 334 ASN A N 1
ATOM 2675 C CA . ASN A 1 334 ? -11.892 -5.506 -10.031 1.00 94.06 334 ASN A CA 1
ATOM 2676 C C . ASN A 1 334 ? -10.468 -5.604 -10.594 1.00 94.06 334 ASN A C 1
ATOM 2678 O O . ASN A 1 334 ? -9.831 -6.653 -10.462 1.00 94.06 334 ASN A O 1
ATOM 2682 N N . GLU A 1 335 ? -9.950 -4.519 -11.172 1.00 94.88 335 GLU A N 1
ATOM 2683 C CA . GLU A 1 335 ? -8.595 -4.493 -11.733 1.00 94.88 335 GLU A CA 1
ATOM 2684 C C . GLU A 1 335 ? -7.533 -4.708 -10.644 1.00 94.88 335 GLU A C 1
ATOM 2686 O O . GLU A 1 335 ? -6.695 -5.602 -10.762 1.00 94.88 335 GLU A O 1
ATOM 2691 N N . ILE A 1 336 ? -7.620 -3.975 -9.530 1.00 95.50 336 ILE A N 1
ATOM 2692 C CA . ILE A 1 336 ? -6.676 -4.107 -8.410 1.00 95.50 336 ILE A CA 1
ATOM 2693 C C . ILE A 1 336 ? -6.767 -5.480 -7.745 1.00 95.50 336 ILE A C 1
ATOM 2695 O O . ILE A 1 336 ? -5.737 -6.055 -7.393 1.00 95.50 336 ILE A O 1
ATOM 2699 N N . SER A 1 337 ? -7.970 -6.039 -7.588 1.00 95.12 337 SER A N 1
ATOM 2700 C CA . SER A 1 337 ? -8.124 -7.387 -7.027 1.00 95.12 337 SER A CA 1
ATOM 2701 C C . SER A 1 337 ? -7.395 -8.419 -7.882 1.00 95.12 337 SER A C 1
ATOM 2703 O O . SER A 1 337 ? -6.653 -9.235 -7.342 1.00 95.12 337 SER A O 1
ATOM 2705 N N . THR A 1 338 ? -7.537 -8.327 -9.207 1.00 94.44 338 THR A N 1
ATOM 2706 C CA . THR A 1 338 ? -6.867 -9.220 -10.164 1.00 94.44 338 THR A CA 1
ATOM 2707 C C . THR A 1 338 ? -5.347 -9.098 -10.063 1.00 94.44 338 THR A C 1
ATOM 2709 O O . THR A 1 338 ? -4.667 -10.1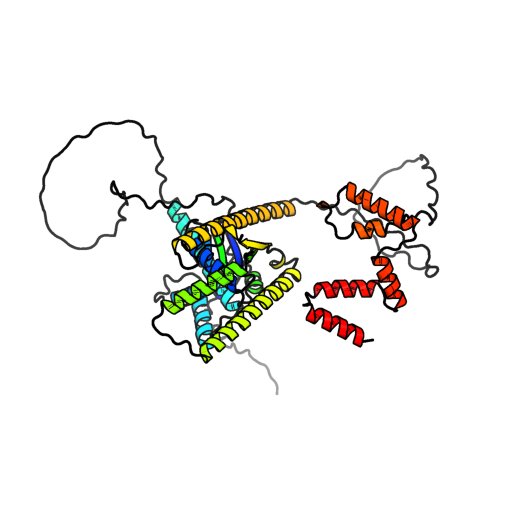01 -9.865 1.00 94.44 338 THR A O 1
ATOM 2712 N N . ILE A 1 339 ? -4.819 -7.867 -10.065 1.00 95.50 339 ILE A N 1
ATOM 2713 C CA . ILE A 1 339 ? -3.380 -7.603 -9.899 1.00 95.50 339 ILE A CA 1
ATOM 2714 C C . ILE A 1 339 ? -2.845 -8.241 -8.609 1.00 95.50 339 ILE A C 1
ATOM 2716 O O . ILE A 1 339 ? -1.777 -8.852 -8.604 1.00 95.50 339 ILE A O 1
ATOM 2720 N N . LEU A 1 340 ? -3.582 -8.118 -7.503 1.00 95.62 340 LEU A N 1
ATOM 2721 C CA . LEU A 1 340 ? -3.170 -8.679 -6.217 1.00 95.62 340 LEU A CA 1
ATOM 2722 C C . LEU A 1 340 ? -3.245 -10.208 -6.182 1.00 95.62 340 LEU A C 1
ATOM 2724 O O . LEU A 1 340 ? -2.417 -10.841 -5.525 1.00 95.62 340 LEU A O 1
ATOM 2728 N N . TYR A 1 341 ? -4.200 -10.818 -6.882 1.00 95.12 341 TYR A N 1
ATOM 2729 C CA . TYR A 1 341 ? -4.262 -12.271 -7.031 1.00 95.12 341 TYR A CA 1
ATOM 2730 C C . TYR A 1 341 ? -3.068 -12.803 -7.820 1.00 95.12 341 TYR A C 1
ATOM 2732 O O . TYR A 1 341 ? -2.389 -13.721 -7.348 1.00 95.12 341 TYR A O 1
ATOM 2740 N N . ASP A 1 342 ? -2.789 -12.183 -8.965 1.00 94.38 342 ASP A N 1
ATOM 2741 C CA . ASP A 1 342 ? -1.692 -12.556 -9.854 1.00 94.38 342 ASP A CA 1
ATOM 2742 C C . ASP A 1 342 ? -0.345 -12.378 -9.155 1.00 94.38 342 ASP A C 1
ATOM 2744 O O . ASP A 1 342 ? 0.493 -13.277 -9.179 1.00 94.38 342 ASP A O 1
ATOM 2748 N N . LEU A 1 343 ? -0.159 -11.274 -8.422 1.00 94.56 343 LEU A N 1
ATOM 2749 C CA . LEU A 1 343 ? 1.049 -11.030 -7.635 1.00 94.56 343 LEU A CA 1
ATOM 2750 C C . LEU A 1 343 ? 1.335 -12.164 -6.639 1.00 94.56 343 LEU A C 1
ATOM 2752 O O . LEU A 1 343 ? 2.484 -12.586 -6.481 1.00 94.56 343 LEU A O 1
ATOM 2756 N N . ILE A 1 344 ? 0.306 -12.659 -5.948 1.00 93.06 344 ILE A N 1
ATOM 2757 C CA . ILE A 1 344 ? 0.468 -13.761 -4.996 1.00 93.06 344 ILE A CA 1
ATOM 2758 C C . ILE A 1 344 ? 0.837 -15.057 -5.713 1.00 93.06 344 ILE A C 1
ATOM 2760 O O . ILE A 1 344 ? 1.677 -15.808 -5.203 1.00 93.06 344 ILE A O 1
ATOM 2764 N N . ASP A 1 345 ? 0.259 -15.314 -6.886 1.00 92.00 345 ASP A N 1
ATOM 2765 C CA . ASP A 1 345 ? 0.650 -16.471 -7.682 1.00 92.00 345 ASP A CA 1
ATOM 2766 C C . ASP A 1 345 ? 2.096 -16.355 -8.180 1.00 92.00 345 ASP A C 1
ATOM 2768 O O . ASP A 1 345 ? 2.894 -17.263 -7.948 1.00 92.00 345 ASP A O 1
ATOM 2772 N N . PHE A 1 346 ? 2.491 -15.209 -8.739 1.00 91.94 346 PHE A N 1
ATOM 2773 C CA . PHE A 1 346 ? 3.873 -14.961 -9.156 1.00 91.94 346 PHE A CA 1
ATOM 2774 C C . PHE A 1 346 ? 4.853 -15.139 -8.001 1.00 91.94 346 PHE A C 1
ATOM 2776 O O . PHE A 1 346 ? 5.875 -15.809 -8.149 1.00 91.94 346 PHE A O 1
ATOM 2783 N N . ARG A 1 347 ? 4.525 -14.632 -6.808 1.00 90.12 347 ARG A N 1
ATOM 2784 C CA . ARG A 1 347 ? 5.367 -14.818 -5.622 1.00 90.12 347 ARG A CA 1
ATOM 2785 C C . ARG A 1 347 ? 5.485 -16.288 -5.227 1.00 90.12 347 ARG A C 1
ATOM 2787 O O . ARG A 1 347 ? 6.556 -16.725 -4.804 1.00 90.12 347 ARG A O 1
ATOM 2794 N N . ARG A 1 348 ? 4.404 -17.061 -5.339 1.00 89.69 348 ARG A N 1
ATOM 2795 C CA . ARG A 1 348 ? 4.413 -18.506 -5.080 1.00 89.69 348 ARG A CA 1
ATOM 2796 C C . ARG A 1 348 ? 5.286 -19.243 -6.095 1.00 89.69 348 ARG A C 1
ATOM 2798 O O . ARG A 1 348 ? 6.106 -20.062 -5.688 1.00 89.69 348 ARG A O 1
ATOM 2805 N N . GLN A 1 349 ? 5.142 -18.936 -7.382 1.00 90.19 349 GLN A N 1
ATOM 2806 C CA . GLN A 1 349 ? 5.954 -19.520 -8.450 1.00 90.19 349 GLN A CA 1
ATOM 2807 C C . GLN A 1 349 ? 7.438 -19.169 -8.283 1.00 90.19 349 GLN A C 1
ATOM 2809 O O . GLN A 1 349 ? 8.287 -20.049 -8.384 1.00 90.19 349 GLN A O 1
ATOM 2814 N N . TRP A 1 350 ? 7.749 -17.920 -7.930 1.00 87.81 350 TRP A N 1
ATOM 2815 C CA . TRP A 1 350 ? 9.112 -17.468 -7.655 1.00 87.81 350 TRP A CA 1
ATOM 2816 C C . TRP A 1 350 ? 9.748 -18.198 -6.468 1.00 87.81 350 TRP A C 1
ATOM 2818 O O . TRP A 1 350 ? 10.873 -18.681 -6.566 1.00 87.81 350 TRP A O 1
ATOM 2828 N N . LYS A 1 351 ? 9.020 -18.351 -5.354 1.00 88.19 351 LYS A N 1
ATOM 2829 C CA . LYS A 1 351 ? 9.504 -19.143 -4.210 1.00 88.19 351 LYS A CA 1
ATOM 2830 C C . LYS A 1 351 ? 9.766 -20.593 -4.601 1.00 88.19 351 LYS A C 1
ATOM 2832 O O . LYS A 1 351 ? 10.813 -21.131 -4.265 1.00 88.19 351 LYS A O 1
ATOM 2837 N N . ASN A 1 352 ? 8.850 -21.190 -5.361 1.00 89.62 352 ASN A N 1
ATOM 2838 C CA . ASN A 1 352 ? 9.017 -22.545 -5.870 1.00 89.62 352 ASN A CA 1
ATOM 2839 C C . ASN A 1 352 ? 10.270 -22.659 -6.759 1.00 89.62 352 ASN A C 1
ATOM 2841 O O . ASN A 1 352 ? 11.053 -23.590 -6.608 1.00 89.62 352 ASN A O 1
ATOM 2845 N N . TYR A 1 353 ? 10.511 -21.685 -7.638 1.00 90.06 353 TYR A N 1
ATOM 2846 C CA . TYR A 1 353 ? 11.732 -21.621 -8.440 1.00 90.06 353 TYR A CA 1
ATOM 2847 C C . TYR A 1 353 ? 12.994 -21.560 -7.566 1.00 90.06 353 TYR A C 1
ATOM 2849 O O . TYR A 1 353 ? 13.896 -22.373 -7.756 1.00 90.06 353 TYR A O 1
ATOM 2857 N N . LEU A 1 354 ? 13.040 -20.669 -6.570 1.00 87.88 354 LEU A N 1
ATOM 2858 C CA . LEU A 1 354 ? 14.185 -20.538 -5.660 1.00 87.88 354 LEU A CA 1
ATOM 2859 C C . LEU A 1 354 ? 14.462 -21.809 -4.846 1.00 87.88 354 LEU A C 1
ATOM 2861 O O . LEU A 1 354 ? 15.619 -22.130 -4.591 1.00 87.88 354 LEU A O 1
ATOM 2865 N N . GLU A 1 355 ? 13.425 -22.542 -4.446 1.00 89.19 355 GLU A N 1
ATOM 2866 C CA . GLU A 1 355 ? 13.573 -23.797 -3.698 1.00 89.19 355 GLU A CA 1
ATOM 2867 C C . GLU A 1 355 ? 14.134 -24.942 -4.559 1.00 89.19 355 GLU A C 1
ATOM 2869 O O . GLU A 1 355 ? 14.779 -25.851 -4.035 1.00 89.19 355 GLU A O 1
ATOM 2874 N N . HIS A 1 356 ? 13.914 -24.899 -5.877 1.00 88.06 356 HIS A N 1
ATOM 2875 C CA . HIS A 1 356 ? 14.252 -25.995 -6.790 1.00 88.06 356 HIS A CA 1
ATOM 2876 C C . HIS A 1 356 ? 15.404 -25.682 -7.755 1.00 88.06 356 HIS A C 1
ATOM 2878 O O . HIS A 1 356 ? 15.882 -26.592 -8.441 1.00 88.06 356 HIS A O 1
ATOM 2884 N N . ILE A 1 357 ? 15.876 -24.433 -7.815 1.00 89.62 357 ILE A N 1
ATOM 2885 C CA . ILE A 1 357 ? 17.010 -24.051 -8.656 1.00 89.62 357 ILE A CA 1
ATOM 2886 C C . ILE A 1 357 ? 18.300 -24.719 -8.158 1.00 89.62 357 ILE A C 1
ATOM 2888 O O . ILE A 1 357 ? 18.640 -24.695 -6.976 1.00 89.62 357 ILE A O 1
ATOM 2892 N N . LYS A 1 358 ? 19.053 -25.323 -9.082 1.00 83.19 358 LYS A N 1
ATOM 2893 C CA . LYS A 1 358 ? 20.376 -25.900 -8.816 1.00 83.19 358 LYS A CA 1
ATOM 2894 C C . LYS A 1 358 ? 21.412 -25.154 -9.639 1.00 83.19 358 LYS A C 1
ATOM 2896 O O . LYS A 1 358 ? 21.561 -25.414 -10.829 1.00 83.19 358 LYS A O 1
ATOM 2901 N N . VAL A 1 359 ? 22.120 -24.226 -9.003 1.00 82.50 359 VAL A N 1
ATOM 2902 C CA . VAL A 1 359 ? 23.202 -23.478 -9.650 1.00 82.50 359 VAL A CA 1
ATOM 2903 C C . VAL A 1 359 ? 24.473 -24.324 -9.616 1.00 82.50 359 VAL A C 1
ATOM 2905 O O . VAL A 1 359 ? 24.975 -24.670 -8.548 1.00 82.50 359 VAL A O 1
ATOM 2908 N N . ILE A 1 360 ? 24.985 -24.679 -10.793 1.00 82.19 360 ILE A N 1
ATOM 2909 C CA . ILE A 1 360 ? 26.273 -25.360 -10.948 1.00 82.19 360 ILE A CA 1
ATOM 2910 C C . ILE A 1 360 ? 27.295 -24.295 -11.335 1.00 82.19 360 ILE A C 1
ATOM 2912 O O . ILE A 1 360 ? 27.248 -23.761 -12.440 1.00 82.19 360 ILE A O 1
ATOM 2916 N N . HIS A 1 361 ? 28.217 -23.974 -10.428 1.00 65.06 361 HIS A N 1
ATOM 2917 C CA . HIS A 1 361 ? 29.314 -23.063 -10.740 1.00 65.06 361 HIS A CA 1
ATOM 2918 C C . HIS A 1 361 ? 30.339 -23.781 -11.618 1.00 65.06 361 HIS A C 1
ATOM 2920 O O . HIS A 1 361 ? 31.039 -24.686 -11.160 1.00 65.06 361 HIS A O 1
ATOM 2926 N N . LEU A 1 362 ? 30.418 -23.381 -12.885 1.00 57.34 362 LEU A N 1
ATOM 2927 C CA . LEU A 1 362 ? 31.496 -23.807 -13.768 1.00 57.34 362 LEU A CA 1
ATOM 2928 C C . LEU A 1 362 ? 32.774 -23.045 -13.386 1.00 57.34 362 LEU A C 1
ATOM 2930 O O . LEU A 1 362 ? 32.712 -21.828 -13.193 1.00 57.34 362 LEU A O 1
ATOM 2934 N N . PRO A 1 363 ? 33.928 -23.722 -13.247 1.00 63.88 363 PRO A N 1
ATOM 2935 C CA . PRO A 1 363 ? 35.185 -23.040 -12.993 1.00 63.88 363 PRO A CA 1
ATOM 2936 C C . PRO A 1 363 ? 35.504 -22.127 -14.177 1.00 63.88 363 PRO A C 1
ATOM 2938 O O . PRO A 1 363 ? 35.678 -22.585 -15.306 1.00 63.88 363 PRO A O 1
ATOM 2941 N N . ILE A 1 364 ? 35.562 -20.825 -13.904 1.00 56.75 364 ILE A N 1
ATOM 2942 C CA . ILE A 1 364 ? 36.014 -19.825 -14.864 1.00 56.75 364 ILE A CA 1
ATOM 2943 C C . ILE A 1 364 ? 37.507 -20.079 -15.068 1.00 56.75 364 ILE A C 1
ATOM 2945 O O . ILE A 1 364 ? 38.298 -19.952 -14.131 1.00 56.75 364 ILE A O 1
ATOM 2949 N N . CYS A 1 365 ? 37.886 -20.494 -16.276 1.00 38.72 365 CYS A N 1
ATOM 2950 C CA . CYS A 1 365 ? 39.289 -20.570 -16.655 1.00 38.72 365 CYS A CA 1
ATOM 2951 C C . CYS A 1 365 ? 39.828 -19.130 -16.642 1.00 38.72 365 CYS A C 1
ATOM 2953 O O . CYS A 1 365 ? 39.231 -18.278 -17.306 1.00 38.72 365 CYS A O 1
ATOM 2955 N N . PRO A 1 366 ? 40.868 -18.807 -15.853 1.00 44.97 366 PRO A N 1
ATOM 2956 C CA . PRO A 1 366 ? 41.371 -17.443 -15.798 1.00 44.97 366 PRO A CA 1
ATOM 2957 C C . PRO A 1 366 ? 41.829 -17.018 -17.201 1.00 44.97 366 PRO A C 1
ATOM 2959 O O . PRO A 1 366 ? 42.484 -17.822 -17.873 1.00 44.97 366 PRO A O 1
ATOM 2962 N N . PRO A 1 367 ? 41.510 -15.791 -17.657 1.00 43.62 367 PRO A N 1
ATOM 2963 C CA . PRO A 1 367 ? 42.170 -15.242 -18.829 1.00 43.62 367 PRO A CA 1
ATOM 2964 C C . PRO A 1 367 ? 43.669 -15.223 -18.524 1.00 43.62 367 PRO A C 1
ATOM 2966 O O . PRO A 1 367 ? 44.091 -14.737 -17.470 1.00 43.62 367 PRO A O 1
ATOM 2969 N N . SER A 1 368 ? 44.461 -15.839 -19.399 1.00 40.31 368 SER A N 1
ATOM 2970 C CA . SER A 1 368 ? 45.917 -15.827 -19.315 1.00 40.31 368 SER A CA 1
ATOM 2971 C C . SER A 1 368 ? 46.384 -14.383 -19.173 1.00 40.31 368 SER A C 1
ATOM 2973 O O . SER A 1 368 ? 46.079 -13.544 -20.019 1.00 40.31 368 SER A O 1
ATOM 2975 N N . LEU A 1 369 ? 47.081 -14.093 -18.075 1.00 40.78 369 LEU A N 1
ATOM 2976 C CA . LEU A 1 369 ? 47.779 -12.830 -17.880 1.00 40.78 369 LEU A CA 1
ATOM 2977 C C . LEU A 1 369 ? 48.646 -12.571 -19.116 1.00 40.78 369 LEU A C 1
ATOM 2979 O O . LEU A 1 369 ? 49.438 -13.430 -19.497 1.00 40.78 369 LEU A O 1
ATOM 2983 N N . ASN A 1 370 ? 48.453 -11.412 -19.741 1.00 33.28 370 ASN A N 1
ATOM 2984 C CA . ASN A 1 370 ? 49.254 -10.941 -20.864 1.00 33.28 370 ASN A CA 1
ATOM 2985 C C . ASN A 1 370 ? 50.751 -11.075 -20.534 1.00 33.28 370 ASN A C 1
ATOM 2987 O O . ASN A 1 370 ? 51.230 -10.469 -19.577 1.00 33.28 370 ASN A O 1
ATOM 2991 N N . GLU A 1 371 ? 51.496 -11.830 -21.343 1.00 37.25 371 GLU A N 1
ATOM 2992 C CA . GLU A 1 371 ? 52.949 -12.036 -21.220 1.00 37.25 371 GLU A CA 1
ATOM 2993 C C . GLU A 1 371 ? 53.790 -10.806 -21.630 1.00 37.25 371 GLU A C 1
ATOM 2995 O O . GLU A 1 371 ? 54.875 -10.944 -22.184 1.00 37.25 371 GLU A O 1
ATOM 3000 N N . ASN A 1 372 ? 53.341 -9.583 -21.336 1.00 38.47 372 ASN A N 1
ATOM 3001 C CA . ASN A 1 372 ? 54.079 -8.359 -21.676 1.00 38.47 372 ASN A CA 1
ATOM 3002 C C . ASN A 1 372 ? 54.474 -7.502 -20.462 1.00 38.47 372 ASN A C 1
ATOM 3004 O O . ASN A 1 372 ? 54.674 -6.299 -20.604 1.00 38.47 372 ASN A O 1
ATOM 3008 N N . ASP A 1 373 ? 54.671 -8.117 -19.292 1.00 30.14 373 ASP A N 1
ATOM 3009 C CA . ASP A 1 373 ? 55.393 -7.495 -18.175 1.00 30.14 373 ASP A CA 1
ATOM 3010 C C . ASP A 1 373 ? 56.777 -8.147 -18.009 1.00 30.14 373 ASP A C 1
ATOM 3012 O O . ASP A 1 373 ? 56.889 -9.233 -17.431 1.00 30.14 373 ASP A O 1
ATOM 3016 N N . PRO A 1 374 ? 57.882 -7.502 -18.429 1.00 41.25 374 PRO A N 1
ATOM 3017 C CA . PRO A 1 374 ? 59.215 -8.000 -18.147 1.00 41.25 374 PRO A CA 1
ATOM 3018 C C . PRO A 1 374 ? 59.676 -7.557 -16.750 1.00 41.25 374 PRO A C 1
ATOM 3020 O O . PRO A 1 374 ? 60.813 -7.134 -16.603 1.00 41.25 374 PRO A O 1
ATOM 3023 N N . VAL A 1 375 ? 58.840 -7.618 -15.703 1.00 36.28 375 VAL A N 1
ATOM 3024 C CA . VAL A 1 375 ? 59.299 -7.404 -14.314 1.00 36.28 375 VAL A CA 1
ATOM 3025 C C . VAL A 1 375 ? 58.430 -8.162 -13.305 1.00 36.28 375 VAL A C 1
ATOM 3027 O O . VAL A 1 375 ? 57.578 -7.588 -12.640 1.00 36.28 375 VAL A O 1
ATOM 3030 N N . SER A 1 376 ? 58.697 -9.455 -13.125 1.00 31.75 376 SER A N 1
ATOM 3031 C CA . SER A 1 376 ? 58.874 -10.095 -11.803 1.00 31.75 376 SER A CA 1
ATOM 3032 C C . SER A 1 376 ? 58.705 -11.604 -11.913 1.00 31.75 376 SER A C 1
ATOM 3034 O O . SER A 1 376 ? 57.715 -12.199 -11.494 1.00 31.75 376 SER A O 1
ATOM 3036 N N . SER A 1 377 ? 59.767 -12.254 -12.381 1.00 37.97 377 SER A N 1
ATOM 3037 C CA . SER A 1 377 ? 60.097 -13.576 -11.864 1.00 37.97 377 SER A CA 1
ATOM 3038 C C . SER A 1 377 ? 60.327 -13.426 -10.361 1.00 37.97 377 SER A C 1
ATOM 3040 O O . SER A 1 377 ? 61.364 -12.898 -9.971 1.00 37.97 377 SER A O 1
ATOM 3042 N N . ASN A 1 378 ? 59.333 -13.792 -9.545 1.00 35.34 378 ASN A N 1
ATOM 3043 C CA . ASN A 1 378 ? 59.451 -14.404 -8.212 1.00 35.34 378 ASN A CA 1
ATOM 3044 C C . ASN A 1 378 ? 58.133 -14.250 -7.438 1.00 35.34 378 ASN A C 1
ATOM 3046 O O . ASN A 1 378 ? 57.977 -13.292 -6.692 1.00 35.34 378 ASN A O 1
ATOM 3050 N N . GLN A 1 379 ? 57.225 -15.224 -7.554 1.00 31.44 379 GLN A N 1
ATOM 3051 C CA . GLN A 1 379 ? 56.550 -15.870 -6.412 1.00 31.44 379 GLN A CA 1
ATOM 3052 C C . GLN A 1 379 ? 55.506 -16.873 -6.916 1.00 31.44 379 GLN A C 1
ATOM 3054 O O . GLN A 1 379 ? 54.300 -16.644 -6.922 1.00 31.44 379 GLN A O 1
ATOM 3059 N N . LEU A 1 380 ? 56.001 -18.045 -7.311 1.00 30.59 380 LEU A N 1
ATOM 3060 C CA . LEU A 1 380 ? 55.181 -19.239 -7.418 1.00 30.59 380 LEU A CA 1
ATOM 3061 C C . LEU A 1 380 ? 54.760 -19.679 -6.001 1.00 30.59 380 LEU A C 1
ATOM 3063 O O . LEU A 1 380 ? 55.595 -20.046 -5.175 1.00 30.59 380 LEU A O 1
ATOM 3067 N N . LEU A 1 381 ? 53.452 -19.621 -5.755 1.00 29.45 381 LEU A N 1
ATOM 3068 C CA . LEU A 1 381 ? 52.638 -20.575 -4.996 1.00 29.45 381 LEU A CA 1
ATOM 3069 C C . LEU A 1 381 ? 53.259 -21.183 -3.722 1.00 29.45 381 LEU A C 1
ATOM 3071 O O . LEU A 1 381 ? 53.940 -22.208 -3.743 1.00 29.45 381 LEU A O 1
ATOM 3075 N N . LYS A 1 382 ? 52.822 -20.668 -2.570 1.00 32.38 382 LYS A N 1
ATOM 3076 C CA . LYS A 1 382 ? 52.581 -21.500 -1.385 1.00 32.38 382 LYS A CA 1
ATOM 3077 C C . LYS A 1 382 ? 51.133 -21.331 -0.951 1.00 32.38 382 LYS A C 1
ATOM 3079 O O . LYS A 1 382 ? 50.829 -20.472 -0.136 1.00 32.38 382 LYS A O 1
ATOM 3084 N N . MET A 1 383 ? 50.257 -22.198 -1.448 1.00 27.64 383 MET A N 1
ATOM 3085 C CA . MET A 1 383 ? 49.067 -22.575 -0.693 1.00 27.64 383 MET A CA 1
ATOM 3086 C C . MET A 1 383 ? 48.986 -24.096 -0.621 1.00 27.64 383 MET A C 1
ATOM 3088 O O . MET A 1 383 ? 48.949 -24.817 -1.615 1.00 27.64 383 MET A O 1
ATOM 3092 N N . SER A 1 384 ? 49.085 -24.549 0.619 1.00 27.47 384 SER A N 1
ATOM 3093 C CA . SER A 1 384 ? 49.126 -25.916 1.106 1.00 27.47 384 SER A CA 1
ATOM 3094 C C . SER A 1 384 ? 47.849 -26.694 0.793 1.00 27.47 384 SER A C 1
ATOM 3096 O O . SER A 1 384 ? 46.750 -26.238 1.099 1.00 27.47 384 SER A O 1
ATOM 3098 N N . LYS A 1 385 ? 48.014 -27.921 0.289 1.00 29.92 385 LYS A N 1
ATOM 3099 C CA . LYS A 1 385 ? 47.007 -28.987 0.361 1.00 29.92 385 LYS A CA 1
ATOM 3100 C C . LYS A 1 385 ? 46.976 -29.587 1.775 1.00 29.92 385 LYS A C 1
ATOM 3102 O O . LYS A 1 385 ? 48.025 -29.945 2.303 1.00 29.92 385 LYS A O 1
ATOM 3107 N N . LEU A 1 386 ? 45.776 -29.779 2.322 1.00 27.06 386 LEU A N 1
ATOM 3108 C CA . LEU A 1 386 ? 45.451 -30.738 3.389 1.00 27.06 386 LEU A CA 1
ATOM 3109 C C . LEU A 1 386 ? 44.080 -31.346 3.011 1.00 27.06 386 LEU A C 1
ATOM 3111 O O . LEU A 1 386 ? 43.068 -30.665 3.091 1.00 27.06 386 LEU A O 1
ATOM 3115 N N . ALA A 1 387 ? 44.034 -32.408 2.206 1.00 30.38 387 ALA A N 1
ATOM 3116 C CA . ALA A 1 387 ? 44.044 -33.826 2.584 1.00 30.38 387 ALA A CA 1
ATOM 3117 C C . ALA A 1 387 ? 42.802 -34.286 3.377 1.00 30.38 387 ALA A C 1
ATOM 3119 O O . ALA A 1 387 ? 42.737 -34.117 4.588 1.00 30.38 387 ALA A O 1
ATOM 3120 N N . ILE A 1 388 ? 41.890 -34.985 2.691 1.00 26.64 388 ILE A N 1
ATOM 3121 C CA . ILE A 1 388 ? 41.194 -36.165 3.224 1.00 26.64 388 ILE A CA 1
ATOM 3122 C C . ILE A 1 388 ? 41.294 -37.225 2.126 1.00 26.64 388 ILE A C 1
ATOM 3124 O O . ILE A 1 388 ? 40.805 -37.026 1.016 1.00 26.64 388 ILE A O 1
ATOM 3128 N N . GLY A 1 389 ? 42.036 -38.293 2.410 1.00 25.03 389 GLY A N 1
ATOM 3129 C CA . GLY A 1 389 ? 42.302 -39.382 1.478 1.00 25.03 389 GLY A CA 1
ATOM 3130 C C . GLY A 1 389 ? 41.432 -40.606 1.727 1.00 25.03 389 GLY A C 1
ATOM 3131 O O . GLY A 1 389 ? 40.878 -40.753 2.809 1.00 25.03 389 GLY A O 1
ATOM 3132 N N . LEU A 1 390 ? 41.419 -41.503 0.740 1.00 28.66 390 LEU A N 1
ATOM 3133 C CA . LEU A 1 390 ? 41.402 -42.959 0.898 1.00 28.66 390 LEU A CA 1
ATOM 3134 C C . LEU A 1 390 ? 42.262 -43.567 -0.237 1.00 28.66 390 LEU A C 1
ATOM 3136 O O . LEU A 1 390 ? 42.343 -43.008 -1.327 1.00 28.66 390 LEU A O 1
ATOM 3140 N N . HIS A 1 391 ? 42.985 -44.633 0.114 1.00 30.84 391 HIS A N 1
ATOM 3141 C CA . HIS A 1 391 ? 44.205 -45.218 -0.485 1.00 30.84 391 HIS A CA 1
ATOM 3142 C C . HIS A 1 391 ? 43.918 -46.080 -1.771 1.00 30.84 391 HIS A C 1
ATOM 3144 O O . HIS A 1 391 ? 42.784 -46.056 -2.243 1.00 30.84 391 HIS A O 1
ATOM 3150 N N . PRO A 1 392 ? 44.891 -46.800 -2.385 1.00 38.84 392 PRO A N 1
ATOM 3151 C CA . PRO A 1 392 ? 45.196 -46.833 -3.815 1.00 38.84 392 PRO A CA 1
ATOM 3152 C C . PRO A 1 392 ? 45.056 -48.277 -4.368 1.00 38.84 392 PRO A C 1
ATOM 3154 O O . PRO A 1 392 ? 44.680 -49.183 -3.628 1.00 38.84 392 PRO A O 1
ATOM 3157 N N . ASP A 1 393 ? 45.344 -48.511 -5.652 1.00 25.23 393 ASP A N 1
ATOM 3158 C CA . ASP A 1 393 ? 46.387 -49.472 -6.066 1.00 25.23 393 ASP A CA 1
ATOM 3159 C C . ASP A 1 393 ? 46.407 -49.762 -7.581 1.00 25.23 393 ASP A C 1
ATOM 3161 O O . ASP A 1 393 ? 45.392 -50.092 -8.185 1.00 25.23 393 ASP A O 1
ATOM 3165 N N . ASN A 1 394 ? 47.643 -49.714 -8.101 1.00 27.78 394 ASN A N 1
ATOM 3166 C CA . ASN A 1 394 ? 48.255 -50.386 -9.265 1.00 27.78 394 ASN A CA 1
ATOM 3167 C C . ASN A 1 394 ? 47.796 -50.025 -10.698 1.00 27.78 394 ASN A C 1
ATOM 3169 O O . ASN A 1 394 ? 46.648 -50.204 -11.077 1.00 27.78 394 ASN A O 1
ATOM 3173 N N . LEU A 1 395 ? 48.644 -49.335 -11.481 1.00 30.28 395 LEU A N 1
ATOM 3174 C CA . LEU A 1 395 ? 49.767 -49.817 -12.333 1.00 30.28 395 LEU A CA 1
ATOM 3175 C C . LEU A 1 395 ? 49.298 -50.543 -13.614 1.00 30.28 395 LEU A C 1
ATOM 3177 O O . LEU A 1 395 ? 48.932 -51.708 -13.557 1.00 30.28 395 LEU A O 1
ATOM 3181 N N . ASP A 1 396 ? 49.315 -49.856 -14.767 1.00 28.05 396 ASP A N 1
ATOM 3182 C CA . ASP A 1 396 ? 50.265 -50.108 -15.872 1.00 28.05 396 ASP A CA 1
ATOM 3183 C C . ASP A 1 396 ? 49.924 -49.318 -17.165 1.00 28.05 396 ASP A C 1
ATOM 3185 O O . ASP A 1 396 ? 48.774 -49.116 -17.541 1.00 28.05 396 ASP A O 1
ATOM 3189 N N . LYS A 1 397 ? 50.988 -48.817 -17.810 1.00 26.89 397 LYS A N 1
ATOM 3190 C CA . LYS A 1 397 ? 51.105 -48.041 -19.077 1.00 26.89 397 LYS A CA 1
ATOM 3191 C C . LYS A 1 397 ? 50.720 -48.871 -20.341 1.00 26.89 397 LYS A C 1
ATOM 3193 O O . LYS A 1 397 ? 50.523 -50.069 -20.172 1.00 26.89 397 LYS A O 1
ATOM 3198 N N . PRO A 1 398 ? 50.778 -48.363 -21.613 1.00 36.66 398 PRO A N 1
ATOM 3199 C CA . PRO A 1 398 ? 51.165 -47.021 -22.110 1.00 36.66 398 PRO A CA 1
ATOM 3200 C C . PRO A 1 398 ? 50.303 -46.397 -23.256 1.00 36.66 398 PRO A C 1
ATOM 3202 O O . PRO A 1 398 ? 49.639 -47.072 -24.028 1.00 36.66 398 PRO A O 1
ATOM 3205 N N . ALA A 1 399 ? 50.476 -45.076 -23.406 1.00 26.12 399 ALA A N 1
ATOM 3206 C CA . ALA A 1 399 ? 50.633 -44.274 -24.635 1.00 26.12 399 ALA A CA 1
ATOM 3207 C C . ALA A 1 399 ? 49.734 -44.502 -25.874 1.00 26.12 399 ALA A C 1
ATOM 3209 O O . ALA A 1 399 ? 49.975 -45.397 -26.681 1.00 26.12 399 ALA A O 1
ATOM 3210 N N . ILE A 1 400 ? 48.894 -43.500 -26.162 1.00 28.03 400 ILE A N 1
ATOM 3211 C CA . ILE A 1 400 ? 48.671 -43.015 -27.532 1.00 28.03 400 ILE A CA 1
ATOM 3212 C C . ILE A 1 400 ? 48.973 -41.514 -27.536 1.00 28.03 400 ILE A C 1
ATOM 3214 O O . ILE A 1 400 ? 48.538 -40.773 -26.659 1.00 28.03 400 ILE A O 1
ATOM 3218 N N . LYS A 1 401 ? 49.818 -41.124 -28.487 1.00 26.78 401 LYS A N 1
ATOM 3219 C CA . LYS A 1 401 ? 50.338 -39.780 -28.723 1.00 26.78 401 LYS A CA 1
ATOM 3220 C C . LYS A 1 401 ? 49.176 -38.850 -29.088 1.00 26.78 401 LYS A C 1
ATOM 3222 O O . LYS A 1 401 ? 48.487 -39.134 -30.062 1.00 26.78 401 LYS A O 1
ATOM 3227 N N . SER A 1 402 ? 48.973 -37.768 -28.341 1.00 30.45 402 SER A N 1
ATOM 3228 C CA . SER A 1 402 ? 48.219 -36.618 -28.839 1.00 30.45 402 SER A CA 1
ATOM 3229 C C . SER A 1 402 ? 49.190 -35.731 -29.605 1.00 30.45 402 SER A C 1
ATOM 3231 O O . SER A 1 402 ? 50.216 -35.316 -29.062 1.00 30.45 402 SER A O 1
ATOM 3233 N N . GLU A 1 403 ? 48.883 -35.527 -30.877 1.00 31.12 403 GLU A N 1
ATOM 3234 C CA . GLU A 1 403 ? 49.532 -34.561 -31.749 1.00 31.12 403 GLU A CA 1
ATOM 3235 C C . GLU A 1 403 ? 49.505 -33.166 -31.116 1.00 31.12 403 GLU A C 1
ATOM 3237 O O . GLU A 1 403 ? 48.477 -32.694 -30.638 1.00 31.12 403 GLU A O 1
ATOM 3242 N N . ASP A 1 404 ? 50.702 -32.592 -31.053 1.00 31.91 404 ASP A N 1
ATOM 3243 C CA . ASP A 1 404 ? 51.040 -31.198 -31.327 1.00 31.91 404 ASP A CA 1
ATOM 3244 C C . ASP A 1 404 ? 49.830 -30.278 -31.597 1.00 31.91 404 ASP A C 1
ATOM 3246 O O . ASP A 1 404 ? 49.301 -30.221 -32.706 1.00 31.91 404 ASP A O 1
ATOM 3250 N N . CYS A 1 405 ? 49.392 -29.546 -30.571 1.00 26.91 405 CYS A N 1
ATOM 3251 C CA . CYS A 1 405 ? 48.627 -28.320 -30.763 1.00 26.91 405 CYS A CA 1
ATOM 3252 C C . CYS A 1 405 ? 49.639 -27.191 -30.596 1.00 26.91 405 CYS A C 1
ATOM 3254 O O . CYS A 1 405 ? 50.056 -26.901 -29.474 1.00 26.91 405 CYS A O 1
ATOM 3256 N N . GLY A 1 406 ? 50.105 -26.671 -31.731 1.00 31.11 406 GLY A N 1
ATOM 3257 C CA . GLY A 1 406 ? 51.099 -25.612 -31.791 1.00 31.11 406 GLY A CA 1
ATOM 3258 C C . GLY A 1 406 ? 50.664 -24.367 -31.025 1.00 31.11 406 GLY A C 1
ATOM 3259 O O . GLY A 1 406 ? 49.473 -24.067 -30.916 1.00 31.11 406 GLY A O 1
ATOM 3260 N N . ASP A 1 407 ? 51.667 -23.660 -30.509 1.00 37.41 407 ASP A N 1
ATOM 3261 C CA . ASP A 1 407 ? 51.562 -22.317 -29.951 1.00 37.41 407 ASP A CA 1
ATOM 3262 C C . ASP A 1 407 ? 50.709 -21.421 -30.862 1.00 37.41 407 ASP A C 1
ATOM 3264 O O . ASP A 1 407 ? 51.102 -21.097 -31.987 1.00 37.41 407 ASP A O 1
ATOM 3268 N N . ILE A 1 408 ? 49.537 -21.010 -30.372 1.00 35.47 408 ILE A N 1
ATOM 3269 C CA . ILE A 1 408 ? 48.770 -19.920 -30.974 1.00 35.47 408 ILE A CA 1
ATOM 3270 C C . ILE A 1 408 ? 49.498 -18.636 -30.580 1.00 35.47 408 ILE A C 1
ATOM 3272 O O . ILE A 1 408 ? 49.460 -18.204 -29.428 1.00 35.47 408 ILE A O 1
ATOM 3276 N N . LEU A 1 409 ? 50.222 -18.074 -31.546 1.00 40.56 409 LEU A N 1
ATOM 3277 C CA . LEU A 1 409 ? 50.869 -16.773 -31.444 1.00 40.56 409 LEU A CA 1
ATOM 3278 C C . LEU A 1 409 ? 49.830 -15.690 -31.114 1.00 40.56 409 LEU A C 1
ATOM 3280 O O . LEU A 1 409 ? 48.677 -15.765 -31.533 1.00 40.56 409 LEU A O 1
ATOM 3284 N N . ALA A 1 410 ? 50.263 -14.658 -30.390 1.00 45.47 410 ALA A N 1
ATOM 3285 C CA . ALA A 1 410 ? 49.469 -13.536 -29.880 1.00 45.47 410 ALA A CA 1
ATOM 3286 C C . ALA A 1 410 ? 48.817 -12.616 -30.950 1.00 45.47 410 ALA A C 1
ATOM 3288 O O . ALA A 1 410 ? 48.475 -11.475 -30.644 1.00 45.47 410 ALA A O 1
ATOM 3289 N N . GLU A 1 411 ? 48.633 -13.086 -32.186 1.00 42.09 411 GLU A N 1
ATOM 3290 C CA . GLU A 1 411 ? 48.064 -12.336 -33.317 1.00 42.09 411 GLU A CA 1
ATOM 3291 C C . GLU A 1 411 ? 46.594 -12.691 -33.630 1.00 42.09 411 GLU A C 1
ATOM 3293 O O . GLU A 1 411 ? 45.964 -11.984 -34.409 1.00 42.09 411 GLU A O 1
ATOM 3298 N N . ASP A 1 412 ? 46.000 -13.694 -32.969 1.00 45.34 412 ASP A N 1
ATOM 3299 C CA . ASP A 1 412 ? 44.624 -14.165 -33.243 1.00 45.34 412 ASP A CA 1
ATOM 3300 C C . ASP A 1 412 ? 43.552 -13.644 -32.253 1.00 45.34 412 ASP A C 1
ATOM 3302 O O . ASP A 1 412 ? 42.512 -14.274 -32.034 1.00 45.34 412 ASP A O 1
ATOM 3306 N N . PHE A 1 413 ? 43.754 -12.476 -31.634 1.00 56.75 413 PHE A N 1
ATOM 3307 C CA . PHE A 1 413 ? 42.692 -11.851 -30.835 1.00 56.75 413 PHE A CA 1
ATOM 3308 C C . PHE A 1 413 ? 41.689 -11.129 -31.738 1.00 56.75 413 PHE A C 1
ATOM 3310 O O . PHE A 1 413 ? 41.935 -10.025 -32.222 1.00 56.75 413 PHE A O 1
ATOM 3317 N N . VAL A 1 414 ? 40.523 -11.747 -31.930 1.00 65.19 414 VAL A N 1
ATOM 3318 C CA . VAL A 1 414 ? 39.369 -11.102 -32.567 1.00 65.19 414 VAL A CA 1
ATOM 3319 C C . VAL A 1 414 ? 38.903 -9.944 -31.680 1.00 65.19 414 VAL A C 1
ATOM 3321 O O . VAL A 1 414 ? 38.546 -10.152 -30.519 1.00 65.19 414 VAL A O 1
ATOM 3324 N N . ASP A 1 415 ? 38.910 -8.721 -32.214 1.00 71.00 415 ASP A N 1
ATOM 3325 C CA . ASP A 1 415 ? 38.314 -7.565 -31.542 1.00 71.00 415 ASP A CA 1
ATOM 3326 C C . ASP A 1 415 ? 36.805 -7.793 -31.383 1.00 71.00 415 ASP A C 1
ATOM 3328 O O . ASP A 1 415 ? 36.106 -8.031 -32.365 1.00 71.00 415 ASP A O 1
ATOM 3332 N N . MET A 1 416 ? 36.325 -7.744 -30.139 1.00 79.25 416 MET A N 1
ATOM 3333 C CA . MET A 1 416 ? 34.923 -7.958 -29.759 1.00 79.25 416 MET A CA 1
ATOM 3334 C C . MET A 1 416 ? 34.320 -6.729 -29.062 1.00 79.25 416 MET A C 1
ATOM 3336 O O . MET A 1 416 ? 33.284 -6.832 -28.404 1.00 79.25 416 MET A O 1
ATOM 3340 N N . ARG A 1 417 ? 34.976 -5.563 -29.121 1.00 78.94 417 ARG A N 1
ATOM 3341 C CA . ARG A 1 417 ? 34.570 -4.378 -28.350 1.00 78.94 417 ARG A CA 1
ATOM 3342 C C . ARG A 1 417 ? 33.209 -3.810 -28.777 1.00 78.94 417 ARG A C 1
ATOM 3344 O O . ARG A 1 417 ? 32.400 -3.523 -27.902 1.00 78.94 417 ARG A O 1
ATOM 3351 N N . PHE A 1 418 ? 32.924 -3.708 -30.076 1.00 79.00 418 PHE A N 1
ATOM 3352 C CA . PHE A 1 418 ? 31.609 -3.307 -30.603 1.00 79.00 418 PHE A CA 1
ATOM 3353 C C . PHE A 1 418 ? 30.541 -4.359 -30.341 1.00 79.00 418 PHE A C 1
ATOM 3355 O O . PHE A 1 418 ? 29.431 -4.024 -29.937 1.00 79.00 418 PHE A O 1
ATOM 3362 N N . TYR A 1 419 ? 30.890 -5.634 -30.519 1.00 84.56 419 TYR A N 1
ATOM 3363 C CA . TYR A 1 419 ? 29.990 -6.736 -30.191 1.00 84.56 419 TYR A CA 1
ATOM 3364 C C . TYR A 1 419 ? 29.539 -6.659 -28.725 1.00 84.56 419 TYR A C 1
ATOM 3366 O O . TYR A 1 419 ? 28.348 -6.747 -28.424 1.00 84.56 419 TYR A O 1
ATOM 3374 N N . ASN A 1 420 ? 30.492 -6.441 -27.816 1.00 81.50 420 ASN A N 1
ATOM 3375 C CA . ASN A 1 420 ? 30.208 -6.289 -26.397 1.00 81.50 420 ASN A CA 1
ATOM 3376 C C . ASN A 1 420 ? 29.407 -5.013 -26.121 1.00 81.50 420 ASN A C 1
ATOM 3378 O O . ASN A 1 420 ? 28.447 -5.093 -25.373 1.00 81.50 420 ASN A O 1
ATOM 3382 N N . GLU A 1 421 ? 29.723 -3.870 -26.737 1.00 82.19 421 GLU A N 1
ATOM 3383 C CA . GLU A 1 421 ? 28.967 -2.621 -26.541 1.00 82.19 421 GLU A CA 1
ATOM 3384 C C . GLU A 1 421 ? 27.493 -2.743 -26.970 1.00 82.19 421 GLU A C 1
ATOM 3386 O O . GLU A 1 421 ? 26.611 -2.252 -26.270 1.00 82.19 421 GLU A O 1
ATOM 3391 N N . ILE A 1 422 ? 27.210 -3.445 -28.073 1.00 81.75 422 ILE A N 1
ATOM 3392 C CA . ILE A 1 422 ? 25.841 -3.630 -28.587 1.00 81.75 422 ILE A CA 1
ATOM 3393 C C . ILE A 1 422 ? 25.016 -4.562 -27.687 1.00 81.75 422 ILE A C 1
ATOM 3395 O O . ILE A 1 422 ? 23.809 -4.369 -27.536 1.00 81.75 422 ILE A O 1
ATOM 3399 N N . LEU A 1 423 ? 25.645 -5.582 -27.097 1.00 82.38 423 LEU A N 1
ATOM 3400 C CA . LEU A 1 423 ? 24.942 -6.595 -26.302 1.00 82.38 423 LEU A CA 1
ATOM 3401 C C . LEU A 1 423 ? 24.989 -6.341 -24.789 1.00 82.38 423 LEU A C 1
ATOM 3403 O O . LEU A 1 423 ? 24.186 -6.902 -24.040 1.00 82.38 423 LEU A O 1
ATOM 3407 N N . GLN A 1 424 ? 25.913 -5.510 -24.308 1.00 80.81 424 GLN A N 1
ATOM 3408 C CA . GLN A 1 424 ? 26.071 -5.227 -22.887 1.00 80.81 424 GLN A CA 1
ATOM 3409 C C . GLN A 1 424 ? 24.862 -4.452 -22.350 1.00 80.81 424 GLN A C 1
ATOM 3411 O O . GLN A 1 424 ? 24.506 -3.385 -22.836 1.00 80.81 424 GLN A O 1
ATOM 3416 N N . GLY A 1 425 ? 24.238 -4.994 -21.301 1.00 65.88 425 GLY A N 1
ATOM 3417 C CA . GLY A 1 425 ? 23.069 -4.391 -20.652 1.00 65.88 425 GLY A CA 1
ATOM 3418 C C . GLY A 1 425 ? 21.721 -4.890 -21.173 1.00 65.88 425 GLY A C 1
ATOM 3419 O O . GLY A 1 425 ? 20.692 -4.534 -20.599 1.00 65.88 425 GLY A O 1
ATOM 3420 N N . LEU A 1 426 ? 21.703 -5.752 -22.196 1.00 75.19 426 LEU A N 1
ATOM 3421 C CA . LEU A 1 426 ? 20.478 -6.416 -22.631 1.00 75.19 426 LEU A CA 1
ATOM 3422 C C . LEU A 1 426 ? 20.213 -7.689 -21.808 1.00 75.19 426 LEU A C 1
ATOM 3424 O O . LEU A 1 426 ? 21.132 -8.484 -21.590 1.00 75.19 426 LEU A O 1
ATOM 3428 N N . PRO A 1 427 ? 18.964 -7.921 -21.359 1.00 74.44 427 PRO A N 1
ATOM 3429 C CA . PRO A 1 427 ? 18.564 -9.203 -20.792 1.00 74.44 427 PRO A CA 1
ATOM 3430 C C . PRO A 1 427 ? 18.765 -10.327 -21.813 1.00 74.44 427 PRO A C 1
ATOM 3432 O O . PRO A 1 427 ? 18.557 -10.134 -23.018 1.00 74.44 427 PRO A O 1
ATOM 3435 N N . ILE A 1 428 ? 19.131 -11.522 -21.344 1.00 72.88 428 ILE A N 1
ATOM 3436 C CA . ILE A 1 428 ? 19.381 -12.665 -22.235 1.00 72.88 428 ILE A CA 1
ATOM 3437 C C . ILE A 1 428 ? 18.102 -13.091 -22.972 1.00 72.88 428 ILE A C 1
ATOM 3439 O O . ILE A 1 428 ? 18.159 -13.601 -24.085 1.00 72.88 428 ILE A O 1
ATOM 3443 N N . GLU A 1 429 ? 16.941 -12.800 -22.384 1.00 75.19 429 GLU A N 1
ATOM 3444 C CA . GLU A 1 429 ? 15.606 -13.018 -22.938 1.00 75.19 429 GLU A CA 1
ATOM 3445 C C . GLU A 1 429 ? 15.305 -12.109 -24.141 1.00 75.19 429 GLU A C 1
ATOM 3447 O O . GLU A 1 429 ? 14.508 -12.476 -25.002 1.00 75.19 429 GLU A O 1
ATOM 3452 N N . SER A 1 430 ? 15.953 -10.943 -24.214 1.00 71.69 430 SER A N 1
ATOM 3453 C CA . SER A 1 430 ? 15.822 -9.974 -25.312 1.00 71.69 430 SER A CA 1
ATOM 3454 C C . SER A 1 430 ? 16.922 -10.121 -26.367 1.00 71.69 430 SER A C 1
ATOM 3456 O O . SER A 1 430 ? 16.926 -9.403 -27.367 1.00 71.69 430 SER A O 1
ATOM 3458 N N . THR A 1 431 ? 17.867 -11.041 -26.156 1.00 84.19 431 THR A N 1
ATOM 3459 C CA . THR A 1 431 ? 18.998 -11.267 -27.058 1.00 84.19 431 THR A CA 1
ATOM 3460 C C . THR A 1 431 ? 18.603 -12.295 -28.119 1.00 84.19 431 THR A C 1
ATOM 3462 O O . THR A 1 431 ? 18.685 -13.503 -27.898 1.00 84.19 431 THR A O 1
ATOM 3465 N N . SER A 1 432 ? 18.133 -11.823 -29.277 1.00 86.56 432 SER A N 1
ATOM 3466 C CA . SER A 1 432 ? 17.770 -12.699 -30.397 1.00 86.56 432 SER A CA 1
ATOM 3467 C C . SER A 1 432 ? 18.989 -13.101 -31.231 1.00 86.56 432 SER A C 1
ATOM 3469 O O . SER A 1 432 ? 20.031 -12.443 -31.227 1.00 86.56 432 SER A O 1
ATOM 3471 N N . VAL A 1 433 ? 18.844 -14.180 -32.002 1.00 84.25 433 VAL A N 1
ATOM 3472 C CA . VAL A 1 433 ? 19.876 -14.620 -32.950 1.00 84.25 433 VAL A CA 1
ATOM 3473 C C . VAL A 1 433 ? 20.140 -13.544 -34.008 1.00 84.25 433 VAL A C 1
ATOM 3475 O O . VAL A 1 433 ? 21.298 -13.322 -34.356 1.00 84.25 433 VAL A O 1
ATOM 3478 N N . GLU A 1 434 ? 19.108 -12.827 -34.478 1.00 85.88 434 GLU A N 1
ATOM 3479 C CA . GLU A 1 434 ? 19.307 -11.729 -35.435 1.00 85.88 434 GLU A CA 1
ATOM 3480 C C . GLU A 1 434 ? 20.133 -10.589 -34.835 1.00 85.88 434 GLU A C 1
ATOM 3482 O O . GLU A 1 434 ? 20.988 -10.032 -35.520 1.00 85.88 434 GLU A O 1
ATOM 3487 N N . LEU A 1 435 ? 19.921 -10.273 -33.556 1.00 84.94 435 LEU A N 1
ATOM 3488 C CA . LEU A 1 435 ? 20.665 -9.226 -32.863 1.00 84.94 435 LEU A CA 1
ATOM 3489 C C . LEU A 1 435 ? 22.136 -9.604 -32.654 1.00 84.94 435 LEU A C 1
ATOM 3491 O O . LEU A 1 435 ? 23.015 -8.773 -32.862 1.00 84.94 435 LEU A O 1
ATOM 3495 N N . ILE A 1 436 ? 22.415 -10.861 -32.299 1.00 85.25 436 ILE A N 1
ATOM 3496 C CA . ILE A 1 436 ? 23.790 -11.369 -32.185 1.00 85.25 436 ILE A CA 1
ATOM 3497 C C . ILE A 1 436 ? 24.501 -11.261 -33.541 1.00 85.25 436 ILE A C 1
ATOM 3499 O O . ILE A 1 436 ? 25.625 -10.771 -33.613 1.00 85.25 436 ILE A O 1
ATOM 3503 N N . LEU A 1 437 ? 23.841 -11.674 -34.628 1.00 85.62 437 LEU A N 1
ATOM 3504 C CA . LEU A 1 437 ? 24.373 -11.550 -35.989 1.00 85.62 437 LEU A CA 1
ATOM 3505 C C . LEU A 1 437 ? 24.602 -10.089 -36.389 1.00 85.62 437 LEU A C 1
ATOM 3507 O O . LEU A 1 437 ? 25.630 -9.782 -36.988 1.00 85.62 437 LEU A O 1
ATOM 3511 N N . HIS A 1 438 ? 23.688 -9.189 -36.030 1.00 86.25 438 HIS A N 1
ATOM 3512 C CA . HIS A 1 438 ? 23.855 -7.755 -36.249 1.00 86.25 438 HIS A CA 1
ATOM 3513 C C . HIS A 1 438 ? 25.072 -7.204 -35.491 1.00 86.25 438 HIS A C 1
ATOM 3515 O O . HIS A 1 438 ? 25.901 -6.534 -36.096 1.00 86.25 438 HIS A O 1
ATOM 3521 N N . ALA A 1 439 ? 25.245 -7.561 -34.215 1.00 84.44 439 ALA A N 1
ATOM 3522 C CA . ALA A 1 439 ? 26.389 -7.139 -33.408 1.00 84.44 439 ALA A CA 1
ATOM 3523 C C . ALA A 1 439 ? 27.731 -7.644 -33.969 1.00 84.44 439 ALA A C 1
ATOM 3525 O O . ALA A 1 439 ? 28.727 -6.922 -33.961 1.00 84.44 439 ALA A O 1
ATOM 3526 N N . VAL A 1 440 ? 27.757 -8.873 -34.497 1.00 85.69 440 VAL A N 1
ATOM 3527 C CA . VAL A 1 440 ? 28.935 -9.427 -35.184 1.00 85.69 440 VAL A CA 1
ATOM 3528 C C . VAL A 1 440 ? 29.227 -8.671 -36.483 1.00 85.69 440 VAL A C 1
ATOM 3530 O O . VAL A 1 440 ? 30.383 -8.360 -36.755 1.00 85.69 440 VAL A O 1
ATOM 3533 N N . LEU A 1 441 ? 28.204 -8.350 -37.281 1.00 86.00 441 LEU A N 1
ATOM 3534 C CA . LEU A 1 441 ? 28.380 -7.591 -38.523 1.00 86.00 441 LEU A CA 1
ATOM 3535 C C . LEU A 1 441 ? 28.901 -6.174 -38.258 1.00 86.00 441 LEU A C 1
ATOM 3537 O O . LEU A 1 441 ? 29.842 -5.749 -38.922 1.00 86.00 441 LEU A O 1
ATOM 3541 N N . GLU A 1 442 ? 28.350 -5.476 -37.266 1.00 83.19 442 GLU A N 1
ATOM 3542 C CA . GLU A 1 442 ? 28.816 -4.142 -36.869 1.00 83.19 442 GLU A CA 1
ATOM 3543 C C . GLU A 1 442 ? 30.269 -4.166 -36.373 1.00 83.19 442 GLU A C 1
ATOM 3545 O O . GLU A 1 442 ? 31.049 -3.292 -36.739 1.00 83.19 442 GLU A O 1
ATOM 3550 N N . GLN A 1 443 ? 30.688 -5.199 -35.630 1.00 82.94 443 GLN A N 1
ATOM 3551 C CA . GLN A 1 443 ? 32.096 -5.374 -35.248 1.00 82.94 443 GLN A CA 1
ATOM 3552 C C . GLN A 1 443 ? 33.015 -5.523 -36.469 1.00 82.94 443 GLN A C 1
ATOM 3554 O O . GLN A 1 443 ? 34.100 -4.942 -36.499 1.00 82.94 443 GLN A O 1
ATOM 3559 N N . VAL A 1 444 ? 32.601 -6.297 -37.477 1.00 83.06 444 VAL A N 1
ATOM 3560 C CA . VAL A 1 444 ? 33.389 -6.493 -38.705 1.00 83.06 444 VAL A CA 1
ATOM 3561 C C . VAL A 1 444 ? 33.492 -5.188 -39.497 1.00 83.06 444 VAL A C 1
ATOM 3563 O O . VAL A 1 444 ? 34.588 -4.825 -39.920 1.00 83.06 444 VAL A O 1
ATOM 3566 N N . ILE A 1 445 ? 32.384 -4.454 -39.637 1.00 83.62 445 ILE A N 1
ATOM 3567 C CA . ILE A 1 445 ? 32.346 -3.146 -40.308 1.00 83.62 445 ILE A CA 1
ATOM 3568 C C . ILE A 1 445 ? 33.213 -2.128 -39.558 1.00 83.62 445 ILE A C 1
ATOM 3570 O O . ILE A 1 445 ? 33.948 -1.362 -40.182 1.00 83.62 445 ILE A O 1
ATOM 3574 N N . ALA A 1 446 ? 33.153 -2.109 -38.228 1.00 80.88 446 ALA A N 1
ATOM 3575 C CA . ALA A 1 446 ? 33.960 -1.214 -37.411 1.00 80.88 446 ALA A CA 1
ATOM 3576 C C . ALA A 1 446 ? 35.459 -1.520 -37.524 1.00 80.88 446 ALA A C 1
ATOM 3578 O O . ALA A 1 446 ? 36.252 -0.592 -37.666 1.00 80.88 446 ALA A O 1
ATOM 3579 N N . ASN A 1 447 ? 35.838 -2.803 -37.538 1.00 79.44 447 ASN A N 1
ATOM 3580 C CA . ASN A 1 447 ? 37.223 -3.223 -37.751 1.00 79.44 447 ASN A CA 1
ATOM 3581 C C . ASN A 1 447 ? 37.730 -2.827 -39.146 1.00 79.44 447 ASN A C 1
ATOM 3583 O O . ASN A 1 447 ? 38.858 -2.363 -39.267 1.00 79.44 447 ASN A O 1
ATOM 3587 N N . GLU A 1 448 ? 36.906 -2.983 -40.189 1.00 80.88 448 GLU A N 1
ATOM 3588 C CA . GLU A 1 448 ? 37.265 -2.611 -41.566 1.00 80.88 448 GLU A CA 1
ATOM 3589 C C . GLU A 1 448 ? 37.461 -1.095 -41.728 1.00 80.88 448 GLU A C 1
ATOM 3591 O O . GLU A 1 448 ? 38.327 -0.656 -42.481 1.00 80.88 448 GLU A O 1
ATOM 3596 N N . ASN A 1 449 ? 36.684 -0.293 -40.997 1.00 80.38 449 ASN A N 1
ATOM 3597 C CA . ASN A 1 449 ? 36.728 1.167 -41.065 1.00 80.38 449 ASN A CA 1
ATOM 3598 C C . ASN A 1 449 ? 37.592 1.821 -39.965 1.00 80.38 449 ASN A C 1
ATOM 3600 O O . ASN A 1 449 ? 37.574 3.046 -39.846 1.00 80.38 449 ASN A O 1
ATOM 3604 N N . GLU A 1 450 ? 38.311 1.033 -39.153 1.00 74.62 450 GLU A N 1
ATOM 3605 C CA . GLU A 1 450 ? 39.091 1.489 -37.984 1.00 74.62 450 GLU A CA 1
ATOM 3606 C C . GLU A 1 450 ? 38.294 2.394 -37.019 1.00 74.62 450 GLU A C 1
ATOM 3608 O O . GLU A 1 450 ? 38.827 3.301 -36.373 1.00 74.62 450 GLU A O 1
ATOM 3613 N N . ILE A 1 451 ? 36.986 2.159 -36.915 1.00 75.62 451 ILE A N 1
ATOM 3614 C CA . ILE A 1 451 ? 36.108 2.924 -36.033 1.00 75.62 451 ILE A CA 1
ATOM 3615 C C . ILE A 1 451 ? 36.260 2.353 -34.626 1.00 75.62 451 ILE A C 1
ATOM 3617 O O . ILE A 1 451 ? 36.247 1.141 -34.432 1.00 75.62 451 ILE A O 1
ATOM 3621 N N . LEU A 1 452 ? 36.405 3.228 -33.631 1.00 70.62 452 LEU A N 1
ATOM 3622 C CA . LEU A 1 452 ? 36.415 2.835 -32.226 1.00 70.62 452 LEU A CA 1
ATOM 3623 C C . LEU A 1 452 ? 34.996 2.895 -31.635 1.00 70.62 452 LEU A C 1
ATOM 3625 O O . LEU A 1 452 ? 34.246 3.816 -31.967 1.00 70.62 452 LEU A O 1
ATOM 3629 N N . PRO A 1 453 ? 34.639 1.960 -30.735 1.00 72.69 453 PRO A N 1
ATOM 3630 C CA . PRO A 1 453 ? 33.365 1.994 -30.022 1.00 72.69 453 PRO A CA 1
ATOM 3631 C C . PRO A 1 453 ? 33.213 3.276 -29.203 1.00 72.69 453 PRO A C 1
ATOM 3633 O O . PRO A 1 453 ? 34.212 3.856 -28.759 1.00 72.69 453 PRO A O 1
ATOM 3636 N N . GLN A 1 454 ? 31.977 3.705 -28.943 1.00 69.31 454 GLN A N 1
ATOM 3637 C CA . GLN A 1 454 ? 31.723 4.945 -28.210 1.00 69.31 454 GLN A CA 1
ATOM 3638 C C . GLN A 1 454 ? 32.329 4.880 -26.804 1.00 69.31 454 GLN A C 1
ATOM 3640 O O . GLN A 1 454 ? 32.912 5.859 -26.334 1.00 69.31 454 GLN A O 1
ATOM 3645 N N . ALA A 1 455 ? 32.275 3.713 -26.155 1.00 67.88 455 ALA A N 1
ATOM 3646 C CA . ALA A 1 455 ? 32.907 3.502 -24.858 1.00 67.88 455 ALA A CA 1
ATOM 3647 C C . ALA A 1 455 ? 34.439 3.660 -24.914 1.00 67.88 455 ALA A C 1
ATOM 3649 O O . ALA A 1 455 ? 35.030 4.225 -23.994 1.00 67.88 455 ALA A O 1
ATOM 3650 N N . ALA A 1 456 ? 35.079 3.218 -26.001 1.00 68.62 456 ALA A N 1
ATOM 3651 C CA . ALA A 1 456 ? 36.521 3.360 -26.200 1.00 68.62 456 ALA A CA 1
ATOM 3652 C C . ALA A 1 456 ? 36.919 4.806 -26.542 1.00 68.62 456 ALA A C 1
ATOM 3654 O O . ALA A 1 456 ? 37.953 5.278 -26.078 1.00 68.62 456 ALA A O 1
ATOM 3655 N N . LEU A 1 457 ? 36.089 5.535 -27.294 1.00 71.19 457 LEU A N 1
ATOM 3656 C CA . LEU A 1 457 ? 36.287 6.962 -27.573 1.00 71.19 457 LEU A CA 1
ATOM 3657 C C . LEU A 1 457 ? 36.189 7.814 -26.301 1.00 71.19 457 LEU A C 1
ATOM 3659 O O . LEU A 1 457 ? 36.971 8.748 -26.120 1.00 71.19 457 LEU A O 1
ATOM 3663 N N . ILE A 1 458 ? 35.254 7.482 -25.407 1.00 69.44 458 ILE A N 1
ATOM 3664 C CA . ILE A 1 458 ? 35.129 8.122 -24.090 1.00 69.44 458 ILE A CA 1
ATOM 3665 C C . ILE A 1 458 ? 36.369 7.828 -23.237 1.00 69.44 458 ILE A C 1
ATOM 3667 O O . ILE A 1 458 ? 36.896 8.744 -22.607 1.00 69.44 458 ILE A O 1
ATOM 3671 N N . ASP A 1 459 ? 36.872 6.592 -23.262 1.00 70.25 459 ASP A N 1
ATOM 3672 C CA . ASP A 1 459 ? 38.068 6.206 -22.509 1.00 70.25 459 ASP A CA 1
ATOM 3673 C C . ASP A 1 459 ? 39.336 6.889 -23.041 1.00 70.25 459 ASP A C 1
ATOM 3675 O O . ASP A 1 459 ? 40.150 7.374 -22.258 1.00 70.25 459 ASP A O 1
ATOM 3679 N N . GLU A 1 460 ? 39.499 7.000 -24.359 1.00 71.69 460 GLU A N 1
ATOM 3680 C CA . GLU A 1 460 ? 40.615 7.732 -24.972 1.00 71.69 460 GLU A CA 1
ATOM 3681 C C . GLU A 1 460 ? 40.526 9.239 -24.700 1.00 71.69 460 GLU A C 1
ATOM 3683 O O . GLU A 1 460 ? 41.532 9.879 -24.392 1.00 71.69 460 GLU A O 1
ATOM 3688 N N . LYS A 1 461 ? 39.321 9.819 -24.729 1.00 72.19 461 LYS A N 1
ATOM 3689 C CA . LYS A 1 461 ? 39.107 11.217 -24.340 1.00 72.19 461 LYS A CA 1
ATOM 3690 C C . LYS A 1 461 ? 39.463 11.452 -22.869 1.00 72.19 461 LYS A C 1
ATOM 3692 O O . LYS A 1 461 ? 40.177 12.405 -22.573 1.00 72.19 461 LYS A O 1
ATOM 3697 N N . ALA A 1 462 ? 39.030 10.567 -21.970 1.00 67.44 462 ALA A N 1
ATOM 3698 C CA . ALA A 1 462 ? 39.362 10.638 -20.550 1.00 67.44 462 ALA A CA 1
ATOM 3699 C C . ALA A 1 462 ? 40.881 10.561 -20.321 1.00 67.44 462 ALA A C 1
ATOM 3701 O O . ALA A 1 462 ? 41.422 11.399 -19.603 1.00 67.44 462 ALA A O 1
ATOM 3702 N N . LYS A 1 463 ? 41.587 9.646 -21.004 1.00 73.88 463 LYS A N 1
ATOM 3703 C CA . LYS A 1 463 ? 43.059 9.564 -20.956 1.00 73.88 463 LYS A CA 1
ATOM 3704 C C . LYS A 1 463 ? 43.735 10.837 -21.468 1.00 73.88 463 LYS A C 1
ATOM 3706 O O . LYS A 1 463 ? 44.686 11.304 -20.845 1.00 73.88 463 LYS A O 1
ATOM 3711 N N . ASN A 1 464 ? 43.247 11.410 -22.571 1.00 76.50 464 ASN A N 1
ATOM 3712 C CA . ASN A 1 464 ? 43.780 12.653 -23.146 1.00 76.50 464 ASN A CA 1
ATOM 3713 C C . ASN A 1 464 ? 43.593 13.863 -22.218 1.00 76.50 464 ASN A C 1
ATOM 3715 O O . ASN A 1 464 ? 44.400 14.790 -22.242 1.00 76.50 464 ASN A O 1
ATOM 3719 N N . GLU A 1 465 ? 42.555 13.842 -21.385 1.00 77.06 465 GLU A N 1
ATOM 3720 C CA . GLU A 1 465 ? 42.287 14.847 -20.352 1.00 77.06 465 GLU A CA 1
ATOM 3721 C C . GLU A 1 465 ? 42.991 14.533 -19.011 1.00 77.06 465 GLU A C 1
ATOM 3723 O O . GLU A 1 465 ? 42.887 15.309 -18.063 1.00 77.06 465 GLU A O 1
ATOM 3728 N N . GLY A 1 466 ? 43.756 13.435 -18.932 1.00 76.00 466 GLY A N 1
ATOM 3729 C CA . GLY A 1 466 ? 44.520 13.032 -17.746 1.00 76.00 466 GLY A CA 1
ATOM 3730 C C . GLY A 1 466 ? 43.724 12.243 -16.700 1.00 76.00 466 GLY A C 1
ATOM 3731 O O . GLY A 1 466 ? 44.226 12.021 -15.598 1.00 76.00 466 GLY A O 1
ATOM 3732 N N . TYR A 1 467 ? 42.507 11.805 -17.024 1.00 75.44 467 TYR A N 1
ATOM 3733 C CA . TYR A 1 467 ? 41.659 10.998 -16.150 1.00 75.44 467 TYR A CA 1
ATOM 3734 C C . TYR A 1 467 ? 41.846 9.498 -16.401 1.00 75.44 467 TYR A C 1
ATOM 3736 O O . TYR A 1 467 ? 41.974 9.048 -17.539 1.00 75.44 467 TYR A O 1
ATOM 3744 N N . ASP A 1 468 ? 41.790 8.704 -15.331 1.00 77.25 468 ASP A N 1
ATOM 3745 C CA . ASP A 1 468 ? 41.707 7.247 -15.439 1.00 77.25 468 ASP A CA 1
ATOM 3746 C C . ASP A 1 468 ? 40.287 6.845 -15.896 1.00 77.25 468 ASP A C 1
ATOM 3748 O O . ASP A 1 468 ? 39.316 7.124 -15.183 1.00 77.25 468 ASP A O 1
ATOM 3752 N N . PRO A 1 469 ? 40.129 6.172 -17.050 1.00 71.44 469 PRO A N 1
ATOM 3753 C CA . PRO A 1 469 ? 38.814 5.817 -17.580 1.00 71.44 469 PRO A CA 1
ATOM 3754 C C . PRO A 1 469 ? 38.014 4.855 -16.699 1.00 71.44 469 PRO A C 1
ATOM 3756 O O . PRO A 1 469 ? 36.787 4.941 -16.644 1.00 71.44 469 PRO A O 1
ATOM 3759 N N . HIS A 1 470 ? 38.682 3.948 -15.979 1.00 68.62 470 HIS A N 1
ATOM 3760 C CA . HIS A 1 470 ? 38.015 3.041 -15.047 1.00 68.62 470 HIS A CA 1
ATOM 3761 C C . HIS A 1 470 ? 37.482 3.797 -13.835 1.00 68.62 470 HIS A C 1
ATOM 3763 O O . HIS A 1 470 ? 36.366 3.526 -13.389 1.00 68.62 470 HIS A O 1
ATOM 3769 N N . ILE A 1 471 ? 38.244 4.769 -13.328 1.00 74.31 471 ILE A N 1
ATOM 3770 C CA . ILE A 1 471 ? 37.795 5.626 -12.228 1.00 74.31 471 ILE A CA 1
ATOM 3771 C C . ILE A 1 471 ? 36.634 6.506 -12.695 1.00 74.31 471 ILE A C 1
ATOM 3773 O O . ILE A 1 471 ? 35.602 6.528 -12.033 1.00 74.31 471 ILE A O 1
ATOM 3777 N N . SER A 1 472 ? 36.744 7.154 -13.856 1.00 72.38 472 SER A N 1
ATOM 3778 C CA . SER A 1 472 ? 35.680 7.988 -14.429 1.00 72.38 472 SER A CA 1
ATOM 3779 C C . SER A 1 472 ? 34.390 7.206 -14.671 1.00 72.38 472 SER A C 1
ATOM 3781 O O . SER A 1 472 ? 33.311 7.677 -14.319 1.00 72.38 472 SER A O 1
ATOM 3783 N N . ARG A 1 473 ? 34.486 5.981 -15.201 1.00 68.44 473 ARG A N 1
ATOM 3784 C CA . ARG A 1 473 ? 33.336 5.090 -15.398 1.00 68.44 473 ARG A CA 1
ATOM 3785 C C . ARG A 1 473 ? 32.728 4.643 -14.072 1.00 68.44 473 ARG A C 1
ATOM 3787 O O . ARG A 1 473 ? 31.510 4.643 -13.939 1.00 68.44 473 ARG A O 1
ATOM 3794 N N . ASN A 1 474 ? 33.547 4.306 -13.077 1.00 73.50 474 ASN A N 1
ATOM 3795 C CA . ASN A 1 474 ? 33.047 3.971 -11.744 1.00 73.50 474 ASN A CA 1
ATOM 3796 C C . ASN A 1 474 ? 32.368 5.169 -11.076 1.00 73.50 474 ASN A C 1
ATOM 3798 O O . ASN A 1 474 ? 31.289 5.005 -10.523 1.00 73.50 474 ASN A O 1
ATOM 3802 N N . ILE A 1 475 ? 32.938 6.372 -11.176 1.00 74.19 475 ILE A N 1
ATOM 3803 C CA . ILE A 1 475 ? 32.319 7.598 -10.661 1.00 74.19 475 ILE A CA 1
ATOM 3804 C C . ILE A 1 475 ? 30.997 7.866 -11.381 1.00 74.19 475 ILE A C 1
ATOM 3806 O O . ILE A 1 475 ? 30.006 8.119 -10.711 1.00 74.19 475 ILE A O 1
ATOM 3810 N N . ALA A 1 476 ? 30.944 7.761 -12.711 1.00 70.06 476 ALA A N 1
ATOM 3811 C CA . ALA A 1 476 ? 29.705 7.928 -13.472 1.00 70.06 476 ALA A CA 1
ATOM 3812 C C . ALA A 1 476 ? 28.635 6.908 -13.046 1.00 70.06 476 ALA A C 1
ATOM 3814 O O . ALA A 1 476 ? 27.509 7.289 -12.738 1.00 70.06 476 ALA A O 1
ATOM 3815 N N . ASN A 1 477 ? 29.017 5.634 -12.916 1.00 69.12 477 ASN A N 1
ATOM 3816 C CA . ASN A 1 477 ? 28.133 4.571 -12.443 1.00 69.12 477 ASN A CA 1
ATOM 3817 C C . ASN A 1 477 ? 27.637 4.817 -11.010 1.00 69.12 477 ASN A C 1
ATOM 3819 O O . ASN A 1 477 ? 26.485 4.523 -10.708 1.00 69.12 477 ASN A O 1
ATOM 3823 N N . GLU A 1 478 ? 28.482 5.330 -10.112 1.00 72.38 478 GLU A N 1
ATOM 3824 C CA . GLU A 1 478 ? 28.068 5.698 -8.754 1.00 72.38 478 GLU A CA 1
ATOM 3825 C C . GLU A 1 478 ? 27.178 6.945 -8.747 1.00 72.38 478 GLU A C 1
ATOM 3827 O O . GLU A 1 478 ? 26.189 6.976 -8.025 1.00 72.38 478 GLU A O 1
ATOM 3832 N N . VAL A 1 479 ? 27.452 7.946 -9.587 1.00 71.56 479 VAL A N 1
ATOM 3833 C CA . VAL A 1 479 ? 26.626 9.157 -9.721 1.00 71.56 479 VAL A CA 1
ATOM 3834 C C . VAL A 1 479 ? 25.238 8.830 -10.269 1.00 71.56 479 VAL A C 1
ATOM 3836 O O . VAL A 1 479 ? 24.246 9.371 -9.779 1.00 71.56 479 VAL A O 1
ATOM 3839 N N . ASP A 1 480 ? 25.129 7.904 -11.221 1.00 67.38 480 ASP A N 1
ATOM 3840 C CA . ASP A 1 480 ? 23.829 7.440 -11.713 1.00 67.38 480 ASP A CA 1
ATOM 3841 C C . ASP A 1 480 ? 23.035 6.688 -10.633 1.00 67.38 480 ASP A C 1
ATOM 3843 O O . ASP A 1 480 ? 21.803 6.741 -10.614 1.00 67.38 480 ASP A O 1
ATOM 3847 N N . LYS A 1 481 ? 23.717 6.101 -9.641 1.00 66.62 481 LYS A N 1
ATOM 3848 C CA . LYS A 1 481 ? 23.085 5.566 -8.426 1.00 66.62 481 LYS A CA 1
ATOM 3849 C C . LYS A 1 481 ? 22.700 6.650 -7.414 1.00 66.62 481 LYS A C 1
ATOM 3851 O O . LYS A 1 481 ? 22.173 6.309 -6.364 1.00 66.62 481 LYS A O 1
ATOM 3856 N N . LEU A 1 482 ? 22.886 7.945 -7.648 1.00 67.25 482 LEU A N 1
ATOM 3857 C CA . LEU A 1 482 ? 22.518 8.969 -6.653 1.00 67.25 482 LEU A CA 1
ATOM 3858 C C . LEU A 1 482 ? 21.111 9.566 -6.839 1.00 67.25 482 LEU A C 1
ATOM 3860 O O . LEU A 1 482 ? 20.709 10.383 -6.017 1.00 67.25 482 LEU A O 1
ATOM 3864 N N . PHE A 1 483 ? 20.338 9.149 -7.859 1.00 62.44 483 PHE A N 1
ATOM 3865 C CA . PHE A 1 483 ? 18.993 9.691 -8.172 1.00 62.44 483 PHE A CA 1
ATOM 3866 C C . PHE A 1 483 ? 18.922 11.221 -8.014 1.00 62.44 483 PHE A C 1
ATOM 3868 O O . PHE A 1 483 ? 18.031 11.768 -7.357 1.00 62.44 483 PHE A O 1
ATOM 3875 N N . LEU A 1 484 ? 19.923 11.903 -8.567 1.00 71.06 484 LEU A N 1
ATOM 3876 C CA . LEU A 1 484 ? 19.994 13.357 -8.557 1.00 71.06 484 LEU A CA 1
ATOM 3877 C C . LEU A 1 484 ? 18.912 13.910 -9.488 1.00 71.06 484 LEU A C 1
ATOM 3879 O O . LEU A 1 484 ? 18.741 13.415 -10.608 1.00 71.06 484 LEU A O 1
ATOM 3883 N N . THR A 1 485 ? 18.206 14.945 -9.039 1.00 67.62 485 THR A N 1
ATOM 3884 C CA . THR A 1 485 ? 17.376 15.782 -9.918 1.00 67.62 485 THR A CA 1
ATOM 3885 C C . THR A 1 485 ? 18.247 16.418 -11.007 1.00 67.62 485 THR A C 1
ATOM 3887 O O . THR A 1 485 ? 19.467 16.491 -10.862 1.00 67.62 485 THR A O 1
ATOM 3890 N N . GLU A 1 486 ? 17.661 16.887 -12.113 1.00 66.25 486 GLU A N 1
ATOM 3891 C CA . GLU A 1 486 ? 18.443 17.561 -13.165 1.00 66.25 486 GLU A CA 1
ATOM 3892 C C . GLU A 1 486 ? 19.224 18.768 -12.625 1.00 66.25 486 GLU A C 1
ATOM 3894 O O . GLU A 1 486 ? 20.364 18.989 -13.026 1.00 66.25 486 GLU A O 1
ATOM 3899 N N . GLU A 1 487 ? 18.657 19.491 -11.660 1.00 69.12 487 GLU A N 1
ATOM 3900 C CA . GLU A 1 487 ? 19.297 20.633 -11.006 1.00 69.12 487 GLU A CA 1
ATOM 3901 C C . GLU A 1 487 ? 20.459 20.203 -10.096 1.00 69.12 487 GLU A C 1
ATOM 3903 O O . GLU A 1 487 ? 21.551 20.768 -10.168 1.00 69.12 487 GLU A O 1
ATOM 3908 N N . GLU A 1 488 ? 20.283 19.142 -9.302 1.00 73.31 488 GLU A N 1
ATOM 3909 C CA . GLU A 1 488 ? 21.362 18.558 -8.494 1.00 73.31 488 GLU A CA 1
ATOM 3910 C C . GLU A 1 488 ? 22.468 17.965 -9.378 1.00 73.31 488 GLU A C 1
ATOM 3912 O O . GLU A 1 488 ? 23.647 18.138 -9.078 1.00 73.31 488 GLU A O 1
ATOM 3917 N N . ARG A 1 489 ? 22.112 17.316 -10.495 1.00 69.44 489 ARG A N 1
ATOM 3918 C CA . ARG A 1 489 ? 23.060 16.771 -11.476 1.00 69.44 489 ARG A CA 1
ATOM 3919 C C . ARG A 1 489 ? 23.857 17.896 -12.137 1.00 69.44 489 ARG A C 1
ATOM 3921 O O . ARG A 1 489 ? 25.077 17.783 -12.230 1.00 69.44 489 ARG A O 1
ATOM 3928 N N . ALA A 1 490 ? 23.196 18.989 -12.524 1.00 67.62 490 ALA A N 1
ATOM 3929 C CA . ALA A 1 490 ? 23.832 20.178 -13.089 1.00 67.62 490 ALA A CA 1
ATOM 3930 C C . ALA A 1 490 ? 24.732 20.899 -12.070 1.00 67.62 490 ALA A C 1
ATOM 3932 O O . ALA A 1 490 ? 25.827 21.358 -12.403 1.00 67.62 490 ALA A O 1
ATOM 3933 N N . SER A 1 491 ? 24.316 20.968 -10.805 1.00 72.38 491 SER A N 1
ATOM 3934 C CA . SER A 1 491 ? 25.131 21.527 -9.724 1.00 72.38 491 SER A CA 1
ATOM 3935 C C . SER A 1 491 ? 26.357 20.655 -9.438 1.00 72.38 491 SER A C 1
ATOM 3937 O O . SER A 1 491 ? 27.466 21.170 -9.281 1.00 72.38 491 SER A O 1
ATOM 3939 N N . LEU A 1 492 ? 26.195 19.330 -9.424 1.00 69.12 492 LEU A N 1
ATOM 3940 C CA . LEU A 1 492 ? 27.277 18.379 -9.174 1.00 69.12 492 LEU A CA 1
ATOM 3941 C C . LEU A 1 492 ? 28.281 18.358 -10.333 1.00 69.12 492 LEU A C 1
ATOM 3943 O O . LEU A 1 492 ? 29.483 18.382 -10.085 1.00 69.12 492 LEU A O 1
ATOM 3947 N N . SER A 1 493 ? 27.817 18.436 -11.585 1.00 64.56 493 SER A N 1
ATOM 3948 C CA . SER A 1 493 ? 28.699 18.600 -12.747 1.00 64.56 493 SER A CA 1
ATOM 3949 C C . SER A 1 493 ? 29.452 19.930 -12.711 1.00 64.56 493 SER A C 1
ATOM 3951 O O . SER A 1 493 ? 30.647 19.962 -12.982 1.00 64.56 493 SER A O 1
ATOM 3953 N N . THR A 1 494 ? 28.791 21.021 -12.312 1.00 61.28 494 THR A N 1
ATOM 3954 C CA . THR A 1 494 ? 29.438 22.338 -12.174 1.00 61.28 494 THR A CA 1
ATOM 3955 C C . THR A 1 494 ? 30.474 22.331 -11.048 1.00 61.28 494 THR A C 1
ATOM 3957 O O . THR A 1 494 ? 31.554 22.896 -11.185 1.00 61.28 494 THR A O 1
ATOM 3960 N N . THR A 1 495 ? 30.184 21.645 -9.942 1.00 60.62 495 THR A N 1
ATOM 3961 C CA . THR A 1 495 ? 31.092 21.538 -8.794 1.00 60.62 495 THR A CA 1
ATOM 3962 C C . THR A 1 495 ? 32.302 20.661 -9.114 1.00 60.62 495 THR A C 1
ATOM 3964 O O . THR A 1 495 ? 33.418 21.047 -8.790 1.00 60.62 495 THR A O 1
ATOM 3967 N N . LEU A 1 496 ? 32.113 19.531 -9.803 1.00 59.28 496 LEU A N 1
ATOM 3968 C CA . LEU A 1 496 ? 33.211 18.664 -10.247 1.00 59.28 496 LEU A CA 1
ATOM 3969 C C . LEU A 1 496 ? 34.139 19.358 -11.254 1.00 59.28 496 LEU A C 1
ATOM 3971 O O . LEU A 1 496 ? 35.347 19.161 -11.190 1.00 59.28 496 LEU A O 1
ATOM 3975 N N . VAL A 1 497 ? 33.604 20.212 -12.133 1.00 54.31 497 VAL A N 1
ATOM 3976 C CA . VAL A 1 497 ? 34.415 21.038 -13.047 1.00 54.31 497 VAL A CA 1
ATOM 3977 C C . VAL A 1 497 ? 35.207 22.115 -12.292 1.00 54.31 497 VAL A C 1
ATOM 3979 O O . VAL A 1 497 ? 36.323 22.429 -12.684 1.00 54.31 497 VAL A O 1
ATOM 3982 N N . ASN A 1 498 ? 34.670 22.646 -11.190 1.00 41.41 498 ASN A N 1
ATOM 3983 C CA . ASN A 1 498 ? 35.310 23.696 -10.386 1.00 41.41 498 ASN A CA 1
ATOM 3984 C C . ASN A 1 498 ? 36.352 23.182 -9.372 1.00 41.41 498 ASN A C 1
ATOM 3986 O O . ASN A 1 498 ? 37.014 23.994 -8.726 1.00 41.41 498 ASN A O 1
ATOM 3990 N N . PHE A 1 499 ? 36.482 21.863 -9.193 1.00 43.41 499 PHE A N 1
ATOM 3991 C CA . PHE A 1 499 ? 37.511 21.252 -8.339 1.00 43.41 499 PHE A CA 1
ATOM 3992 C C . PHE A 1 499 ? 38.835 20.968 -9.074 1.00 43.41 499 PHE A C 1
ATOM 3994 O O . PHE A 1 499 ? 39.755 20.443 -8.443 1.00 43.41 499 PHE A O 1
ATOM 4001 N N . ASN A 1 500 ? 38.939 21.343 -10.356 1.00 37.59 500 ASN A N 1
ATOM 4002 C CA . ASN A 1 500 ? 40.147 21.225 -11.177 1.00 37.59 500 ASN A CA 1
ATOM 4003 C C . ASN A 1 500 ? 40.805 22.577 -11.456 1.00 37.59 500 ASN A C 1
ATOM 4005 O O . ASN A 1 500 ? 40.109 23.487 -11.962 1.00 37.59 500 ASN A O 1
#

InterPro domains:
  IPR026173 Sperm-associated antigen 17 [PTHR21963] (10-494)

Foldseek 3Di:
DDDDDDDDPDDDPPPDPDPDCLLVCLLVDDLDDQQADEAEEEEEAPFPLCVLVVVLLQVLVVVPLDPFEHEDEPVNLLVLLVVLVPDPDPPPRQRSNVLSVVQVVCCVPVVDDALQSSLSSVSSVSVVVSVVLVVVVVVVVPDDPDDDDDDDDDDDDDDDDDDDDDDDDDDDDDDPDDDDPPDDVPDDPPPSPRPPPDDPLSHRHYYYYYDCLLHPNQVSNVSSVNQHAAYEYEAEPCPVVSVVQVVVVVVVVVVVDPDDPCDPVNVVVVVVVSVVVRVSNVVSVVVLVLVLVVPCPGSSVNYYYHYHYHYPVLDFPHSPDPVSSNVSSNVVNVVVSVVSVVSSVVVVVVVVCVVPDDDDDDDDDDDPDPPPDPDDDDDPDDDDDDDDDDDDDDDDDDDDDDDDPDDPPPPPDQDCQQLCVQCPPDDPVPDDPVSSVVSVVVSVVCVVVVNDDPLVVQCVVCVVVVHHSVVVVVVVVVVVSPPDDPVRVVVVVVVVVVVD

Secondary structure (DSSP, 8-state):
----PPPP------PPS---THHHHHHH-----SS--EEEEEEEESSGGGHHHHHHHHHHHHTTSSSSEEEEEHHHHHHHHHHHHH-S-GGGPPTTTHHHHHHHHHHHHHSS--HHHHHHHHHHHHHHHHHHHHHHHHHHHTS-----------------------------------------TT--------------SS-SEEEEEES-GGGTHHHHHHHTT--EEEEEEEEES-HHHHHHHHHHHHHHHHHHSS-----HHHHHHHHHHHHHHHHHHHHHHHHHHHHHHHTTTSTGGGSEEEEEEE-GGGS-S-SS-HHHHHHHHHHHHHHHHHHH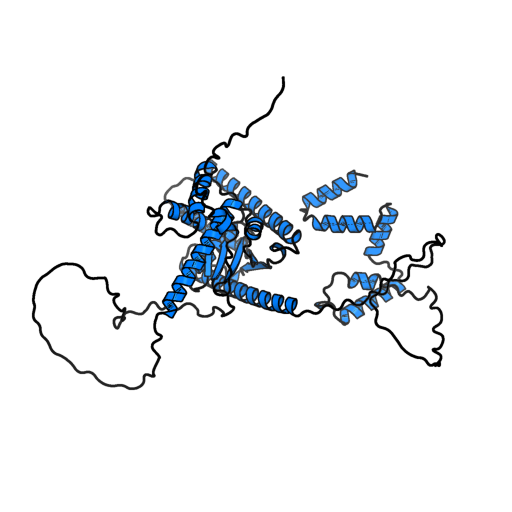HHHHHHHHHHHHHHHH--------PPPPPPS---S-------------------------PPP------TT-----HHHHHHHTT--GGG--HHHHHHHHHHHHHHHHTTPPPHHHHHHHHHHHTT--HHHHHHHHHHHHTT---HHHHHHHHHHHHHT-

pLDDT: mean 72.69, std 24.12, range [21.69, 97.56]